Protein 4U10 (pdb70)

InterPro domains:
  IPR002509 NodB homology domain [PF01522] (86-251)
  IPR002509 N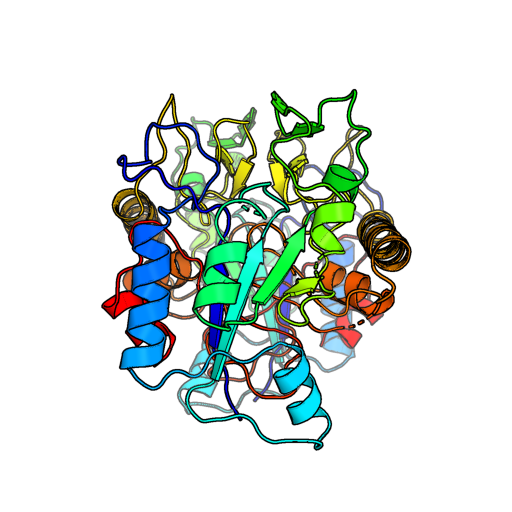odB homology domain [PS51677] (91-330)
  IPR011330 Glycoside hydrolase/deacetylase, beta/alpha-barrel [SSF88713] (48-334)
  IPR023854 Poly-beta-1,6-N-acetyl-D-glucosamine N-deacetylase PgaB [TIGR03938] (27-632)
  IPR032772 Poly-beta-1,6-N-acetyl-D-glucosamine N-deacetylase PgaB, C-terminal [PF14883] (301-611)

Nearest PDB structures (foldseek):
  4u10-assembly2_B  TM=9.901E-01  e=1.459E-47  Aggregatibacter actinomycetemcomitans
  4f9d-assembly1_A  TM=9.042E-01  e=6.310E-26  Escherichia coli K-12
  4f9j-assembly2_B  TM=9.079E-01  e=8.393E-26  Escherichia coli K-12
  3vus-assembly1_A  TM=9.044E-01  e=6.419E-24  Escherichia coli K-12
  6dq3-assembly2_B  TM=8.301E-01  e=9.302E-14  Streptococcus pyogenes

Sequence (517 aa):
DRYGVLAYHSVVDDTAAKEEKQYFPQTISANLLISHFNWLKDNGYNVVSWQQIIDAENGKSTLPEKAVVLSFDDGYATYNVIYPILKAYNYPAVFAPVSSWLDTPVNQLIPYANIKLPRNVFVTWDQVREEQSGLVEIASHTDNLHHGVRANPAGSQLPAVVAPEYKNNNRYESKKTEYKNNRLVQDFSRSSKSIQRQIGKKPRIVWPYGQFNDVAIDAAKQSGTHHFALGQKIINKIGDRYVGRLLIDTETGFSTIKNFLDDRYGVLAYHSVVDDTAAKEEKQYFPQTISANLLISHFNWLKDNGYNVVSWQQIIDAENGKSTLPEKAVVLSFDDGYATYNVIYPILKAYNYPAVFAPVSSWLDTPVNQLIPYANIKLPRNVFVTWDQVREEQSGLVEIASHTDNLHHGVRANPAGSQLPAVVAPEYKNNRYESKTEYKNRLVQDFSRSSKSIQRQIGKKPRIVWPYGQFNDVAIDAAKQSGTHHFALGQKIINKIGDRYVGRLLIDTETGFSTIKNFL

Radius of gyration: 23.35 Å; Cα contacts (8 Å, |Δi|>4): 1102; chains: 2; bounding box: 55×64×47 Å

Secondary structure (DSSP, 8-state):
-EEEEEEE--EES--S--TTS-PPTT-EEHHHHHHHHHHHHTTT-EE--HHHHHHHHTTSS---TTEEEEEEEE-B----SHHHHHHHHT--EEEEE-HHHHTS-TTS-EEETTEEE-GGGB--HHHHH--TTSSEEE----SS-SSEEE-STT--EEETTSS--EETTEEPPHHHHHHHHHHHHHHHHHHHHHHHSS------GGG---HHHHHHHHTT---EE--TT---EETT-SEE--EEP-TT--HHHHHHHH-/-EEEEEEE--EESS---TT---SSTT-EEHHHHHHHHHHHHHTT-EE--HHHHHHHHTTSS---SSEEEEEEEE-B----SHHHHHHHHT--EEEEE-HHHHTS-TTSEEEETTEEEEGGGB--HHHHH--TTSSEEE----SS--SEEE-STT--EEETTTS--EETTEEPPHHHHHHHHHHHHHHHHHHHHHHHSS------GGG---HHHHHHHHHT---EE-STT---EETT-SEE--EE--TT--HHHHHHH-

Foldseek 3Di:
DKEAEAEAEAEDQDPDDPPPVPDDPQYAYLVQVVQVLVLCVVPQAAADAVVQLVCCLVVNDHDDPNYYAYEYDAFFLSLVPVPVVCVVSVHAHEYEHQLLLQVDDQVAFPDAVPDTHHSNRGDHLVSVQVVVVVRYAYAYAWNPQLHWAQQDPVRDTDRLQAGFHQDPNDGDDPVRSLVVLLVRLLVRQVSCCVSHVDRHQEEYRVLDHDDSNQVSNVVNHFAYEGEAPDQMDDRPDRYHYHHYHHHPCDDVNVVVRSD/DKEAEAEAEAEDADALDAVDDDDDPQYGYLNQVVQVLVLCVVVDADQDAPVLLVCCLVVNDPHDPNYYAYEYDAFFQSLVPVVVVCVVSVHAHEYEHQLLLQVDDQVDWDDDVPDTHGSNRGHHLVSVQVVVVVRYDYAYAWNPQQHWAQADPVRDTDRLQAGFHCPDHRTDDPVRSLVVLLVGLLVRQVSNCVSHVDRHQEEYRVLDHDDSNQVSNVNSHFAYEGEPPDQMDDRPDSYHYHHRHHSPDDDVNVVVSD

Solvent-accessible surface area: 21170 Å² total

Organism: Aggregatibacter actinomycetemcomitans (NCBI:txid714)

B-factor: mean 23.65, std 9.58, range [6.17, 127.56]

CATH classification: 3.20.20.370

Structure (mmCIF, N/CA/C/O backbone):
data_4U10
#
_entry.id   4U10
#
_cell.length_a   65.240
_cell.length_b   67.100
_cell.length_c   101.010
_cell.angle_alpha   90.00
_cell.angle_beta   90.00
_cell.angle_gamma   90.00
#
_symmetry.space_group_name_H-M   'P 21 21 21'
#
loop_
_entity.id
_entity.type
_entity.pdbx_description
1 polymer 'Poly-beta-1,6-N-acetyl-D-glucosamine N-deacetylase'
2 non-polymer 'ZINC ION'
3 non-polymer 'CHLORIDE ION'
4 water water
#
loop_
_atom_site.group_PDB
_atom_site.id
_atom_site.type_symbol
_atom_site.label_atom_id
_atom_site.label_alt_id
_atom_site.label_comp_id
_atom_site.label_asym_id
_atom_site.label_entity_id
_atom_site.label_seq_id
_atom_site.pdbx_PDB_ins_code
_atom_site.Cartn_x
_atom_site.Cartn_y
_atom_site.Cartn_z
_atom_site.occupancy
_atom_site.B_iso_or_equiv
_atom_site.auth_seq_id
_atom_site.auth_comp_id
_atom_site.auth_asym_id
_atom_site.auth_atom_id
_atom_site.pdbx_PDB_model_num
ATOM 9 N N . ASP A 1 2 ? 41.690 56.180 -10.286 1.00 47.50 26 ASP A N 1
ATOM 10 C CA . ASP A 1 2 ? 42.938 56.163 -9.528 1.00 47.97 26 ASP A CA 1
ATOM 11 C C . ASP A 1 2 ? 42.794 56.789 -8.092 1.00 40.35 26 ASP A C 1
ATOM 12 O O . ASP A 1 2 ? 43.783 56.981 -7.397 1.00 38.69 26 ASP A O 1
ATOM 17 N N . ARG A 1 3 ? 41.581 57.103 -7.666 1.00 34.79 27 ARG A N 1
ATOM 18 C CA . ARG A 1 3 ? 41.362 57.848 -6.431 1.00 33.22 27 ARG A CA 1
ATOM 19 C C . ARG A 1 3 ? 40.650 56.922 -5.457 1.00 28.93 27 ARG A C 1
ATOM 20 O O . ARG A 1 3 ? 39.894 56.032 -5.873 1.00 24.23 27 ARG A O 1
ATOM 28 N N . TYR A 1 4 ? 40.839 57.176 -4.168 1.00 23.28 28 TYR A N 1
ATOM 29 C CA . TYR A 1 4 ? 40.027 56.555 -3.123 1.00 21.64 28 TYR A CA 1
ATOM 30 C C . TYR A 1 4 ? 39.913 57.481 -1.896 1.00 21.43 28 TYR A C 1
ATOM 31 O O . TYR A 1 4 ? 40.822 58.330 -1.642 1.00 20.41 28 TYR A O 1
ATOM 40 N N . GLY A 1 5 ? 38.786 57.321 -1.184 1.00 17.52 29 GLY A N 1
ATOM 41 C CA . GLY A 1 5 ? 38.526 58.007 0.056 1.00 18.00 29 GLY A CA 1
ATOM 42 C C . GLY A 1 5 ? 38.694 57.035 1.225 1.00 16.55 29 GLY A C 1
ATOM 43 O O . GLY A 1 5 ? 38.611 55.846 1.054 1.00 17.84 29 GLY A O 1
ATOM 44 N N . VAL A 1 6 ? 38.893 57.565 2.417 1.00 15.66 30 VAL A N 1
ATOM 45 C CA . VAL A 1 6 ? 39.075 56.753 3.601 1.00 14.87 30 VAL A CA 1
ATOM 46 C C . VAL A 1 6 ? 38.222 57.271 4.741 1.00 14.32 30 VAL A C 1
ATOM 47 O O . VAL A 1 6 ? 38.268 58.453 5.025 1.00 16.34 30 VAL A O 1
ATOM 51 N N . LEU A 1 7 ? 37.476 56.403 5.424 1.00 14.32 31 LEU A N 1
ATOM 52 C CA . LEU A 1 7 ? 36.746 56.821 6.620 1.00 14.36 31 LEU A CA 1
ATOM 53 C C . LEU A 1 7 ? 37.423 56.345 7.901 1.00 14.71 31 LEU A C 1
ATOM 54 O O . LEU A 1 7 ? 37.839 55.187 8.002 1.00 14.59 31 LEU A O 1
ATOM 59 N N . ALA A 1 8 ? 37.541 57.224 8.892 1.00 13.82 32 ALA A N 1
ATOM 60 C CA . ALA A 1 8 ? 38.197 56.838 10.170 1.00 13.02 32 ALA A CA 1
ATOM 61 C C . ALA A 1 8 ? 37.202 56.728 11.322 1.00 12.97 32 ALA A C 1
ATOM 62 O O . ALA A 1 8 ? 36.681 57.750 11.805 1.00 13.91 32 ALA A O 1
ATOM 64 N N . TYR A 1 9 ? 37.017 55.526 11.843 1.00 13.54 33 TYR A N 1
ATOM 65 C CA . TYR A 1 9 ? 36.112 55.235 12.930 1.00 14.09 33 TYR A CA 1
ATOM 66 C C . TYR A 1 9 ? 36.917 54.847 14.167 1.00 14.79 33 TYR A C 1
ATOM 67 O O . TYR A 1 9 ? 38.074 54.539 14.043 1.00 17.14 33 TYR A O 1
ATOM 76 N N . HIS A 1 10 ? 36.301 54.899 15.346 1.00 14.57 34 HIS A N 1
ATOM 77 C CA . HIS A 1 10 ? 36.930 54.425 16.588 1.00 15.61 34 HIS A CA 1
ATOM 78 C C . HIS A 1 10 ? 36.014 53.369 17.183 1.00 14.68 34 HIS A C 1
ATOM 79 O O . HIS A 1 10 ? 35.811 52.288 16.553 1.00 15.75 34 HIS A O 1
ATOM 86 N N . SER A 1 11 ? 35.442 53.635 18.343 1.00 13.98 35 SER A N 1
ATOM 87 C CA . SER A 1 11 ? 34.542 52.651 18.910 1.00 15.59 35 SER A CA 1
ATOM 88 C C . SER A 1 11 ? 33.136 52.808 18.346 1.00 15.61 35 SER A C 1
ATOM 89 O O . SER A 1 11 ? 32.704 53.932 17.991 1.00 16.54 35 SER A O 1
ATOM 92 N N . VAL A 1 12 ? 32.439 51.669 18.320 1.00 15.46 36 VAL A N 1
ATOM 93 C CA . VAL A 1 12 ? 31.058 51.501 17.845 1.00 15.71 36 VAL A CA 1
ATOM 94 C C . VAL A 1 12 ? 30.335 50.581 18.854 1.00 16.15 36 VAL A C 1
ATOM 95 O O . VAL A 1 12 ? 30.789 49.500 19.167 1.00 17.24 36 VAL A O 1
ATOM 99 N N . VAL A 1 13 ? 29.235 51.072 19.417 1.00 17.59 37 VAL A N 1
ATOM 100 C CA . VAL A 1 13 ? 28.521 50.393 20.469 1.00 17.94 37 VAL A CA 1
ATOM 101 C C . VAL A 1 13 ? 27.053 50.219 20.011 1.00 18.78 37 VAL A C 1
ATOM 102 O O . VAL A 1 13 ? 26.538 51.014 19.185 1.00 18.11 37 VAL A O 1
ATOM 106 N N . ASP A 1 14 ? 26.367 49.209 20.547 1.00 21.32 38 ASP A N 1
ATOM 107 C CA . ASP A 1 14 ? 24.951 49.018 20.249 1.00 24.50 38 ASP A CA 1
ATOM 108 C C . ASP A 1 14 ? 24.097 50.156 20.818 1.00 23.65 38 ASP A C 1
ATOM 109 O O . ASP A 1 14 ? 23.147 50.604 20.188 1.00 27.72 38 ASP A O 1
ATOM 114 N N . ASP A 1 15 ? 24.455 50.626 21.992 1.00 21.25 39 ASP A N 1
ATOM 115 C CA . ASP A 1 15 ? 23.810 51.829 22.639 1.00 19.36 39 ASP A CA 1
ATOM 116 C C . ASP A 1 15 ? 23.449 52.960 21.650 1.00 19.13 39 ASP A C 1
ATOM 117 O O . ASP A 1 15 ? 24.329 53.515 20.936 1.00 19.76 39 ASP A O 1
ATOM 122 N N . THR A 1 16 ? 22.167 53.293 21.574 1.00 17.84 40 THR A N 1
ATOM 123 C CA . THR A 1 16 ? 21.679 54.441 20.778 1.00 19.33 40 THR A CA 1
ATOM 124 C C . THR A 1 16 ? 21.554 55.735 21.598 1.00 19.17 40 THR A C 1
ATOM 125 O O . THR A 1 16 ? 21.157 56.788 21.106 1.00 19.47 40 THR A O 1
ATOM 129 N N . ALA A 1 17 ? 21.879 55.660 22.886 1.00 22.76 41 ALA A N 1
ATOM 130 C CA . ALA A 1 17 ? 21.875 56.861 23.772 1.00 20.56 41 ALA A CA 1
ATOM 131 C C . ALA A 1 17 ? 22.704 58.012 23.198 1.00 23.74 41 ALA A C 1
ATOM 132 O O . ALA A 1 17 ? 23.782 57.776 22.588 1.00 20.64 41 ALA A O 1
ATOM 134 N N . ALA A 1 18 ? 22.279 59.248 23.490 1.00 22.42 42 ALA A N 1
ATOM 135 C CA . ALA A 1 18 ? 23.055 60.437 23.144 1.00 24.82 42 ALA A CA 1
ATOM 136 C C . ALA A 1 18 ? 24.362 60.292 23.913 1.00 25.22 42 ALA A C 1
ATOM 137 O O . ALA A 1 18 ? 24.329 59.885 25.045 1.00 23.75 42 ALA A O 1
ATOM 139 N N . LYS A 1 19 ? 25.512 60.559 23.305 1.00 26.42 43 LYS A N 1
ATOM 140 C CA . LYS A 1 19 ? 26.813 60.111 23.950 1.00 29.79 43 LYS A CA 1
ATOM 141 C C . LYS A 1 19 ? 27.609 61.155 24.760 1.00 30.99 43 LYS A C 1
ATOM 142 O O . LYS A 1 19 ? 28.508 60.794 25.563 1.00 29.16 43 LYS A O 1
ATOM 148 N N . GLU A 1 20 ? 27.285 62.421 24.550 1.00 34.85 44 GLU A N 1
ATOM 149 C CA . GLU A 1 20 ? 28.066 63.553 25.110 1.00 38.29 44 GLU A CA 1
ATOM 150 C C . GLU A 1 20 ? 28.397 63.412 26.598 1.00 40.25 44 GLU A C 1
ATOM 151 O O . GLU A 1 20 ? 29.496 63.836 27.031 1.00 32.35 44 GLU A O 1
ATOM 157 N N . GLU A 1 21 ? 27.475 62.808 27.373 1.00 38.48 45 GLU A N 1
ATOM 158 C CA . GLU A 1 21 ? 27.667 62.610 28.833 1.00 40.13 45 GLU A CA 1
ATOM 159 C C . GLU A 1 21 ? 27.965 61.186 29.319 1.00 38.27 45 GLU A C 1
ATOM 160 O O . GLU A 1 21 ? 28.099 60.959 30.524 1.00 34.11 45 GLU A O 1
ATOM 166 N N . LYS A 1 22 ? 28.121 60.242 28.396 1.00 36.24 46 LYS A N 1
ATOM 167 C CA . LYS A 1 22 ? 28.196 58.809 28.757 1.00 36.24 46 LYS A CA 1
ATOM 168 C C . LYS A 1 22 ? 29.580 58.232 29.081 1.00 33.19 46 LYS A C 1
ATOM 169 O O . LYS A 1 22 ? 29.699 57.040 29.372 1.00 35.79 46 LYS A O 1
ATOM 175 N N . GLN A 1 23 ? 30.592 59.081 29.047 1.00 28.31 47 GLN A N 1
ATOM 176 C CA . GLN A 1 23 ? 31.995 58.734 29.317 1.00 28.12 47 GLN A CA 1
ATOM 177 C C . GLN A 1 23 ? 32.609 57.711 28.364 1.00 25.54 47 GLN A C 1
ATOM 178 O O . GLN A 1 23 ? 33.585 57.082 28.697 1.00 24.43 47 GLN A O 1
ATOM 184 N N . TYR A 1 24 ? 32.070 57.549 27.169 1.00 22.29 48 TYR A N 1
ATOM 185 C CA . TYR A 1 24 ? 32.827 56.746 26.227 1.00 26.30 48 TYR A CA 1
ATOM 186 C C . TYR A 1 24 ? 34.102 57.550 25.839 1.00 23.59 48 TYR A C 1
ATOM 187 O O . TYR A 1 24 ? 34.213 58.732 26.080 1.00 22.40 48 TYR A O 1
ATOM 196 N N . PHE A 1 25 ? 34.996 56.884 25.151 1.00 22.59 49 PHE A N 1
ATOM 197 C CA . PHE A 1 25 ? 36.100 57.526 24.513 1.00 22.16 49 PHE A CA 1
ATOM 198 C C . PHE A 1 25 ? 35.640 58.389 23.354 1.00 20.54 49 PHE A C 1
ATOM 199 O O . PHE A 1 25 ? 34.531 58.226 22.860 1.00 19.88 49 PHE A O 1
ATOM 207 N N . PRO A 1 26 ? 36.500 59.316 22.895 1.00 20.15 50 PRO A N 1
ATOM 208 C CA . PRO A 1 26 ? 36.098 60.193 21.836 1.00 21.10 50 PRO A CA 1
ATOM 209 C C . PRO A 1 26 ? 35.646 59.483 20.525 1.00 19.57 50 PRO A C 1
ATOM 210 O O . PRO A 1 26 ? 36.140 58.416 20.194 1.00 17.32 50 PRO A O 1
ATOM 214 N N . GLN A 1 27 ? 34.723 60.127 19.810 1.00 21.17 51 GLN A N 1
ATOM 215 C CA . GLN A 1 27 ? 34.191 59.647 18.517 1.00 21.46 51 GLN A CA 1
ATOM 216 C C . GLN A 1 27 ? 33.484 58.301 18.566 1.00 20.99 51 GLN A C 1
ATOM 217 O O . GLN A 1 27 ? 33.371 57.609 17.532 1.00 19.69 51 GLN A O 1
ATOM 223 N N . THR A 1 28 ? 33.036 57.878 19.751 1.00 18.77 52 THR A N 1
ATOM 224 C CA . THR A 1 28 ? 32.258 56.665 19.823 1.00 19.31 52 THR A CA 1
ATOM 225 C C . THR A 1 28 ? 30.886 56.905 19.162 1.00 19.89 52 THR A C 1
ATOM 226 O O . THR A 1 28 ? 30.234 57.904 19.431 1.00 21.62 52 THR A O 1
ATOM 230 N N . ILE A 1 29 ? 30.466 56.009 18.257 1.00 17.56 53 ILE A N 1
ATOM 231 C CA . ILE A 1 29 ? 29.156 56.129 17.609 1.00 16.00 53 ILE A CA 1
ATOM 232 C C . ILE A 1 29 ? 28.332 54.845 17.824 1.00 16.58 53 ILE A C 1
ATOM 233 O O . ILE A 1 29 ? 28.840 53.892 18.393 1.00 14.88 53 ILE A O 1
ATOM 238 N N . SER A 1 30 ? 27.064 54.867 17.390 1.00 17.49 54 SER A N 1
ATOM 239 C CA . SER A 1 30 ? 26.153 53.753 17.546 1.00 18.82 54 SER A CA 1
ATOM 240 C C . SER A 1 30 ? 26.312 52.873 16.332 1.00 17.46 54 SER A C 1
ATOM 241 O O . SER A 1 30 ? 26.697 53.325 15.237 1.00 18.33 54 SER A O 1
ATOM 244 N N . ALA A 1 31 ? 26.035 51.611 16.551 1.00 18.47 55 ALA A N 1
ATOM 245 C CA . ALA A 1 31 ? 26.030 50.635 15.493 1.00 18.86 55 ALA A CA 1
ATOM 246 C C . ALA A 1 31 ? 24.975 51.052 14.448 1.00 19.51 55 ALA A C 1
ATOM 247 O O . ALA A 1 31 ? 25.191 50.878 13.263 1.00 21.93 55 ALA A O 1
ATOM 249 N N . ASN A 1 32 ? 23.852 51.654 14.860 1.00 20.47 56 ASN A N 1
ATOM 250 C CA . ASN A 1 32 ? 22.861 52.101 13.856 1.00 22.06 56 ASN A CA 1
ATOM 251 C C . ASN A 1 32 ? 23.422 53.135 12.919 1.00 20.69 56 ASN A C 1
ATOM 252 O O . ASN A 1 32 ? 23.177 53.093 11.675 1.00 19.92 56 ASN A O 1
ATOM 257 N N . LEU A 1 33 ? 24.199 54.072 13.481 1.00 18.12 57 LEU A N 1
ATOM 258 C CA . LEU A 1 33 ? 24.808 55.089 12.645 1.00 20.58 57 LEU A CA 1
ATOM 259 C C . LEU A 1 33 ? 25.824 54.459 11.688 1.00 18.58 57 LEU A C 1
ATOM 260 O O . LEU A 1 33 ? 25.906 54.891 10.524 1.00 18.77 57 LEU A O 1
ATOM 265 N N . LEU A 1 34 ? 26.546 53.450 12.159 1.00 17.83 58 LEU A N 1
ATOM 266 C CA . LEU A 1 34 ? 27.559 52.757 11.353 1.00 17.86 58 LEU A CA 1
ATOM 267 C C . LEU A 1 34 ? 26.828 52.059 10.168 1.00 17.39 58 LEU A C 1
ATOM 268 O O . LEU A 1 34 ? 27.207 52.198 8.984 1.00 19.43 58 LEU A O 1
ATOM 273 N N . ILE A 1 35 ? 25.783 51.334 10.492 1.00 18.22 59 ILE A N 1
ATOM 274 C CA . ILE A 1 35 ? 24.935 50.620 9.432 1.00 18.66 59 ILE A CA 1
ATOM 275 C C . ILE A 1 35 ? 24.399 51.590 8.416 1.00 19.53 59 ILE A C 1
ATOM 276 O O . ILE A 1 35 ? 24.343 51.308 7.192 1.00 19.50 59 ILE A O 1
ATOM 281 N N . SER A 1 36 ? 24.084 52.805 8.894 1.00 19.05 60 SER A N 1
ATOM 282 C CA . SER A 1 36 ? 23.517 53.818 8.029 1.00 19.22 60 SER A CA 1
ATOM 283 C C . SER A 1 36 ? 24.543 54.307 7.039 1.00 21.42 60 SER A C 1
ATOM 284 O O . SER A 1 36 ? 24.238 54.556 5.834 1.00 20.69 60 SER A O 1
ATOM 287 N N . HIS A 1 37 ? 25.772 54.465 7.525 1.00 19.58 61 HIS A N 1
ATOM 288 C CA . HIS A 1 37 ? 26.849 54.782 6.655 1.00 20.92 61 HIS A CA 1
ATOM 289 C C . HIS A 1 37 ? 27.082 53.621 5.636 1.00 19.58 61 HIS A C 1
ATOM 290 O O . HIS A 1 37 ? 27.286 53.881 4.481 1.00 22.16 61 HIS A O 1
ATOM 297 N N . PHE A 1 38 ? 27.102 52.388 6.111 1.00 18.83 62 PHE A N 1
ATOM 298 C CA . PHE A 1 38 ? 27.385 51.188 5.262 1.00 19.14 62 PHE A CA 1
ATOM 299 C C . PHE A 1 38 ? 26.350 51.019 4.189 1.00 20.65 62 PHE A C 1
ATOM 300 O O . PHE A 1 38 ? 26.665 50.685 3.052 1.00 22.61 62 PHE A O 1
ATOM 308 N N . ASN A 1 39 ? 25.103 51.261 4.574 1.00 21.99 63 ASN A N 1
ATOM 309 C CA . ASN A 1 39 ? 23.994 51.387 3.599 1.00 23.28 63 ASN A CA 1
ATOM 310 C C . ASN A 1 39 ? 24.071 52.560 2.628 1.00 23.28 63 ASN A C 1
ATOM 311 O O . ASN A 1 39 ? 23.765 52.399 1.466 1.00 25.92 63 ASN A O 1
ATOM 316 N N . TRP A 1 40 ? 24.427 53.739 3.108 1.00 23.37 64 TRP A N 1
ATOM 317 C CA . TRP A 1 40 ? 24.487 54.910 2.291 1.00 25.49 64 TRP A CA 1
ATOM 318 C C . TRP A 1 40 ? 25.604 54.760 1.268 1.00 29.13 64 TRP A C 1
ATOM 319 O O . TRP A 1 40 ? 25.432 55.182 0.104 1.00 27.55 64 TRP A O 1
ATOM 330 N N . LEU A 1 41 ? 26.735 54.159 1.677 1.00 24.01 65 LEU A N 1
ATOM 331 C CA . LEU A 1 41 ? 27.831 53.978 0.742 1.00 26.28 65 LEU A CA 1
ATOM 332 C C . LEU A 1 41 ? 27.355 53.085 -0.411 1.00 25.55 65 LEU A C 1
ATOM 333 O O . LEU A 1 41 ? 27.542 53.440 -1.569 1.00 24.83 65 LEU A O 1
ATOM 338 N N . LYS A 1 42 ? 26.761 51.936 -0.093 1.00 26.63 66 LYS A N 1
ATOM 339 C CA . LYS A 1 42 ? 26.482 50.931 -1.157 1.00 29.32 66 LYS A CA 1
ATOM 340 C C . LYS A 1 42 ? 25.330 51.418 -2.053 1.00 31.54 66 LYS A C 1
ATOM 341 O O . LYS A 1 42 ? 25.306 51.087 -3.250 1.00 29.95 66 LYS A O 1
ATOM 347 N N . ASP A 1 43 ? 24.401 52.186 -1.450 1.00 31.08 67 ASP A N 1
ATOM 348 C CA . ASP A 1 43 ? 23.210 52.739 -2.136 1.00 36.05 67 ASP A CA 1
ATOM 349 C C . ASP A 1 43 ? 23.544 54.063 -2.834 1.00 37.43 67 ASP A C 1
ATOM 350 O O . ASP A 1 43 ? 22.638 54.771 -3.239 1.00 38.15 67 ASP A O 1
ATOM 355 N N . ASN A 1 44 ? 24.819 54.428 -2.907 1.00 32.65 68 ASN A N 1
ATOM 356 C CA . ASN A 1 44 ? 25.245 55.613 -3.659 1.00 30.31 68 ASN A CA 1
ATOM 357 C C . ASN A 1 44 ? 26.441 55.371 -4.570 1.00 27.59 68 ASN A C 1
ATOM 358 O O . ASN A 1 44 ? 27.043 56.317 -5.112 1.00 25.84 68 ASN A O 1
ATOM 363 N N . GLY A 1 45 ? 26.773 54.107 -4.776 1.00 29.50 69 GLY A N 1
ATOM 364 C CA . GLY A 1 45 ? 27.774 53.763 -5.805 1.00 30.49 69 GLY A CA 1
ATOM 365 C C . GLY A 1 45 ? 29.195 53.714 -5.308 1.00 32.18 69 GLY A C 1
ATOM 366 O O . GLY A 1 45 ? 30.142 53.592 -6.117 1.00 31.76 69 GLY A O 1
ATOM 367 N N . TYR A 1 46 ? 29.362 53.824 -3.983 1.00 28.74 70 TYR A N 1
ATOM 368 C CA . TYR A 1 46 ? 30.689 53.748 -3.385 1.00 27.19 70 TYR A CA 1
ATOM 369 C C . TYR A 1 46 ? 30.972 52.296 -3.144 1.00 24.91 70 TYR A C 1
ATOM 370 O O . TYR A 1 46 ? 30.124 51.563 -2.602 1.00 26.85 70 TYR A O 1
ATOM 379 N N . ASN A 1 47 ? 32.162 51.874 -3.577 1.00 21.77 71 ASN A N 1
ATOM 380 C CA . ASN A 1 47 ? 32.617 50.510 -3.479 1.00 19.13 71 ASN A CA 1
ATOM 381 C C . ASN A 1 47 ? 33.690 50.470 -2.395 1.00 18.83 71 ASN A C 1
ATOM 382 O O . ASN A 1 47 ? 34.761 51.035 -2.571 1.00 16.30 71 ASN A O 1
ATOM 387 N N . VAL A 1 48 ? 33.400 49.774 -1.311 1.00 18.11 72 VAL A N 1
ATOM 388 C CA . VAL A 1 48 ? 34.379 49.437 -0.258 1.00 17.36 72 VAL A CA 1
ATOM 389 C C . VAL A 1 48 ? 35.394 48.427 -0.724 1.00 17.45 72 VAL A C 1
ATOM 390 O O . VAL A 1 48 ? 35.086 47.291 -1.077 1.00 16.40 72 VAL A O 1
ATOM 394 N N . VAL A 1 49 ? 36.631 48.847 -0.728 1.00 15.72 73 VAL A N 1
ATOM 395 C CA . VAL A 1 49 ? 37.715 47.995 -1.164 1.00 17.35 73 VAL A CA 1
ATOM 396 C C . VAL A 1 49 ? 38.668 47.737 0.008 1.00 17.75 73 VAL A C 1
ATOM 397 O O . VAL A 1 49 ? 38.729 48.494 0.960 1.00 16.05 73 VAL A O 1
ATOM 401 N N . SER A 1 50 ? 39.413 46.652 -0.067 1.00 18.25 74 SER A N 1
ATOM 402 C CA . SER A 1 50 ? 40.374 46.318 0.964 1.00 18.80 74 SER A CA 1
ATOM 403 C C . SER A 1 50 ? 41.685 47.029 0.670 1.00 19.05 74 SER A C 1
ATOM 404 O O . SER A 1 50 ? 41.947 47.481 -0.470 1.00 17.38 74 SER A O 1
ATOM 407 N N . TRP A 1 51 ? 42.528 47.129 1.699 1.00 17.74 75 TRP A N 1
ATOM 408 C CA . TRP A 1 51 ? 43.825 47.685 1.519 1.00 17.02 75 TRP A CA 1
ATOM 409 C C . TRP A 1 51 ? 44.593 46.894 0.468 1.00 16.82 75 TRP A C 1
ATOM 410 O O . TRP A 1 51 ? 45.338 47.477 -0.334 1.00 17.08 75 TRP A O 1
ATOM 421 N N . GLN A 1 52 ? 44.451 45.588 0.489 1.00 16.94 76 GLN A N 1
ATOM 422 C CA . GLN A 1 52 ? 45.124 44.745 -0.526 1.00 18.37 76 GLN A CA 1
ATOM 423 C C . GLN A 1 52 ? 44.802 45.184 -1.990 1.00 20.39 76 GLN A C 1
ATOM 424 O O . GLN A 1 52 ? 45.704 45.200 -2.867 1.00 21.37 76 GLN A O 1
ATOM 430 N N . GLN A 1 53 ? 43.555 45.564 -2.256 1.00 18.53 77 GLN A N 1
ATOM 431 C CA . GLN A 1 53 ? 43.168 46.075 -3.580 1.00 20.42 77 GLN A CA 1
ATOM 432 C C . GLN A 1 53 ? 43.848 47.378 -3.908 1.00 21.74 77 GLN A C 1
ATOM 433 O O . GLN A 1 53 ? 44.219 47.623 -5.065 1.00 21.03 77 GLN A O 1
ATOM 439 N N . ILE A 1 54 ? 44.014 48.234 -2.889 1.00 20.49 78 ILE A N 1
ATOM 440 C CA . ILE A 1 54 ? 44.830 49.436 -3.039 1.00 21.41 78 ILE A CA 1
ATOM 441 C C . ILE A 1 54 ? 46.268 49.077 -3.442 1.00 22.13 78 ILE A C 1
ATOM 442 O O . ILE A 1 54 ? 46.837 49.662 -4.359 1.00 22.55 78 ILE A O 1
ATOM 447 N N . ILE A 1 55 ? 46.870 48.119 -2.740 1.00 20.00 79 ILE A N 1
ATOM 448 C CA . ILE A 1 55 ? 48.250 47.747 -3.013 1.00 21.40 79 ILE A CA 1
ATOM 449 C C . ILE A 1 55 ? 48.367 47.068 -4.372 1.00 21.55 79 ILE A C 1
ATOM 450 O O . ILE A 1 55 ? 49.280 47.342 -5.163 1.00 24.44 79 ILE A O 1
ATOM 455 N N . ASP A 1 56 ? 47.402 46.214 -4.668 1.00 21.54 80 ASP A N 1
ATOM 456 C CA . ASP A 1 56 ? 47.302 45.606 -5.983 1.00 22.64 80 ASP A CA 1
ATOM 457 C C . ASP A 1 56 ? 47.183 46.616 -7.095 1.00 24.35 80 ASP A C 1
ATOM 458 O O . ASP A 1 56 ? 47.791 46.413 -8.147 1.00 27.12 80 ASP A O 1
ATOM 463 N N . ALA A 1 57 ? 46.442 47.688 -6.875 1.00 23.52 81 ALA A N 1
ATOM 464 C CA . ALA A 1 57 ? 46.387 48.751 -7.842 1.00 24.21 81 ALA A CA 1
ATOM 465 C C . ALA A 1 57 ? 47.723 49.422 -8.052 1.00 25.59 81 ALA A C 1
ATOM 466 O O . ALA A 1 57 ? 48.094 49.662 -9.213 1.00 25.67 81 ALA A O 1
ATOM 468 N N . GLU A 1 58 ? 48.442 49.780 -6.970 1.00 24.17 82 GLU A N 1
ATOM 469 C CA . GLU A 1 58 ? 49.709 50.485 -7.126 1.00 23.30 82 GLU A CA 1
ATOM 470 C C . GLU A 1 58 ? 50.746 49.588 -7.757 1.00 21.41 82 GLU A C 1
ATOM 471 O O . GLU A 1 58 ? 51.667 50.062 -8.411 1.00 23.24 82 GLU A O 1
ATOM 477 N N . ASN A 1 59 ? 50.627 48.302 -7.543 1.00 22.75 83 ASN A N 1
ATOM 478 C CA . ASN A 1 59 ? 51.549 47.354 -8.156 1.00 23.34 83 ASN A CA 1
ATOM 479 C C . ASN A 1 59 ? 51.151 46.845 -9.542 1.00 25.89 83 ASN A C 1
ATOM 480 O O . ASN A 1 59 ? 51.779 45.906 -10.046 1.00 24.51 83 ASN A O 1
ATOM 485 N N . GLY A 1 60 ? 50.104 47.439 -10.122 1.00 26.49 84 GLY A N 1
ATOM 486 C CA . GLY A 1 60 ? 49.675 47.130 -11.497 1.00 27.22 84 GLY A CA 1
ATOM 487 C C . GLY A 1 60 ? 49.141 45.726 -11.676 1.00 28.79 84 GLY A C 1
ATOM 488 O O . GLY A 1 60 ? 49.256 45.170 -12.762 1.00 29.07 84 GLY A O 1
ATOM 489 N N . LYS A 1 61 ? 48.582 45.128 -10.620 1.00 30.14 85 LYS A N 1
ATOM 490 C CA . LYS A 1 61 ? 47.992 43.779 -10.710 1.00 31.17 85 LYS A CA 1
ATOM 491 C C . LYS A 1 61 ? 46.487 43.746 -10.976 1.00 32.37 85 LYS A C 1
ATOM 492 O O . LYS A 1 61 ? 46.024 42.805 -11.564 1.00 39.24 85 LYS A O 1
ATOM 498 N N . SER A 1 62 ? 45.748 44.768 -10.569 1.00 25.37 86 SER A N 1
ATOM 499 C CA . SER A 1 62 ? 44.314 44.834 -10.741 1.00 27.17 86 SER A CA 1
ATOM 500 C C . SER A 1 62 ? 43.896 46.286 -10.615 1.00 25.11 86 SER A C 1
ATOM 501 O O . SER A 1 62 ? 44.634 47.124 -10.106 1.00 26.98 86 SER A O 1
ATOM 504 N N . THR A 1 63 ? 42.760 46.661 -11.159 1.00 25.45 87 THR A N 1
ATOM 505 C CA . THR A 1 63 ? 42.350 48.057 -11.053 1.00 24.93 87 THR A CA 1
ATOM 506 C C . THR A 1 63 ? 41.267 48.160 -9.991 1.00 24.45 87 THR A C 1
ATOM 507 O O . THR A 1 63 ? 40.567 47.216 -9.747 1.00 27.20 87 THR A O 1
ATOM 511 N N . LEU A 1 64 ? 41.127 49.332 -9.394 1.00 27.25 88 LEU A N 1
ATOM 512 C CA . LEU A 1 64 ? 40.040 49.609 -8.466 1.00 30.47 88 LEU A CA 1
ATOM 513 C C . LEU A 1 64 ? 38.701 49.901 -9.143 1.00 33.15 88 LEU A C 1
ATOM 514 O O . LEU A 1 64 ? 38.663 50.448 -10.243 1.00 27.50 88 LEU A O 1
ATOM 519 N N . PRO A 1 65 ? 37.590 49.611 -8.435 1.00 30.60 89 PRO A N 1
ATOM 520 C CA . PRO A 1 65 ? 36.298 50.034 -8.972 1.00 30.42 89 PRO A CA 1
ATOM 521 C C . PRO A 1 65 ? 36.149 51.524 -8.835 1.00 31.42 89 PRO A C 1
ATOM 522 O O . PRO A 1 65 ? 37.031 52.193 -8.237 1.00 29.56 89 PRO A O 1
ATOM 526 N N . GLU A 1 66 ? 35.062 52.049 -9.399 1.00 33.17 90 GLU A N 1
ATOM 527 C CA . GLU A 1 66 ? 34.697 53.455 -9.222 1.00 35.15 90 GLU A CA 1
ATOM 528 C C . GLU A 1 66 ? 34.410 53.754 -7.752 1.00 26.23 90 GLU A C 1
ATOM 529 O O . GLU A 1 66 ? 34.028 52.863 -6.982 1.00 26.71 90 GLU A O 1
ATOM 535 N N . LYS A 1 67 ? 34.640 54.997 -7.387 1.00 23.06 91 LYS A N 1
ATOM 536 C CA . LYS A 1 67 ? 34.252 55.542 -6.098 1.00 25.95 91 LYS A CA 1
ATOM 537 C C . LYS A 1 67 ? 34.715 54.583 -4.964 1.00 24.11 91 LYS A C 1
ATOM 538 O O . LYS A 1 67 ? 33.935 54.208 -4.081 1.00 21.24 91 LYS A O 1
ATOM 544 N N . ALA A 1 68 ? 35.979 54.195 -5.043 1.00 21.24 92 ALA A N 1
ATOM 545 C CA . ALA A 1 68 ? 36.587 53.268 -4.064 1.00 22.51 92 ALA A CA 1
ATOM 546 C C . ALA A 1 68 ? 36.659 53.961 -2.705 1.00 20.53 92 ALA A C 1
ATOM 547 O O . ALA A 1 68 ? 36.904 55.159 -2.621 1.00 18.70 92 ALA A O 1
ATOM 549 N N . VAL A 1 69 ? 36.426 53.205 -1.637 1.00 20.48 93 VAL A N 1
ATOM 550 C CA . VAL A 1 69 ? 36.455 53.735 -0.297 1.00 20.21 93 VAL A CA 1
ATOM 551 C C . VAL A 1 69 ? 37.059 52.655 0.598 1.00 18.27 93 VAL A C 1
ATOM 552 O O . VAL A 1 69 ? 36.762 51.474 0.444 1.00 16.06 93 VAL A O 1
ATOM 556 N N . VAL A 1 70 ? 37.912 53.073 1.530 1.00 16.48 94 VAL A N 1
ATOM 557 C CA . VAL A 1 70 ? 38.513 52.195 2.530 1.00 15.04 94 VAL A CA 1
ATOM 558 C C . VAL A 1 70 ? 37.897 52.564 3.900 1.00 15.17 94 VAL A C 1
ATOM 559 O O . VAL A 1 70 ? 37.760 53.754 4.263 1.00 13.78 94 VAL A O 1
ATOM 563 N N . LEU A 1 71 ? 37.588 51.551 4.692 1.00 15.59 95 LEU A N 1
ATOM 564 C CA . LEU A 1 71 ? 37.064 51.755 6.045 1.00 14.85 95 LEU A CA 1
ATOM 565 C C . LEU A 1 71 ? 38.182 51.478 7.034 1.00 16.04 95 LEU A C 1
ATOM 566 O O . LEU A 1 71 ? 38.839 50.504 6.872 1.00 15.95 95 LEU A O 1
ATOM 571 N N . SER A 1 72 ? 38.338 52.302 8.091 1.00 15.20 96 SER A N 1
ATOM 572 C CA . SER A 1 72 ? 39.410 52.155 9.069 1.00 15.55 96 SER A CA 1
ATOM 573 C C . SER A 1 72 ? 38.919 52.356 10.516 1.00 16.52 96 SER A C 1
ATOM 574 O O . SER A 1 72 ? 38.049 53.209 10.756 1.00 15.84 96 SER A O 1
ATOM 577 N N . PHE A 1 73 ? 39.429 51.515 11.440 1.00 14.59 97 PHE A N 1
ATOM 578 C CA . PHE A 1 73 ? 38.978 51.522 12.816 1.00 14.82 97 PHE A CA 1
ATOM 579 C C . PHE A 1 73 ? 40.200 51.568 13.696 1.00 14.34 97 PHE A C 1
ATOM 580 O O . PHE A 1 73 ? 41.157 50.797 13.499 1.00 14.18 97 PHE A O 1
ATOM 588 N N . ASP A 1 74 ? 40.235 52.588 14.547 1.00 14.27 98 ASP A N 1
ATOM 589 C CA . ASP A 1 74 ? 41.400 52.860 15.398 1.00 15.51 98 ASP A CA 1
ATOM 590 C C . ASP A 1 74 ? 41.204 52.457 16.866 1.00 15.92 98 ASP A C 1
ATOM 591 O O . ASP A 1 74 ? 40.136 52.694 17.437 1.00 14.79 98 ASP A O 1
ATOM 596 N N . ASP A 1 75 ? 42.293 51.883 17.427 1.00 15.21 99 ASP A N 1
ATOM 597 C CA . ASP A 1 75 ? 42.704 51.876 18.830 1.00 16.46 99 ASP A CA 1
ATOM 598 C C . ASP A 1 75 ? 42.794 50.500 19.468 1.00 16.30 99 ASP A C 1
ATOM 599 O O . ASP A 1 75 ? 43.582 50.327 20.365 1.00 16.99 99 ASP A O 1
ATOM 604 N N . GLY A 1 76 ? 42.049 49.529 18.960 1.00 16.96 100 GLY A N 1
ATOM 605 C CA . GLY A 1 76 ? 42.017 48.194 19.566 1.00 17.52 100 GLY A CA 1
ATOM 606 C C . GLY A 1 76 ? 40.868 47.941 20.480 1.00 17.71 100 GLY A C 1
ATOM 607 O O . GLY A 1 76 ? 40.919 46.967 21.232 1.00 18.98 100 GLY A O 1
ATOM 608 N N . TYR A 1 77 ? 39.817 48.768 20.437 1.00 18.34 101 TYR A N 1
ATOM 609 C CA . TYR A 1 77 ? 38.625 48.484 21.338 1.00 18.69 101 TYR A CA 1
ATOM 610 C C . TYR A 1 77 ? 37.993 47.144 21.065 1.00 17.80 101 TYR A C 1
ATOM 611 O O . TYR A 1 77 ? 37.838 46.786 19.906 1.00 16.13 101 TYR A O 1
ATOM 620 N N . ALA A 1 78 ? 37.604 46.421 22.143 1.00 16.87 102 ALA A N 1
ATOM 621 C CA . ALA A 1 78 ? 36.913 45.160 22.053 1.00 16.46 102 ALA A CA 1
ATOM 622 C C . ALA A 1 78 ? 35.664 45.253 21.127 1.00 15.95 102 ALA A C 1
ATOM 623 O O . ALA A 1 78 ? 35.272 44.286 20.487 1.00 17.06 102 ALA A O 1
ATOM 625 N N . THR A 1 79 ? 35.114 46.426 20.969 1.00 17.43 103 THR A N 1
ATOM 626 C CA . THR A 1 79 ? 33.987 46.624 20.052 1.00 17.21 103 THR A CA 1
ATOM 627 C C . THR A 1 79 ? 34.287 46.277 18.615 1.00 16.09 103 THR A C 1
ATOM 628 O O . THR A 1 79 ? 33.364 46.020 17.874 1.00 16.88 103 THR A O 1
ATOM 640 N N . TYR A 1 81 ? 35.819 43.624 17.637 1.00 14.55 105 TYR A N 1
ATOM 641 C CA . TYR A 1 81 ? 35.424 42.241 17.478 1.00 15.04 105 TYR A CA 1
ATOM 642 C C . TYR A 1 81 ? 33.962 41.981 17.768 1.00 16.20 105 TYR A C 1
ATOM 643 O O . TYR A 1 81 ? 33.351 41.147 17.080 1.00 16.93 105 TYR A O 1
ATOM 652 N N . ASN A 1 82 ? 33.421 42.641 18.805 1.00 15.98 106 ASN A N 1
ATOM 653 C CA . ASN A 1 82 ? 32.079 42.365 19.327 1.00 17.38 106 ASN A CA 1
ATOM 654 C C . ASN A 1 82 ? 30.903 43.025 18.598 1.00 17.67 106 ASN A C 1
ATOM 655 O O . ASN A 1 82 ? 29.782 42.539 18.701 1.00 16.57 106 ASN A O 1
ATOM 660 N N . VAL A 1 83 ? 31.142 44.153 17.944 1.00 16.31 107 VAL A N 1
ATOM 661 C CA . VAL A 1 83 ? 30.090 44.943 17.382 1.00 16.25 107 VAL A CA 1
ATOM 662 C C . VAL A 1 83 ? 30.3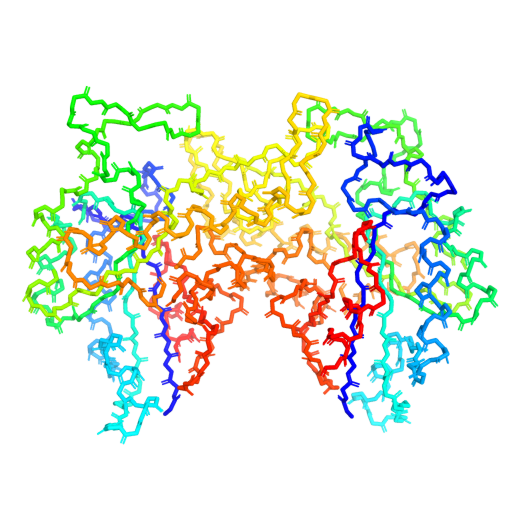95 45.131 15.911 1.00 17.18 107 VAL A C 1
ATOM 663 O O . VAL A 1 83 ? 29.586 44.768 15.082 1.00 20.33 107 VAL A O 1
ATOM 667 N N . ILE A 1 84 ? 31.594 45.576 15.578 1.00 15.94 108 ILE A N 1
ATOM 668 C CA . ILE A 1 84 ? 31.890 45.959 14.206 1.00 15.29 108 ILE A CA 1
ATOM 669 C C . ILE A 1 84 ? 32.030 44.752 13.279 1.00 15.24 108 ILE A C 1
ATOM 670 O O . ILE A 1 84 ? 31.461 44.718 12.193 1.00 15.90 108 ILE A O 1
ATOM 675 N N . TYR A 1 85 ? 32.809 43.775 13.693 1.00 15.94 109 TYR A N 1
ATOM 676 C CA . TYR A 1 85 ? 33.233 42.703 12.829 1.00 16.28 109 TYR A CA 1
ATOM 677 C C . TYR A 1 85 ? 32.052 41.908 12.281 1.00 18.50 109 TYR A C 1
ATOM 678 O O . TYR A 1 85 ? 31.963 41.723 11.082 1.00 21.10 109 TYR A O 1
ATOM 687 N N . PRO A 1 86 ? 31.077 41.533 13.129 1.00 17.75 110 PRO A N 1
ATOM 688 C CA . PRO A 1 86 ? 29.898 40.846 12.598 1.00 19.43 110 PRO A CA 1
ATOM 689 C C . PRO A 1 86 ? 29.194 41.643 11.451 1.00 18.85 110 PRO A C 1
ATOM 690 O O . PRO A 1 86 ? 28.756 41.041 10.470 1.00 18.02 110 PRO A O 1
ATOM 694 N N . ILE A 1 87 ? 29.156 42.966 11.588 1.00 16.19 111 ILE A N 1
ATOM 695 C CA . ILE A 1 87 ? 28.589 43.858 10.608 1.00 17.49 111 ILE A CA 1
ATOM 696 C C . ILE A 1 87 ? 29.432 43.858 9.353 1.00 17.32 111 ILE A C 1
ATOM 697 O O . ILE A 1 87 ? 28.890 43.761 8.262 1.00 17.00 111 ILE A O 1
ATOM 702 N N . LEU A 1 88 ? 30.760 43.883 9.492 1.00 17.69 112 LEU A N 1
ATOM 703 C CA . LEU A 1 88 ? 31.619 43.847 8.275 1.00 16.94 112 LEU A CA 1
ATOM 704 C C . LEU A 1 88 ? 31.367 42.577 7.491 1.00 16.68 112 LEU A C 1
ATOM 705 O O . LEU A 1 88 ? 31.279 42.623 6.244 1.00 15.73 112 LEU A O 1
ATOM 710 N N . LYS A 1 89 ? 31.266 41.460 8.208 1.00 17.19 113 LYS A N 1
ATOM 711 C CA . LYS A 1 89 ? 30.991 40.167 7.627 1.00 19.99 113 LYS A CA 1
ATOM 712 C C . LYS A 1 89 ? 29.626 40.129 6.909 1.00 19.76 113 LYS A C 1
ATOM 713 O O . LYS A 1 89 ? 29.559 39.642 5.814 1.00 19.42 113 LYS A O 1
ATOM 719 N N . ALA A 1 90 ? 28.575 40.624 7.547 1.00 17.40 114 ALA A N 1
ATOM 720 C CA . ALA A 1 90 ? 27.241 40.774 6.938 1.00 18.38 114 ALA A CA 1
ATOM 721 C C . ALA A 1 90 ? 27.219 41.612 5.644 1.00 19.64 114 ALA A C 1
ATOM 722 O O . ALA A 1 90 ? 26.539 41.273 4.684 1.00 20.76 114 ALA A O 1
ATOM 724 N N . TYR A 1 91 ? 27.958 42.704 5.621 1.00 17.93 115 TYR A N 1
ATOM 725 C CA . TYR A 1 91 ? 28.065 43.515 4.421 1.00 18.90 115 TYR A CA 1
ATOM 726 C C . TYR A 1 91 ? 29.125 43.061 3.424 1.00 19.61 115 TYR A C 1
ATOM 727 O O . TYR A 1 91 ? 29.243 43.637 2.347 1.00 19.56 115 TYR A O 1
ATOM 736 N N . ASN A 1 92 ? 29.899 42.068 3.808 1.00 20.97 116 ASN A N 1
ATOM 737 C CA . ASN A 1 92 ? 31.153 41.740 3.149 1.00 24.89 116 ASN A CA 1
ATOM 738 C C . ASN A 1 92 ? 32.049 42.983 2.812 1.00 23.14 116 ASN A C 1
ATOM 739 O O . ASN A 1 92 ? 32.569 43.173 1.702 1.00 20.88 116 ASN A O 1
ATOM 744 N N . TYR A 1 93 ? 32.215 43.809 3.841 1.00 19.18 117 TYR A N 1
ATOM 745 C CA . TYR A 1 93 ? 33.096 44.976 3.826 1.00 18.45 117 TYR A CA 1
ATOM 746 C C . TYR A 1 93 ? 34.406 44.718 4.494 1.00 16.48 117 TYR A C 1
ATOM 747 O O . TYR A 1 93 ? 34.460 44.358 5.675 1.00 14.89 117 TYR A O 1
ATOM 756 N N . PRO A 1 94 ? 35.499 44.853 3.740 1.00 17.85 118 PRO A N 1
ATOM 757 C CA . PRO A 1 94 ? 36.785 44.805 4.408 1.00 16.70 118 PRO A CA 1
ATOM 758 C C . PRO A 1 94 ? 37.099 46.142 5.091 1.00 15.08 118 PRO A C 1
ATOM 759 O O . PRO A 1 94 ? 36.446 47.188 4.819 1.00 13.83 118 PRO A O 1
ATOM 763 N N . ALA A 1 95 ? 38.134 46.113 5.901 1.00 14.25 119 ALA A N 1
ATOM 764 C CA . ALA A 1 95 ? 38.535 47.263 6.706 1.00 13.34 119 ALA A CA 1
ATOM 765 C C . ALA A 1 95 ? 40.001 47.097 7.172 1.00 13.96 119 ALA A C 1
ATOM 766 O O . ALA A 1 95 ? 40.557 46.016 7.126 1.00 13.58 119 ALA A O 1
ATOM 768 N N . VAL A 1 96 ? 40.573 48.217 7.596 1.00 13.68 120 VAL A N 1
ATOM 769 C CA . VAL A 1 96 ? 41.831 48.332 8.259 1.00 14.02 120 VAL A CA 1
ATOM 770 C C . VAL A 1 96 ? 41.558 48.553 9.753 1.00 14.90 120 VAL A C 1
ATOM 771 O O . VAL A 1 96 ? 40.718 49.367 10.110 1.00 16.63 120 VAL A O 1
ATOM 775 N N . PHE A 1 97 ? 42.252 47.823 10.603 1.00 13.95 121 PHE A N 1
ATOM 776 C CA . PHE A 1 97 ? 42.099 47.935 12.060 1.00 14.71 121 PHE A CA 1
ATOM 777 C C . PHE A 1 97 ? 43.502 48.278 12.611 1.00 14.69 121 PHE A C 1
ATOM 778 O O . PHE A 1 97 ? 44.485 47.601 12.261 1.00 15.55 121 PHE A O 1
ATOM 786 N N . ALA A 1 98 ? 43.583 49.299 13.475 1.00 13.44 122 ALA A N 1
ATOM 787 C CA . ALA A 1 98 ? 44.827 49.756 14.040 1.00 12.60 122 ALA A CA 1
ATOM 788 C C . ALA A 1 98 ? 44.850 49.751 15.583 1.00 13.12 122 ALA A C 1
ATOM 789 O O . ALA A 1 98 ? 44.651 50.780 16.280 1.00 11.60 122 ALA A O 1
ATOM 791 N N . PRO A 1 99 ? 45.108 48.550 16.133 1.00 13.23 123 PRO A N 1
ATOM 792 C CA . PRO A 1 99 ? 45.207 48.480 17.580 1.00 13.40 123 PRO A CA 1
ATOM 793 C C . PRO A 1 99 ? 46.553 48.989 18.139 1.00 14.05 123 PRO A C 1
ATOM 794 O O . PRO A 1 99 ? 47.610 48.782 17.556 1.00 14.08 123 PRO A O 1
ATOM 798 N N . VAL A 1 100 ? 46.527 49.668 19.289 1.00 13.08 124 VAL A N 1
ATOM 799 C CA . VAL A 1 100 ? 47.736 49.982 19.946 1.00 11.92 124 VAL A CA 1
ATOM 800 C C . VAL A 1 100 ? 48.359 48.694 20.478 1.00 12.87 124 VAL A C 1
ATOM 801 O O . VAL A 1 100 ? 47.778 48.032 21.315 1.00 13.35 124 VAL A O 1
ATOM 805 N N . SER A 1 101 ? 49.520 48.286 19.976 1.00 13.61 125 SER A N 1
ATOM 806 C CA . SER A 1 101 ? 50.066 46.966 20.336 1.00 13.74 125 SER A CA 1
ATOM 807 C C . SER A 1 101 ? 50.481 46.726 21.789 1.00 13.45 125 SER A C 1
ATOM 808 O O . SER A 1 101 ? 50.366 45.596 22.273 1.00 13.94 125 SER A O 1
ATOM 811 N N . SER A 1 102 ? 50.971 47.744 22.532 1.00 15.80 126 SER A N 1
ATOM 812 C CA . SER A 1 102 ? 51.283 47.494 23.977 1.00 15.52 126 SER A CA 1
ATOM 813 C C . SER A 1 102 ? 49.983 47.264 24.818 1.00 16.37 126 SER A C 1
ATOM 814 O O . SER A 1 102 ? 49.999 46.645 25.906 1.00 17.97 126 SER A O 1
ATOM 817 N N . TRP A 1 103 ? 48.859 47.820 24.364 1.00 17.38 127 TRP A N 1
ATOM 818 C CA . TRP A 1 103 ? 47.576 47.583 25.021 1.00 17.77 127 TRP A CA 1
ATOM 819 C C . TRP A 1 103 ? 47.219 46.093 24.844 1.00 18.14 127 TRP A C 1
ATOM 820 O O . TRP A 1 103 ? 46.974 45.377 25.818 1.00 19.58 127 TRP A O 1
ATOM 831 N N . LEU A 1 104 ? 47.292 45.598 23.622 1.00 16.70 128 LEU A N 1
ATOM 832 C CA . LEU A 1 104 ? 47.032 44.191 23.365 1.00 17.16 128 LEU A CA 1
ATOM 833 C C . LEU A 1 104 ? 48.020 43.266 24.084 1.00 17.82 128 LEU A C 1
ATOM 834 O O . LEU A 1 104 ? 47.671 42.169 24.494 1.00 15.32 128 LEU A O 1
ATOM 839 N N . ASP A 1 105 ? 49.271 43.709 24.192 1.00 17.16 129 ASP A N 1
ATOM 840 C CA . ASP A 1 105 ? 50.328 42.931 24.847 1.00 18.43 129 ASP A CA 1
ATOM 841 C C . ASP A 1 105 ? 50.275 42.925 26.383 1.00 18.20 129 ASP A C 1
ATOM 842 O O . ASP A 1 105 ? 51.050 42.233 27.024 1.00 17.73 129 ASP A O 1
ATOM 847 N N . THR A 1 106 ? 49.406 43.735 26.967 1.00 18.75 130 THR A N 1
ATOM 848 C CA . THR A 1 106 ? 49.189 43.752 28.388 1.00 19.48 130 THR A CA 1
ATOM 849 C C . THR A 1 106 ? 48.562 42.401 28.800 1.00 21.01 130 THR A C 1
ATOM 850 O O . THR A 1 106 ? 47.589 41.962 28.230 1.00 20.92 130 THR A O 1
ATOM 854 N N . PRO A 1 107 ? 49.178 41.707 29.742 1.00 23.18 131 PRO A N 1
ATOM 855 C CA . PRO A 1 107 ? 48.624 40.468 30.246 1.00 25.44 131 PRO A CA 1
ATOM 856 C C . PRO A 1 107 ? 47.200 40.641 30.781 1.00 26.40 131 PRO A C 1
ATOM 857 O O . PRO A 1 107 ? 46.870 41.693 31.296 1.00 24.64 131 PRO A O 1
ATOM 861 N N . VAL A 1 108 ? 46.368 39.608 30.698 1.00 31.17 132 VAL A N 1
ATOM 862 C CA . VAL A 1 108 ? 44.941 39.744 31.111 1.00 38.21 132 VAL A CA 1
ATOM 863 C C . VAL A 1 108 ? 44.724 40.148 32.585 1.00 38.64 132 VAL A C 1
ATOM 864 O O . VAL A 1 108 ? 43.667 40.638 32.931 1.00 41.80 132 VAL A O 1
ATOM 868 N N . ASN A 1 109 ? 45.734 39.974 33.423 1.00 37.48 133 ASN A N 1
ATOM 869 C CA . ASN A 1 109 ? 45.614 40.192 34.869 1.00 45.34 133 ASN A CA 1
ATOM 870 C C . ASN A 1 109 ? 45.945 41.615 35.313 1.00 44.21 133 ASN A C 1
ATOM 871 O O . ASN A 1 109 ? 46.114 41.869 36.521 1.00 42.43 133 ASN A O 1
ATOM 876 N N . GLN A 1 110 ? 46.100 42.521 34.334 1.00 39.23 134 GLN A N 1
ATOM 877 C CA . GLN A 1 110 ? 46.614 43.868 34.560 1.00 37.43 134 GLN A CA 1
ATOM 878 C C . GLN A 1 110 ? 45.769 44.931 33.869 1.00 30.08 134 GLN A C 1
ATOM 879 O O . GLN A 1 110 ? 45.163 44.683 32.840 1.00 24.96 134 GLN A O 1
ATOM 885 N N . LEU A 1 111 ? 45.783 46.125 34.443 1.00 27.73 135 LEU A N 1
ATOM 886 C CA . LEU A 1 111 ? 45.087 47.267 33.871 1.00 25.93 135 LEU A CA 1
ATOM 887 C C . LEU A 1 111 ? 46.067 48.011 33.018 1.00 24.24 135 LEU A C 1
ATOM 888 O O . LEU A 1 111 ? 47.264 47.834 33.129 1.00 20.01 135 LEU A O 1
ATOM 893 N N . ILE A 1 112 ? 45.537 48.865 32.165 1.00 24.97 136 ILE A N 1
ATOM 894 C CA . ILE A 1 112 ? 46.342 49.599 31.212 1.00 23.84 136 ILE A CA 1
ATOM 895 C C . ILE A 1 112 ? 46.372 51.016 31.670 1.00 23.67 136 ILE A C 1
ATOM 896 O O . ILE A 1 112 ? 45.328 51.669 31.662 1.00 21.67 136 ILE A O 1
ATOM 901 N N . PRO A 1 113 ? 47.577 51.519 31.993 1.00 29.92 137 PRO A N 1
ATOM 902 C CA . PRO A 1 113 ? 47.729 52.928 32.392 1.00 31.32 137 PRO A CA 1
ATOM 903 C C . PRO A 1 113 ? 47.337 53.813 31.220 1.00 30.10 137 PRO A C 1
ATOM 904 O O . PRO A 1 113 ? 47.841 53.609 30.141 1.00 28.07 137 PRO A O 1
ATOM 908 N N . TYR A 1 114 ? 46.454 54.784 31.451 1.00 29.32 138 TYR A N 1
ATOM 909 C CA . TYR A 1 114 ? 45.897 55.604 30.376 1.00 31.75 138 TYR A CA 1
ATOM 910 C C . TYR A 1 114 ? 45.591 57.005 30.931 1.00 27.00 138 TYR A C 1
ATOM 911 O O . TYR A 1 114 ? 44.571 57.193 31.597 1.00 25.19 138 TYR A O 1
ATOM 920 N N . ALA A 1 115 ? 46.476 57.949 30.618 1.00 26.86 139 ALA A N 1
ATOM 921 C CA . ALA A 1 115 ? 46.508 59.296 31.216 1.00 27.18 139 ALA A CA 1
ATOM 922 C C . ALA A 1 115 ? 46.395 59.189 32.748 1.00 26.36 139 ALA A C 1
ATOM 923 O O . ALA A 1 115 ? 47.256 58.568 33.373 1.00 23.33 139 ALA A O 1
ATOM 925 N N . ASN A 1 116 ? 45.356 59.749 33.350 1.00 27.19 140 ASN A N 1
ATOM 926 C CA . ASN A 1 116 ? 45.267 59.751 34.812 1.00 31.25 140 ASN A CA 1
ATOM 927 C C . ASN A 1 116 ? 44.689 58.455 35.407 1.00 34.30 140 ASN A C 1
ATOM 928 O O . ASN A 1 116 ? 44.594 58.351 36.626 1.00 34.51 140 ASN A O 1
ATOM 933 N N . ILE A 1 117 ? 44.243 57.518 34.563 1.00 31.27 141 ILE A N 1
ATOM 934 C CA . ILE A 1 117 ? 43.507 56.364 35.024 1.00 28.87 141 ILE A CA 1
ATOM 935 C C . ILE A 1 117 ? 44.115 55.044 34.515 1.00 26.41 141 ILE A C 1
ATOM 936 O O . ILE A 1 117 ? 45.086 55.036 33.767 1.00 29.09 141 ILE A O 1
ATOM 941 N N . LYS A 1 118 ? 43.563 53.929 34.989 1.00 24.99 142 LYS A N 1
ATOM 942 C CA . LYS A 1 118 ? 43.973 52.608 34.575 1.00 23.71 142 LYS A CA 1
ATOM 943 C C . LYS A 1 118 ? 42.730 51.881 34.048 1.00 25.46 142 LYS A C 1
ATOM 944 O O . LYS A 1 118 ? 41.691 51.855 34.705 1.00 24.94 142 LYS A O 1
ATOM 950 N N . LEU A 1 119 ? 42.829 51.301 32.853 1.00 20.76 143 LEU A N 1
ATOM 951 C CA . LEU A 1 119 ? 41.691 50.700 32.192 1.00 21.75 143 LEU A CA 1
ATOM 952 C C . LEU A 1 119 ? 41.692 49.145 32.288 1.00 23.11 143 LEU A C 1
ATOM 953 O O . LEU A 1 119 ? 42.762 48.523 32.094 1.00 22.30 143 LEU A O 1
ATOM 958 N N . PRO A 1 120 ? 40.512 48.528 32.506 1.00 25.18 144 PRO A N 1
ATOM 959 C CA . PRO A 1 120 ? 40.391 47.088 32.435 1.00 27.46 144 PRO A CA 1
ATOM 960 C C . PRO A 1 120 ? 40.987 46.611 31.127 1.00 28.71 144 PRO A C 1
ATOM 961 O O . PRO A 1 120 ? 40.923 47.332 30.124 1.00 26.25 144 PRO A O 1
ATOM 965 N N . ARG A 1 121 ? 41.665 45.471 31.155 1.00 28.37 145 ARG A N 1
ATOM 966 C CA . ARG A 1 121 ? 42.261 44.930 29.941 1.00 28.60 145 ARG A CA 1
ATOM 967 C C . ARG A 1 121 ? 41.177 44.672 28.830 1.00 29.17 145 ARG A C 1
ATOM 968 O O . ARG A 1 121 ? 41.485 44.771 27.644 1.00 28.13 145 ARG A O 1
ATOM 976 N N . ASN A 1 122 ? 39.924 44.388 29.199 1.00 29.41 146 ASN A N 1
ATOM 977 C CA . ASN A 1 122 ? 38.901 44.061 28.167 1.00 28.59 146 ASN A CA 1
ATOM 978 C C . ASN A 1 122 ? 38.157 45.178 27.615 1.00 28.37 146 ASN A C 1
ATOM 979 O O . ASN A 1 122 ? 37.231 44.996 26.839 1.00 33.20 146 ASN A O 1
ATOM 984 N N . VAL A 1 123 ? 38.626 46.367 27.891 1.00 26.09 147 VAL A N 1
ATOM 985 C CA . VAL A 1 123 ? 38.313 47.417 26.986 1.00 23.77 147 VAL A CA 1
ATOM 986 C C . VAL A 1 123 ? 38.849 47.073 25.580 1.00 23.69 147 VAL A C 1
ATOM 987 O O . VAL A 1 123 ? 38.238 47.522 24.592 1.00 23.62 147 VAL A O 1
ATOM 991 N N . PHE A 1 124 ? 39.917 46.268 25.496 1.00 19.91 148 PHE A N 1
ATOM 992 C CA . PHE A 1 124 ? 40.573 45.988 24.216 1.00 20.34 148 PHE A CA 1
ATOM 993 C C . PHE A 1 124 ? 40.525 44.564 23.776 1.00 19.93 148 PHE A C 1
ATOM 994 O O . PHE A 1 124 ? 40.406 43.644 24.598 1.00 19.52 148 PHE A O 1
ATOM 1002 N N . VAL A 1 125 ? 40.674 44.363 22.481 1.00 18.26 149 VAL A N 1
ATOM 1003 C CA . VAL A 1 125 ? 40.730 43.016 21.906 1.00 19.12 149 VAL A CA 1
ATOM 1004 C C . VAL A 1 125 ? 41.885 42.159 22.478 1.00 19.72 149 VAL A C 1
ATOM 1005 O O . VAL A 1 125 ? 42.834 42.692 23.004 1.00 19.75 149 VAL A O 1
ATOM 1009 N N . THR A 1 126 ? 41.770 40.849 22.334 1.00 18.30 150 THR A N 1
ATOM 1010 C CA . THR A 1 126 ? 42.879 39.896 22.527 1.00 20.64 150 THR A CA 1
ATOM 1011 C C . THR A 1 126 ? 43.479 39.574 21.149 1.00 19.80 150 THR A C 1
ATOM 1012 O O . THR A 1 126 ? 42.835 39.734 20.139 1.00 18.47 150 THR A O 1
ATOM 1016 N N . TRP A 1 127 ? 44.691 39.084 21.112 1.00 19.26 151 TRP A N 1
ATOM 1017 C CA . TRP A 1 127 ? 45.315 38.707 19.852 1.00 19.47 151 TRP A CA 1
ATOM 1018 C C . TRP A 1 127 ? 44.640 37.563 19.079 1.00 20.50 151 TRP A C 1
ATOM 1019 O O . TRP A 1 127 ? 44.725 37.529 17.845 1.00 20.00 151 TRP A O 1
ATOM 1030 N N . ASP A 1 128 ? 44.008 36.626 19.816 1.00 20.00 152 ASP A N 1
ATOM 1031 C CA . ASP A 1 128 ? 43.190 35.556 19.232 1.00 20.23 152 ASP A CA 1
ATOM 1032 C C . ASP A 1 128 ? 42.113 36.199 18.392 1.00 17.76 152 ASP A C 1
ATOM 1033 O O . ASP A 1 128 ? 41.930 35.837 17.272 1.00 16.44 152 ASP A O 1
ATOM 1038 N N . GLN A 1 129 ? 41.429 37.187 18.943 1.00 19.50 153 GLN A N 1
ATOM 1039 C CA . GLN A 1 129 ? 40.399 37.912 18.183 1.00 18.25 153 GLN A CA 1
ATOM 1040 C C . GLN A 1 129 ? 40.916 38.594 16.940 1.00 18.08 153 GLN A C 1
ATOM 1041 O O . GLN A 1 129 ? 40.247 38.622 15.906 1.00 19.78 153 GLN A O 1
ATOM 1047 N N . VAL A 1 130 ? 42.137 39.131 17.009 1.00 18.15 154 VAL A N 1
ATOM 1048 C CA . VAL A 1 130 ? 42.753 39.807 15.881 1.00 16.49 154 VAL A CA 1
ATOM 1049 C C . VAL A 1 130 ? 43.113 38.813 14.789 1.00 16.71 154 VAL A C 1
ATOM 1050 O O . VAL A 1 130 ? 42.885 39.110 13.565 1.00 14.96 154 VAL A O 1
ATOM 1054 N N . ARG A 1 131 ? 43.714 37.672 15.202 1.00 15.19 155 ARG A N 1
ATOM 1055 C CA . ARG A 1 131 ? 43.979 36.562 14.241 1.00 16.63 155 ARG A CA 1
ATOM 1056 C C . ARG A 1 131 ? 42.736 36.081 13.483 1.00 16.70 155 ARG A C 1
ATOM 1057 O O . ARG A 1 131 ? 42.789 35.930 12.278 1.00 17.68 155 ARG A O 1
ATOM 1065 N N . GLU A 1 132 ? 41.634 35.860 14.180 1.00 17.48 156 GLU A N 1
ATOM 1066 C CA . GLU A 1 132 ? 40.381 35.457 13.530 1.00 18.35 156 GLU A CA 1
ATOM 1067 C C . GLU A 1 132 ? 39.911 36.489 12.478 1.00 17.86 156 GLU A C 1
ATOM 1068 O O . GLU A 1 132 ? 39.513 36.137 11.349 1.00 17.04 156 GLU A O 1
ATOM 1082 N N . GLU A 1 134 ? 41.725 38.798 10.916 1.00 18.92 158 GLU A N 1
ATOM 1083 C CA . GLU A 1 134 ? 42.686 38.865 9.781 1.00 19.06 158 GLU A CA 1
ATOM 1084 C C . GLU A 1 134 ? 42.536 37.657 8.854 1.00 18.79 158 GLU A C 1
ATOM 1085 O O . GLU A 1 134 ? 42.551 37.812 7.642 1.00 17.41 158 GLU A O 1
ATOM 1091 N N . GLN A 1 135 ? 42.302 36.477 9.439 1.00 18.05 159 GLN A N 1
ATOM 1092 C CA . GLN A 1 135 ? 42.157 35.239 8.695 1.00 19.81 159 GLN A CA 1
ATOM 1093 C C . GLN A 1 135 ? 40.900 35.259 7.830 1.00 21.86 159 GLN A C 1
ATOM 1094 O O . GLN A 1 135 ? 40.895 34.646 6.766 1.00 20.80 159 GLN A O 1
ATOM 1100 N N . SER A 1 136 ? 39.865 36.014 8.241 1.00 19.61 160 SER A N 1
ATOM 1101 C CA . SER A 1 136 ? 38.641 36.165 7.427 1.00 20.11 160 SER A CA 1
ATOM 1102 C C . SER A 1 136 ? 38.970 36.762 6.091 1.00 20.02 160 SER A C 1
ATOM 1103 O O . SER A 1 136 ? 38.173 36.741 5.154 1.00 21.13 160 SER A O 1
ATOM 1106 N N . GLY A 1 137 ? 40.152 37.331 5.972 1.00 19.29 161 GLY A N 1
ATOM 1107 C CA . GLY A 1 137 ? 40.471 38.136 4.831 1.00 19.11 161 GLY A CA 1
ATOM 1108 C C . GLY A 1 137 ? 39.784 39.498 4.762 1.00 19.49 161 GLY A C 1
ATOM 1109 O O . GLY A 1 137 ? 40.041 40.228 3.860 1.00 21.67 161 GLY A O 1
ATOM 1110 N N . LEU A 1 138 ? 38.970 39.871 5.730 1.00 18.58 162 LEU A N 1
ATOM 1111 C CA . LEU A 1 138 ? 38.309 41.181 5.711 1.00 19.04 162 LEU A CA 1
ATOM 1112 C C . LEU A 1 138 ? 39.088 42.325 6.388 1.00 17.09 162 LEU A C 1
ATOM 1113 O O . LEU A 1 138 ? 38.908 43.497 6.073 1.00 19.24 162 LEU A O 1
ATOM 1118 N N . VAL A 1 139 ? 39.946 41.999 7.306 1.00 17.03 163 VAL A N 1
ATOM 1119 C CA . VAL A 1 139 ? 40.560 42.994 8.168 1.00 15.94 163 VAL A CA 1
ATOM 1120 C C . VAL A 1 139 ? 42.087 42.956 8.034 1.00 15.99 163 VAL A C 1
ATOM 1121 O O . VAL A 1 139 ? 42.728 41.937 8.331 1.00 18.77 163 VAL A O 1
ATOM 1125 N N . GLU A 1 140 ? 42.646 44.078 7.598 1.00 15.54 164 GLU A N 1
ATOM 1126 C CA . GLU A 1 140 ? 44.070 44.329 7.528 1.00 16.19 164 GLU A CA 1
ATOM 1127 C C . GLU A 1 140 ? 44.508 44.937 8.886 1.00 15.66 164 GLU A C 1
ATOM 1128 O O . GLU A 1 140 ? 43.862 45.887 9.368 1.00 13.73 164 GLU A O 1
ATOM 1134 N N . ILE A 1 141 ? 45.537 44.348 9.510 1.00 14.82 165 ILE A N 1
ATOM 1135 C CA . ILE A 1 141 ? 46.149 44.896 10.746 1.00 15.09 165 ILE A CA 1
ATOM 1136 C C . ILE A 1 141 ? 47.238 45.957 10.505 1.00 14.09 165 ILE A C 1
ATOM 1137 O O . ILE A 1 141 ? 48.262 45.690 9.954 1.00 13.30 165 ILE A O 1
ATOM 1142 N N . ALA A 1 142 ? 46.958 47.187 10.909 1.00 14.10 166 ALA A N 1
ATOM 1143 C CA . ALA A 1 142 ? 47.922 48.265 10.860 1.00 13.41 166 ALA A CA 1
ATOM 1144 C C . ALA A 1 142 ? 48.436 48.588 12.235 1.00 13.81 166 ALA A C 1
ATOM 1145 O O . ALA A 1 142 ? 47.812 48.271 13.246 1.00 13.16 166 ALA A O 1
ATOM 1147 N N . SER A 1 143 ? 49.551 49.291 12.280 1.00 13.43 167 SER A N 1
ATOM 1148 C CA . SER A 1 143 ? 50.049 49.811 13.545 1.00 12.50 167 SER A CA 1
ATOM 1149 C C . SER A 1 143 ? 49.372 51.102 13.908 1.00 13.86 167 SER A C 1
ATOM 1150 O O . SER A 1 143 ? 48.975 51.911 13.011 1.00 13.09 167 SER A O 1
ATOM 1153 N N . HIS A 1 144 ? 49.340 51.355 15.236 1.00 14.25 168 HIS A N 1
ATOM 1154 C CA . HIS A 1 144 ? 48.884 52.610 15.828 1.00 12.38 168 HIS A CA 1
ATOM 1155 C C . HIS A 1 144 ? 49.833 52.919 16.992 1.00 12.02 168 HIS A C 1
ATOM 1156 O O . HIS A 1 144 ? 49.433 53.526 17.997 1.00 11.90 168 HIS A O 1
ATOM 1163 N N . THR A 1 145 ? 51.115 52.624 16.760 1.00 12.01 169 THR A N 1
ATOM 1164 C CA . THR A 1 145 ? 52.266 52.726 17.677 1.00 12.74 169 THR A CA 1
ATOM 1165 C C . THR A 1 145 ? 52.192 51.598 18.675 1.00 13.47 169 THR A C 1
ATOM 1166 O O . THR A 1 145 ? 51.202 50.919 18.718 1.00 14.85 169 THR A O 1
ATOM 1170 N N . ASP A 1 146 ? 53.332 51.314 19.331 1.00 13.46 170 ASP A N 1
ATOM 1171 C CA . ASP A 1 146 ? 53.368 50.380 20.400 1.00 13.41 170 ASP A CA 1
ATOM 1172 C C . ASP A 1 146 ? 52.802 51.010 21.693 1.00 13.10 170 ASP A C 1
ATOM 1173 O O . ASP A 1 146 ? 51.813 50.561 22.262 1.00 13.69 170 ASP A O 1
ATOM 1178 N N . ASN A 1 147 ? 53.460 52.031 22.150 1.00 13.17 171 ASN A N 1
ATOM 1179 C CA . ASN A 1 147 ? 53.069 52.743 23.359 1.00 13.58 171 ASN A CA 1
ATOM 1180 C C . ASN A 1 147 ? 53.261 54.275 23.236 1.00 13.92 171 ASN A C 1
ATOM 1181 O O . ASN A 1 147 ? 53.773 54.928 24.130 1.00 14.90 171 ASN A O 1
ATOM 1186 N N . LEU A 1 148 ? 52.839 54.848 22.102 1.00 13.63 172 LEU A N 1
ATOM 1187 C CA . LEU A 1 148 ? 52.864 56.305 21.889 1.00 12.22 172 LEU A CA 1
ATOM 1188 C C . LEU A 1 148 ? 51.471 56.913 21.599 1.00 13.25 172 LEU A C 1
ATOM 1189 O O . LEU A 1 148 ? 51.335 57.975 20.937 1.00 11.78 172 LEU A O 1
ATOM 1194 N N . HIS A 1 149 ? 50.439 56.277 22.163 1.00 12.32 173 HIS A N 1
ATOM 1195 C CA . HIS A 1 149 ? 49.084 56.756 22.049 1.00 13.08 173 HIS A CA 1
ATOM 1196 C C . HIS A 1 149 ? 48.761 57.430 23.358 1.00 14.02 173 HIS A C 1
ATOM 1197 O O . HIS A 1 149 ? 47.825 57.030 24.060 1.00 14.84 173 HIS A O 1
ATOM 1204 N N . HIS A 1 150 ? 49.633 58.353 23.750 1.00 16.29 174 HIS A N 1
ATOM 1205 C CA . HIS A 1 150 ? 49.498 59.113 25.033 1.00 16.38 174 HIS A CA 1
ATOM 1206 C C . HIS A 1 150 ? 50.209 60.439 24.838 1.00 15.06 174 HIS A C 1
ATOM 1207 O O . HIS A 1 150 ? 50.868 60.641 23.800 1.00 16.71 174 HIS A O 1
ATOM 1214 N N . GLY A 1 151 ? 50.053 61.353 25.791 1.00 14.59 175 GLY A N 1
ATOM 1215 C CA . GLY A 1 151 ? 50.851 62.558 25.849 1.00 14.41 175 GLY A CA 1
ATOM 1216 C C . GLY A 1 151 ? 52.201 62.443 26.531 1.00 15.69 175 GLY A C 1
ATOM 1217 O O . GLY A 1 151 ? 52.462 61.524 27.316 1.00 14.10 175 GLY A O 1
ATOM 1218 N N . VAL A 1 152 ? 53.067 63.388 26.197 1.00 15.59 176 VAL A N 1
ATOM 1219 C CA . VAL A 1 152 ? 54.277 63.677 26.975 1.00 16.52 176 VAL A CA 1
ATOM 1220 C C . VAL A 1 152 ? 54.265 65.144 27.395 1.00 19.01 176 VAL A C 1
ATOM 1221 O O . VAL A 1 152 ? 53.715 66.033 26.694 1.00 19.70 176 VAL A O 1
ATOM 1225 N N . ARG A 1 153 ? 54.895 65.432 28.525 1.00 19.58 177 ARG A N 1
ATOM 1226 C CA . ARG A 1 153 ? 55.089 66.840 28.898 1.00 20.58 177 ARG A CA 1
ATOM 1227 C C . ARG A 1 153 ? 55.975 67.464 27.840 1.00 19.46 177 ARG A C 1
ATOM 1228 O O . ARG A 1 153 ? 57.038 66.947 27.501 1.00 17.57 177 ARG A O 1
ATOM 1236 N N . ALA A 1 154 ? 55.526 68.553 27.254 1.00 21.02 178 ALA A N 1
ATOM 1237 C CA . ALA A 1 154 ? 56.241 69.139 26.106 1.00 21.02 178 ALA A CA 1
ATOM 1238 C C . ALA A 1 154 ? 56.967 70.477 26.417 1.00 21.16 178 ALA A C 1
ATOM 1239 O O . ALA A 1 154 ? 57.587 71.085 25.518 1.00 18.87 178 ALA A O 1
ATOM 1241 N N . ASN A 1 155 ? 56.791 70.970 27.647 1.00 20.99 179 ASN A N 1
ATOM 1242 C CA . ASN A 1 155 ? 57.481 72.161 28.111 1.00 21.55 179 ASN A CA 1
ATOM 1243 C C . ASN A 1 155 ? 57.605 72.306 29.652 1.00 22.04 179 ASN A C 1
ATOM 1244 O O . ASN A 1 155 ? 57.019 71.536 30.425 1.00 21.80 179 ASN A O 1
ATOM 1249 N N . PRO A 1 156 ? 58.412 73.287 30.117 1.00 25.85 180 PRO A N 1
ATOM 1250 C CA . PRO A 1 156 ? 58.514 73.394 31.599 1.00 26.55 180 PRO A CA 1
ATOM 1251 C C . PRO A 1 156 ? 57.233 73.826 32.326 1.00 28.17 180 PRO A C 1
ATOM 1252 O O . PRO A 1 156 ? 57.092 73.546 33.522 1.00 27.52 180 PRO A O 1
ATOM 1256 N N . ALA A 1 157 ? 56.309 74.500 31.646 1.00 27.31 181 ALA A N 1
ATOM 1257 C CA . ALA A 1 157 ? 55.076 74.962 32.276 1.00 27.40 181 ALA A CA 1
ATOM 1258 C C . ALA A 1 157 ? 54.021 73.877 32.452 1.00 29.01 181 ALA A C 1
ATOM 1259 O O . ALA A 1 157 ? 52.959 74.112 33.053 1.00 27.07 181 ALA A O 1
ATOM 1261 N N . GLY A 1 158 ? 54.292 72.707 31.874 1.00 29.82 182 GLY A N 1
ATOM 1262 C CA . GLY A 1 158 ? 53.425 71.537 31.981 1.00 32.08 182 GLY A CA 1
ATOM 1263 C C . GLY A 1 158 ? 52.440 71.335 30.823 1.00 32.61 182 GLY A C 1
ATOM 1264 O O . GLY A 1 158 ? 51.410 70.735 31.015 1.00 34.77 182 GLY A O 1
ATOM 1265 N N . SER A 1 159 ? 52.755 71.839 29.637 1.00 33.18 183 SER A N 1
ATOM 1266 C CA . SER A 1 159 ? 51.935 71.610 28.443 1.00 36.08 183 SER A CA 1
ATOM 1267 C C . SER A 1 159 ? 52.128 70.131 28.066 1.00 33.88 183 SER A C 1
ATOM 1268 O O . SER A 1 159 ? 53.207 69.611 28.244 1.00 30.01 183 SER A O 1
ATOM 1271 N N . GLN A 1 160 ? 51.057 69.446 27.640 1.00 33.29 184 GLN A N 1
ATOM 1272 C CA . GLN A 1 160 ? 51.163 68.059 27.178 1.00 34.23 184 GLN A CA 1
ATOM 1273 C C . GLN A 1 160 ? 50.751 67.921 25.718 1.00 31.48 184 GLN A C 1
ATOM 1274 O O . GLN A 1 160 ? 49.708 68.433 25.355 1.00 34.14 184 GLN A O 1
ATOM 1280 N N . LEU A 1 161 ? 51.596 67.272 24.903 1.00 28.54 185 LEU A N 1
ATOM 1281 C CA . LEU A 1 161 ? 51.364 67.082 23.443 1.00 24.73 185 LEU A CA 1
ATOM 1282 C C . LEU A 1 161 ? 51.473 65.579 23.111 1.00 23.74 185 LEU A C 1
ATOM 1283 O O . LEU A 1 161 ? 52.130 64.859 23.831 1.00 20.21 185 LEU A O 1
ATOM 1288 N N . PRO A 1 162 ? 50.822 65.096 22.010 1.00 23.60 186 PRO A N 1
ATOM 1289 C CA . PRO A 1 162 ? 50.929 63.685 21.634 1.00 19.83 186 PRO A CA 1
ATOM 1290 C C . PRO A 1 162 ? 52.358 63.303 21.516 1.00 17.47 186 PRO A C 1
ATOM 1291 O O . PRO A 1 162 ? 53.104 63.971 20.843 1.00 17.07 186 PRO A O 1
ATOM 1295 N N . ALA A 1 163 ? 52.733 62.210 22.157 1.00 16.20 187 ALA A N 1
ATOM 1296 C CA . ALA A 1 163 ? 54.082 61.735 22.210 1.00 15.83 187 ALA A CA 1
ATOM 1297 C C . ALA A 1 163 ? 54.789 61.579 20.865 1.00 15.88 187 ALA A C 1
ATOM 1298 O O . ALA A 1 163 ? 55.999 61.705 20.793 1.00 15.85 187 ALA A O 1
ATOM 1300 N N . VAL A 1 164 ? 54.056 61.254 19.812 1.00 16.30 188 VAL A N 1
ATOM 1301 C CA . VAL A 1 164 ? 54.639 61.080 18.511 1.00 15.27 188 VAL A CA 1
ATOM 1302 C C . VAL A 1 164 ? 55.257 62.391 18.000 1.00 15.86 188 VAL A C 1
ATOM 1303 O O . VAL A 1 164 ? 56.280 62.342 17.335 1.00 14.61 188 VAL A O 1
ATOM 1307 N N . VAL A 1 165 ? 54.672 63.539 18.345 1.00 17.12 189 VAL A N 1
ATOM 1308 C CA . VAL A 1 165 ? 54.973 64.768 17.600 1.00 19.36 189 VAL A CA 1
ATOM 1309 C C . VAL A 1 165 ? 55.721 65.832 18.383 1.00 23.65 189 VAL A C 1
ATOM 1310 O O . VAL A 1 165 ? 55.883 66.945 17.852 1.00 24.53 189 VAL A O 1
ATOM 1314 N N . ALA A 1 166 ? 56.207 65.498 19.588 1.00 21.99 190 ALA A N 1
ATOM 1315 C CA . ALA A 1 166 ? 56.848 66.479 20.484 1.00 22.57 190 ALA A CA 1
ATOM 1316 C C . ALA A 1 166 ? 58.009 65.851 21.234 1.00 21.87 190 ALA A C 1
ATOM 1317 O O . ALA A 1 166 ? 57.789 64.834 21.869 1.00 20.17 190 ALA A O 1
ATOM 1319 N N . PRO A 1 167 ? 59.248 66.429 21.141 1.00 21.25 191 PRO A N 1
ATOM 1320 C CA . PRO A 1 167 ? 60.240 66.038 22.099 1.00 19.28 191 PRO A CA 1
ATOM 1321 C C . PRO A 1 167 ? 59.710 66.265 23.522 1.00 17.09 191 PRO A C 1
ATOM 1322 O O . PRO A 1 167 ? 59.072 67.268 23.805 1.00 15.43 191 PRO A O 1
ATOM 1326 N N . GLU A 1 168 ? 59.963 65.292 24.373 1.00 15.75 192 GLU A N 1
ATOM 1327 C CA . GLU A 1 168 ? 59.640 65.300 25.743 1.00 17.20 192 GLU A CA 1
ATOM 1328 C C . GLU A 1 168 ? 60.549 66.188 26.609 1.00 18.45 192 GLU A C 1
ATOM 1329 O O . GLU A 1 168 ? 61.749 66.226 26.436 1.00 19.52 192 GLU A O 1
ATOM 1335 N N . TYR A 1 169 ? 59.906 66.850 27.550 1.00 19.74 193 TYR A N 1
ATOM 1336 C CA . TYR A 1 169 ? 60.534 67.611 28.570 1.00 20.49 193 TYR A CA 1
ATOM 1337 C C . TYR A 1 169 ? 60.382 66.838 29.871 1.00 18.87 193 TYR A C 1
ATOM 1338 O O . TYR A 1 169 ? 59.292 66.693 30.358 1.00 19.83 193 TYR A O 1
ATOM 1347 N N . LYS A 1 170 ? 61.475 66.293 30.357 1.00 21.52 194 LYS A N 1
ATOM 1348 C CA . LYS A 1 170 ? 61.537 65.540 31.627 1.00 22.39 194 LYS A CA 1
ATOM 1349 C C . LYS A 1 170 ? 62.947 65.720 32.160 1.00 21.61 194 LYS A C 1
ATOM 1350 O O . LYS A 1 170 ? 63.893 66.044 31.399 1.00 20.00 194 LYS A O 1
ATOM 1356 N N . ASN A 1 171 ? 63.090 65.506 33.461 1.00 21.65 195 ASN A N 1
ATOM 1357 C CA . ASN A 1 171 ? 64.355 65.744 34.162 1.00 21.79 195 ASN A CA 1
ATOM 1358 C C . ASN A 1 171 ? 64.841 67.168 33.911 1.00 22.20 195 ASN A C 1
ATOM 1359 O O . ASN A 1 171 ? 66.014 67.399 33.724 1.00 20.31 195 ASN A O 1
ATOM 1364 N N . ASN A 1 172 ? 63.906 68.105 33.834 1.00 23.40 196 ASN A N 1
ATOM 1365 C CA A ASN A 1 172 ? 64.180 69.515 33.608 0.50 24.57 196 ASN A CA 1
ATOM 1366 C CA B ASN A 1 172 ? 64.217 69.517 33.615 0.50 24.23 196 ASN A CA 1
ATOM 1367 C C . ASN A 1 172 ? 64.935 69.806 32.296 1.00 26.52 196 ASN A C 1
ATOM 1368 O O . ASN A 1 172 ? 65.739 70.720 32.214 1.00 24.74 196 ASN A O 1
ATOM 1377 N N . ARG A 1 173 ? 64.655 69.022 31.251 1.00 24.68 197 ARG A N 1
ATOM 1378 C CA . ARG A 1 173 ? 65.234 69.314 29.949 1.00 28.08 197 ARG A CA 1
ATOM 1379 C C . ARG A 1 173 ? 64.457 68.721 28.823 1.00 26.15 197 ARG A C 1
ATOM 1380 O O . ARG A 1 173 ? 63.675 67.766 29.045 1.00 22.07 197 ARG A O 1
ATOM 1388 N N . TYR A 1 174 ? 64.731 69.266 27.626 1.00 22.41 198 TYR A N 1
ATOM 1389 C CA . TYR A 1 174 ? 64.180 68.713 26.377 1.00 21.12 198 TYR A CA 1
ATOM 1390 C C . TYR A 1 174 ? 65.043 67.577 25.841 1.00 18.75 198 TYR A C 1
ATOM 1391 O O . TYR A 1 174 ? 66.276 67.591 25.867 1.00 19.73 198 TYR A O 1
ATOM 1400 N N . GLU A 1 175 ? 64.366 66.540 25.371 1.00 21.05 199 GLU A N 1
ATOM 1401 C CA . GLU A 1 175 ? 65.015 65.524 24.553 1.00 19.07 199 GLU A CA 1
ATOM 1402 C C . GLU A 1 175 ? 65.861 66.099 23.469 1.00 18.82 199 GLU A C 1
ATOM 1403 O O . GLU A 1 175 ? 65.451 66.999 22.807 1.00 19.61 199 GLU A O 1
ATOM 1409 N N . SER A 1 176 ? 66.970 65.480 23.165 1.00 21.02 200 SER A N 1
ATOM 1410 C CA . SER A 1 176 ? 67.695 65.889 21.985 1.00 23.52 200 SER A CA 1
ATOM 1411 C C . SER A 1 176 ? 66.960 65.369 20.752 1.00 23.59 200 SER A C 1
ATOM 1412 O O . SER A 1 176 ? 66.062 64.551 20.866 1.00 21.54 200 SER A O 1
ATOM 1415 N N . LYS A 1 177 ? 67.274 65.940 19.598 1.00 25.82 201 LYS A N 1
ATOM 1416 C CA A LYS A 1 177 ? 66.577 65.518 18.384 0.50 24.54 201 LYS A CA 1
ATOM 1417 C CA B LYS A 1 177 ? 66.793 65.544 18.257 0.50 26.34 201 LYS A CA 1
ATOM 1418 C C . LYS A 1 177 ? 66.893 64.040 18.168 1.00 25.06 201 LYS A C 1
ATOM 1419 O O . LYS A 1 177 ? 66.015 63.293 17.742 1.00 24.07 201 LYS A O 1
ATOM 1430 N N . THR A 1 178 ? 68.081 63.624 18.535 1.00 21.80 202 THR A N 1
ATOM 1431 C CA . THR A 1 178 ? 68.487 62.277 18.455 1.00 23.82 202 THR A CA 1
ATOM 1432 C C . THR A 1 178 ? 67.781 61.375 19.421 1.00 21.31 202 THR A C 1
ATOM 1433 O O . THR A 1 178 ? 67.439 60.278 19.052 1.00 22.17 202 THR A O 1
ATOM 1437 N N . GLU A 1 179 ? 67.541 61.839 20.643 1.00 23.37 203 GLU A N 1
ATOM 1438 C CA . GLU A 1 179 ? 66.784 61.064 21.634 1.00 21.47 203 GLU A CA 1
ATOM 1439 C C . GLU A 1 179 ? 65.301 60.918 21.143 1.00 19.76 203 GLU A C 1
ATOM 1440 O O . GLU A 1 179 ? 64.713 59.864 21.196 1.00 19.86 203 GLU A O 1
ATOM 1446 N N . TYR A 1 180 ? 64.730 61.994 20.639 1.00 17.95 204 TYR A N 1
ATOM 1447 C CA . TYR A 1 180 ? 63.360 62.015 20.192 1.00 19.10 204 TYR A CA 1
ATOM 1448 C C . TYR A 1 180 ? 63.180 61.063 18.996 1.00 18.07 204 TYR A C 1
ATOM 1449 O O . TYR A 1 180 ? 62.262 60.214 18.958 1.00 16.62 204 TYR A O 1
ATOM 1458 N N . LYS A 1 181 ? 64.084 61.142 18.037 1.00 18.91 205 LYS A N 1
ATOM 1459 C CA . LYS A 1 181 ? 63.975 60.256 16.900 1.00 19.23 205 LYS A CA 1
ATOM 1460 C C . LYS A 1 181 ? 64.090 58.797 17.286 1.00 18.47 205 LYS A C 1
ATOM 1461 O O . LYS A 1 181 ? 63.381 57.929 16.727 1.00 17.32 205 LYS A O 1
ATOM 1467 N N . ASN A 1 182 ? 65.039 58.482 18.162 1.00 16.85 206 ASN A N 1
ATOM 1468 C CA A ASN A 1 182 ? 65.253 57.157 18.717 0.50 18.34 206 ASN A CA 1
ATOM 1469 C CA B ASN A 1 182 ? 65.192 57.096 18.549 0.50 18.51 206 ASN A CA 1
ATOM 1470 C C . ASN A 1 182 ? 63.980 56.595 19.375 1.00 17.32 206 ASN A C 1
ATOM 1471 O O . ASN A 1 182 ? 63.679 55.442 19.287 1.00 17.06 206 ASN A O 1
ATOM 1480 N N . ARG A 1 183 ? 63.319 57.458 20.150 1.00 15.46 207 ARG A N 1
ATOM 1481 C CA . ARG A 1 183 ? 62.095 57.101 20.858 1.00 15.70 207 ARG A CA 1
ATOM 1482 C C . ARG A 1 183 ? 61.027 56.649 19.847 1.00 14.70 207 ARG A C 1
ATOM 1483 O O . ARG A 1 183 ? 60.436 55.625 20.053 1.00 15.07 207 ARG A O 1
ATOM 1491 N N . LEU A 1 184 ? 60.852 57.374 18.735 1.00 14.68 208 LEU A N 1
ATOM 1492 C CA . LEU A 1 184 ? 59.926 56.941 17.694 1.00 14.50 208 LEU A CA 1
ATOM 1493 C C . LEU A 1 184 ? 60.362 55.690 16.917 1.00 15.03 208 LEU A C 1
ATOM 1494 O O . LEU A 1 184 ? 59.570 54.735 16.693 1.00 15.05 208 LEU A O 1
ATOM 1499 N N . VAL A 1 185 ? 61.627 55.647 16.484 1.00 14.97 209 VAL A N 1
ATOM 1500 C CA . VAL A 1 185 ? 62.107 54.507 15.758 1.00 15.14 209 VAL A CA 1
ATOM 1501 C C . VAL A 1 185 ? 61.918 53.229 16.580 1.00 14.85 209 VAL A C 1
ATOM 1502 O O . VAL A 1 185 ? 61.441 52.239 16.073 1.00 14.93 209 VAL A O 1
ATOM 1506 N N . GLN A 1 186 ? 62.280 53.224 17.846 1.00 15.65 210 GLN A N 1
ATOM 1507 C CA . GLN A 1 186 ? 62.215 51.948 18.595 1.00 16.95 210 GLN A CA 1
ATOM 1508 C C . GLN A 1 186 ? 60.791 51.554 18.921 1.00 15.67 210 GLN A C 1
ATOM 1509 O O . GLN A 1 186 ? 60.482 50.364 18.904 1.00 14.25 210 GLN A O 1
ATOM 1515 N N . ASP A 1 187 ? 59.946 52.551 19.249 1.00 14.31 211 ASP A N 1
ATOM 1516 C CA . ASP A 1 187 ? 58.540 52.242 19.537 1.00 14.26 211 ASP A CA 1
ATOM 1517 C C . ASP A 1 187 ? 57.874 51.636 18.298 1.00 14.15 211 ASP A C 1
ATOM 1518 O O . ASP A 1 187 ? 57.231 50.616 18.409 1.00 12.76 211 ASP A O 1
ATOM 1523 N N . PHE A 1 188 ? 58.027 52.279 17.141 1.00 13.37 212 PHE A N 1
ATOM 1524 C CA . PHE A 1 188 ? 57.479 51.755 15.901 1.00 12.57 212 PHE A CA 1
ATOM 1525 C C . PHE A 1 188 ? 57.992 50.400 15.521 1.00 14.02 212 PHE A C 1
ATOM 1526 O O . PHE A 1 188 ? 57.248 49.559 15.038 1.00 14.75 212 PHE A O 1
ATOM 1534 N N . SER A 1 189 ? 59.283 50.190 15.667 1.00 15.74 213 SER A N 1
ATOM 1535 C CA . SER A 1 189 ? 59.878 48.913 15.412 1.00 16.35 213 SER A CA 1
ATOM 1536 C C . SER A 1 189 ? 59.375 47.805 16.383 1.00 16.74 213 SER A C 1
ATOM 1537 O O . SER A 1 189 ? 59.077 46.706 15.947 1.00 13.95 213 SER A O 1
ATOM 1540 N N . ARG A 1 190 ? 59.204 48.096 17.671 1.00 15.75 214 ARG A N 1
ATOM 1541 C CA . ARG A 1 190 ? 58.552 47.116 18.560 1.00 15.04 214 ARG A CA 1
ATOM 1542 C C . ARG A 1 190 ? 57.097 46.803 18.182 1.00 14.02 214 ARG A C 1
ATOM 1543 O O . ARG A 1 190 ? 56.632 45.693 18.352 1.00 13.95 214 ARG A O 1
ATOM 1551 N N . SER A 1 191 ? 56.346 47.805 17.751 1.00 12.95 215 SER A N 1
ATOM 1552 C CA . SER A 1 191 ? 54.999 47.608 17.283 1.00 13.85 215 SER A CA 1
ATOM 1553 C C . SER A 1 191 ? 54.927 46.648 16.078 1.00 13.30 215 SER A C 1
ATOM 1554 O O . SER A 1 191 ? 54.088 45.721 16.053 1.00 14.01 215 SER A O 1
ATOM 1557 N N . SER A 1 192 ? 55.747 46.906 15.077 1.00 13.32 216 SER A N 1
ATOM 1558 C CA . SER A 1 192 ? 55.864 46.009 13.905 1.00 14.90 216 SER A CA 1
ATOM 1559 C C . SER A 1 192 ? 56.137 44.565 14.352 1.00 15.66 216 SER A C 1
ATOM 1560 O O . SER A 1 192 ? 55.506 43.651 13.893 1.00 16.85 216 SER A O 1
ATOM 1563 N N . LYS A 1 193 ? 57.130 44.363 15.214 1.00 15.84 217 LYS A N 1
ATOM 1564 C CA . LYS A 1 193 ? 57.448 43.006 15.696 1.00 18.16 217 LYS A CA 1
ATOM 1565 C C . LYS A 1 193 ? 56.340 42.425 16.542 1.00 17.28 217 LYS A C 1
ATOM 1566 O O . LYS A 1 193 ? 56.020 41.272 16.377 1.00 15.34 217 LYS A O 1
ATOM 1572 N N . SER A 1 194 ? 55.781 43.207 17.470 1.00 15.89 218 SER A N 1
ATOM 1573 C CA . SER A 1 194 ? 54.594 42.745 18.262 1.00 15.79 218 SER A CA 1
ATOM 1574 C C . SER A 1 194 ? 53.414 42.250 17.420 1.00 15.96 218 SER A C 1
ATOM 1575 O O . SER A 1 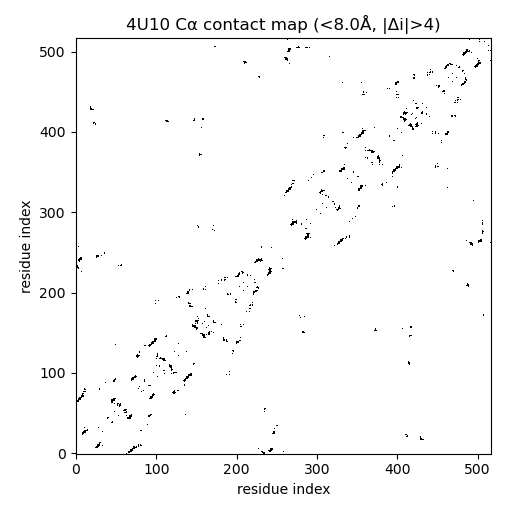194 ? 52.839 41.213 17.705 1.00 17.20 218 SER A O 1
ATOM 1578 N N . ILE A 1 195 ? 53.028 43.012 16.409 1.00 14.26 219 ILE A N 1
ATOM 1579 C CA . ILE A 1 195 ? 51.999 42.577 15.494 1.00 14.56 219 ILE A CA 1
ATOM 1580 C C . ILE A 1 195 ? 52.445 41.367 14.643 1.00 16.17 219 ILE A C 1
ATOM 1581 O O . ILE A 1 195 ? 51.674 40.402 14.468 1.00 16.95 219 ILE A O 1
ATOM 1586 N N . GLN A 1 196 ? 53.624 41.456 14.026 1.00 16.08 220 GLN A N 1
ATOM 1587 C CA . GLN A 1 196 ? 54.107 40.361 13.119 1.00 18.50 220 GLN A CA 1
ATOM 1588 C C . GLN A 1 196 ? 54.080 38.979 13.770 1.00 19.44 220 GLN A C 1
ATOM 1589 O O . GLN A 1 196 ? 53.700 38.000 13.163 1.00 19.60 220 GLN A O 1
ATOM 1595 N N . ARG A 1 197 ? 54.544 38.890 15.003 1.00 19.74 221 ARG A N 1
ATOM 1596 C CA . ARG A 1 197 ? 54.603 37.634 15.637 1.00 19.93 221 ARG A CA 1
ATOM 1597 C C . ARG A 1 197 ? 53.236 37.064 15.962 1.00 21.42 221 ARG A C 1
ATOM 1598 O O . ARG A 1 197 ? 53.143 35.837 16.024 1.00 21.72 221 ARG A O 1
ATOM 1606 N N . GLN A 1 198 ? 52.201 37.891 16.205 1.00 17.20 222 GLN A N 1
ATOM 1607 C CA . GLN A 1 198 ? 50.872 37.342 16.493 1.00 16.50 222 GLN A CA 1
ATOM 1608 C C . GLN A 1 198 ? 50.143 37.007 15.211 1.00 18.08 222 GLN A C 1
ATOM 1609 O O . GLN A 1 198 ? 49.355 36.120 15.199 1.00 20.50 222 GLN A O 1
ATOM 1615 N N . ILE A 1 199 ? 50.413 37.734 14.131 1.00 19.45 223 ILE A N 1
ATOM 1616 C CA . ILE A 1 199 ? 49.534 37.848 12.967 1.00 22.62 223 ILE A CA 1
ATOM 1617 C C . ILE A 1 199 ? 50.154 37.172 11.735 1.00 23.15 223 ILE A C 1
ATOM 1618 O O . ILE A 1 199 ? 49.402 36.695 10.872 1.00 22.45 223 ILE A O 1
ATOM 1623 N N . GLY A 1 200 ? 51.481 37.177 11.642 1.00 25.28 224 GLY A N 1
ATOM 1624 C CA . GLY A 1 200 ? 52.212 36.573 10.524 1.00 26.01 224 GLY A CA 1
ATOM 1625 C C . GLY A 1 200 ? 52.533 37.532 9.372 1.00 34.08 224 GLY A C 1
ATOM 1626 O O . GLY A 1 200 ? 53.141 37.134 8.374 1.00 34.05 224 GLY A O 1
ATOM 1627 N N . LYS A 1 201 ? 52.066 38.770 9.485 1.00 31.95 225 LYS A N 1
ATOM 1628 C CA . LYS A 1 201 ? 52.238 39.831 8.482 1.00 31.76 225 LYS A CA 1
ATOM 1629 C C . LYS A 1 201 ? 52.769 41.078 9.243 1.00 31.08 225 LYS A C 1
ATOM 1630 O O . LYS A 1 201 ? 52.130 41.493 10.221 1.00 27.80 225 LYS A O 1
ATOM 1636 N N . LYS A 1 202 ? 53.927 41.615 8.862 1.00 28.81 226 LYS A N 1
ATOM 1637 C CA . LYS A 1 202 ? 54.374 42.950 9.366 1.00 30.37 226 LYS A CA 1
ATOM 1638 C C . LYS A 1 202 ? 53.354 43.974 8.948 1.00 24.84 226 LYS A C 1
ATOM 1639 O O . LYS A 1 202 ? 52.923 43.980 7.785 1.00 24.40 226 LYS A O 1
ATOM 1645 N N . PRO A 1 203 ? 52.939 44.868 9.868 1.00 20.28 227 PRO A N 1
ATOM 1646 C CA . PRO A 1 203 ? 52.055 45.867 9.349 1.00 17.78 227 PRO A CA 1
ATOM 1647 C C . PRO A 1 203 ? 52.700 46.719 8.247 1.00 17.13 227 PRO A C 1
ATOM 1648 O O . PRO A 1 203 ? 53.896 47.013 8.306 1.00 14.59 227 PRO A O 1
ATOM 1652 N N . ARG A 1 204 ? 51.895 47.240 7.326 1.00 15.93 228 ARG A N 1
ATOM 1653 C CA . ARG A 1 204 ? 52.426 48.078 6.265 1.00 16.16 228 ARG A CA 1
ATOM 1654 C C . ARG A 1 204 ? 51.725 49.433 6.195 1.00 15.61 228 ARG A C 1
ATOM 1655 O O . ARG A 1 204 ? 51.849 50.192 5.224 1.00 18.89 228 ARG A O 1
ATOM 1663 N N . ILE A 1 205 ? 51.044 49.780 7.270 1.00 15.14 229 ILE A N 1
ATOM 1664 C CA . ILE A 1 205 ? 50.432 51.067 7.429 1.00 14.66 229 ILE A CA 1
ATOM 1665 C C . ILE A 1 205 ? 50.725 51.497 8.860 1.00 13.45 229 ILE A C 1
ATOM 1666 O O . ILE A 1 205 ? 50.591 50.726 9.766 1.00 11.79 229 ILE A O 1
ATOM 1679 N N . VAL A 1 207 ? 49.019 54.143 11.414 1.00 12.08 231 VAL A N 1
ATOM 1680 C CA . VAL A 1 207 ? 47.965 55.090 11.640 1.00 12.34 231 VAL A CA 1
ATOM 1681 C C . VAL A 1 207 ? 48.304 55.983 12.804 1.00 12.79 231 VAL A C 1
ATOM 1682 O O . VAL A 1 207 ? 48.518 55.505 13.929 1.00 12.91 231 VAL A O 1
ATOM 1686 N N . TRP A 1 208 ? 48.258 57.301 12.592 1.00 12.82 232 TRP A N 1
ATOM 1687 C CA . TRP A 1 208 ? 48.781 58.228 13.626 1.00 12.27 232 TRP A CA 1
ATOM 1688 C C . TRP A 1 208 ? 47.738 58.406 14.691 1.00 12.37 232 TRP A C 1
ATOM 1689 O O . TRP A 1 208 ? 46.553 58.671 14.354 1.00 11.83 232 TRP A O 1
ATOM 1700 N N . PRO A 1 209 ? 48.124 58.264 15.982 1.00 12.52 233 PRO A N 1
ATOM 1701 C CA . PRO A 1 209 ? 47.220 58.682 17.061 1.00 13.41 233 PRO A CA 1
ATOM 1702 C C . PRO A 1 209 ? 46.764 60.114 16.875 1.00 14.40 233 PRO A C 1
ATOM 1703 O O . PRO A 1 209 ? 47.599 61.008 16.639 1.00 15.80 233 PRO A O 1
ATOM 1707 N N . TYR A 1 210 ? 45.451 60.330 16.993 1.00 16.68 234 TYR A N 1
ATOM 1708 C CA . TYR A 1 210 ? 44.828 61.653 16.945 1.00 16.44 234 TYR A CA 1
ATOM 1709 C C . TYR A 1 210 ? 45.068 62.319 15.609 1.00 17.12 234 TYR A C 1
ATOM 1710 O O . TYR A 1 210 ? 44.912 63.508 15.493 1.00 16.61 234 TYR A O 1
ATOM 1719 N N . GLY A 1 211 ? 45.501 61.601 14.576 1.00 16.28 235 GLY A N 1
ATOM 1720 C CA . GLY A 1 211 ? 45.699 62.270 13.284 1.00 16.11 235 GLY A CA 1
ATOM 1721 C C . GLY A 1 211 ? 47.030 63.033 13.180 1.00 17.38 235 GLY A C 1
ATOM 1722 O O . GLY A 1 211 ? 47.296 63.625 12.159 1.00 16.05 235 GLY A O 1
ATOM 1723 N N . GLN A 1 212 ? 47.865 63.046 14.242 1.00 16.02 236 GLN A N 1
ATOM 1724 C CA . GLN A 1 212 ? 48.978 63.949 14.274 1.00 15.82 236 GLN A CA 1
ATOM 1725 C C . GLN A 1 212 ? 50.311 63.242 13.993 1.00 15.80 236 GLN A C 1
ATOM 1726 O O . GLN A 1 212 ? 50.653 62.240 14.616 1.00 13.47 236 GLN A O 1
ATOM 1732 N N . PHE A 1 213 ? 51.106 63.900 13.168 1.00 14.86 237 PHE A N 1
ATOM 1733 C CA . PHE A 1 213 ? 52.385 63.359 12.704 1.00 16.17 237 PHE A CA 1
ATOM 1734 C C . PHE A 1 213 ? 53.319 64.473 12.277 1.00 15.12 237 PHE A C 1
ATOM 1735 O O . PHE A 1 213 ? 52.951 65.632 12.283 1.00 14.47 237 PHE A O 1
ATOM 1743 N N . ASN A 1 214 ? 54.523 64.097 11.891 1.00 18.20 238 ASN A N 1
ATOM 1744 C CA . ASN A 1 214 ? 55.479 65.008 11.348 1.00 18.58 238 ASN A CA 1
ATOM 1745 C C . ASN A 1 214 ? 56.514 64.240 10.557 1.00 18.67 238 ASN A C 1
ATOM 1746 O O . ASN A 1 214 ? 56.401 63.025 10.361 1.00 20.12 238 ASN A O 1
ATOM 1751 N N . ASP A 1 215 ? 57.515 64.946 10.054 1.00 20.45 239 ASP A N 1
ATOM 1752 C CA . ASP A 1 215 ? 58.579 64.340 9.265 1.00 19.93 239 ASP A CA 1
ATOM 1753 C C . ASP A 1 215 ? 59.424 63.339 10.019 1.00 18.67 239 ASP A C 1
ATOM 1754 O O . ASP A 1 215 ? 59.842 62.325 9.441 1.00 19.15 239 ASP A O 1
ATOM 1759 N N . VAL A 1 216 ? 59.650 63.558 11.300 1.00 16.25 240 VAL A N 1
ATOM 1760 C CA . VAL A 1 216 ? 60.476 62.600 12.027 1.00 16.50 240 VAL A CA 1
ATOM 1761 C C . VAL A 1 216 ? 59.703 61.270 12.196 1.00 15.70 240 VAL A C 1
ATOM 1762 O O . VAL A 1 216 ? 60.218 60.169 12.011 1.00 17.10 240 VAL A O 1
ATOM 1766 N N . ALA A 1 217 ? 58.442 61.390 12.557 1.00 16.17 241 ALA A N 1
ATOM 1767 C CA . ALA A 1 217 ? 57.584 60.234 12.730 1.00 15.38 241 ALA A CA 1
ATOM 1768 C C . ALA A 1 217 ? 57.487 59.495 11.410 1.00 15.61 241 ALA A C 1
ATOM 1769 O O . ALA A 1 217 ? 57.525 58.280 11.375 1.00 16.41 241 ALA A O 1
ATOM 1771 N N . ILE A 1 218 ? 57.375 60.217 10.301 1.00 16.13 242 ILE A N 1
ATOM 1772 C CA . ILE A 1 218 ? 57.210 59.555 8.999 1.00 17.68 242 ILE A CA 1
ATOM 1773 C C . ILE A 1 218 ? 58.418 58.709 8.708 1.00 17.76 242 ILE A C 1
ATOM 1774 O O . ILE A 1 218 ? 58.301 57.570 8.258 1.00 17.58 242 ILE A O 1
ATOM 1779 N N . ASP A 1 219 ? 59.592 59.257 8.940 1.00 19.85 243 ASP A N 1
ATOM 1780 C CA . ASP A 1 219 ? 60.817 58.548 8.611 1.00 22.04 243 ASP A CA 1
ATOM 1781 C C . ASP A 1 219 ? 61.060 57.370 9.590 1.00 18.56 243 ASP A C 1
ATOM 1782 O O . ASP A 1 219 ? 61.576 56.334 9.199 1.00 15.80 243 ASP A O 1
ATOM 1787 N N . ALA A 1 220 ? 60.650 57.548 10.837 1.00 16.87 244 ALA A N 1
ATOM 1788 C CA . ALA A 1 220 ? 60.711 56.476 11.855 1.00 15.98 244 ALA A CA 1
ATOM 1789 C C . ALA A 1 220 ? 59.844 55.301 11.457 1.00 16.28 244 ALA A C 1
ATOM 1790 O O . ALA A 1 220 ? 60.273 54.171 11.606 1.00 16.75 244 ALA A O 1
ATOM 1792 N N . ALA A 1 221 ? 58.625 55.575 10.964 1.00 17.32 245 ALA A N 1
ATOM 1793 C CA . ALA A 1 221 ? 57.694 54.563 10.523 1.00 17.20 245 ALA A CA 1
ATOM 1794 C C . ALA A 1 221 ? 58.229 53.863 9.275 1.00 18.51 245 ALA A C 1
ATOM 1795 O O . ALA A 1 221 ? 58.176 52.614 9.172 1.00 18.92 245 ALA A O 1
ATOM 1797 N N . LYS A 1 222 ? 58.680 54.657 8.312 1.00 19.05 246 LYS A N 1
ATOM 1798 C CA . LYS A 1 222 ? 59.263 54.143 7.074 1.00 22.56 246 LYS A CA 1
ATOM 1799 C C . LYS A 1 222 ? 60.372 53.147 7.370 1.00 22.41 246 LYS A C 1
ATOM 1800 O O . LYS A 1 222 ? 60.446 52.106 6.724 1.00 23.72 246 LYS A O 1
ATOM 1806 N N . GLN A 1 223 ? 61.233 53.432 8.337 1.00 19.56 247 GLN A N 1
ATOM 1807 C CA . GLN A 1 223 ? 62.277 52.476 8.647 1.00 22.14 247 GLN A CA 1
ATOM 1808 C C . GLN A 1 223 ? 61.782 51.101 9.080 1.00 21.44 247 GLN A C 1
ATOM 1809 O O . GLN A 1 223 ? 62.560 50.157 9.028 1.00 18.50 247 GLN A O 1
ATOM 1815 N N . SER A 1 224 ? 60.546 50.995 9.583 1.00 21.34 248 SER A N 1
ATOM 1816 C CA . SER A 1 224 ? 60.007 49.687 9.979 1.00 22.23 248 SER A CA 1
ATOM 1817 C C . SER A 1 224 ? 58.982 49.135 9.004 1.00 22.75 248 SER A C 1
ATOM 1818 O O . SER A 1 224 ? 58.276 48.189 9.329 1.00 26.79 248 SER A O 1
ATOM 1821 N N . GLY A 1 225 ? 58.941 49.684 7.803 1.00 19.87 249 GLY A N 1
ATOM 1822 C CA . GLY A 1 225 ? 58.111 49.148 6.732 1.00 21.26 249 GLY A CA 1
ATOM 1823 C C . GLY A 1 225 ? 56.766 49.796 6.566 1.00 25.73 249 GLY A C 1
ATOM 1824 O O . GLY A 1 225 ? 55.895 49.227 5.923 1.00 25.57 249 GLY A O 1
ATOM 1833 N N . THR A 1 227 ? 55.500 52.914 5.053 1.00 21.70 251 THR A N 1
ATOM 1834 C CA . THR A 1 227 ? 55.641 54.088 4.208 1.00 24.86 251 THR A CA 1
ATOM 1835 C C . THR A 1 227 ? 54.266 54.694 3.927 1.00 22.60 251 THR A C 1
ATOM 1836 O O . THR A 1 227 ? 54.148 55.885 3.755 1.00 24.36 251 THR A O 1
ATOM 1840 N N . HIS A 1 228 ? 53.229 53.853 3.902 1.00 21.47 252 HIS A N 1
ATOM 1841 C CA . HIS A 1 228 ? 51.848 54.334 3.930 1.00 20.96 252 HIS A CA 1
ATOM 1842 C C . HIS A 1 228 ? 51.424 54.717 5.345 1.00 16.57 252 HIS A C 1
ATOM 1843 O O . HIS A 1 228 ? 51.508 53.930 6.279 1.00 17.13 252 HIS A O 1
ATOM 1850 N N . HIS A 1 229 ? 50.954 55.930 5.490 1.00 15.90 253 HIS A N 1
ATOM 1851 C CA . HIS A 1 229 ? 50.495 56.412 6.780 1.00 15.51 253 HIS A CA 1
ATOM 1852 C C . HIS A 1 229 ? 49.128 57.070 6.686 1.00 15.12 253 HIS A C 1
ATOM 1853 O O . HIS A 1 229 ? 48.831 57.848 5.765 1.00 17.08 253 HIS A O 1
ATOM 1860 N N . PHE A 1 230 ? 48.283 56.798 7.666 1.00 15.01 254 PHE A N 1
ATOM 1861 C CA . PHE A 1 230 ? 46.921 57.330 7.704 1.00 13.73 254 PHE A CA 1
ATOM 1862 C C . PHE A 1 230 ? 46.848 58.526 8.673 1.00 15.13 254 PHE A C 1
ATOM 1863 O O . PHE A 1 230 ? 46.987 58.356 9.892 1.00 13.30 254 PHE A O 1
ATOM 1871 N N . ALA A 1 231 ? 46.518 59.705 8.134 1.00 14.37 255 ALA A N 1
ATOM 1872 C CA . ALA A 1 231 ? 46.237 60.919 8.935 1.00 17.17 255 ALA A CA 1
ATOM 1873 C C . ALA A 1 231 ? 44.708 61.169 9.040 1.00 19.20 255 ALA A C 1
ATOM 1874 O O . ALA A 1 231 ? 43.915 60.238 8.923 1.00 18.85 255 ALA A O 1
ATOM 1876 N N . LEU A 1 232 ? 44.255 62.384 9.332 1.00 21.18 256 LEU A N 1
ATOM 1877 C CA . LEU A 1 232 ? 42.841 62.664 9.271 1.00 21.55 256 LEU A CA 1
ATOM 1878 C C . LEU A 1 232 ? 42.609 63.593 8.070 1.00 25.35 256 LEU A C 1
ATOM 1879 O O . LEU A 1 232 ? 43.191 63.368 6.985 1.00 24.87 256 LEU A O 1
ATOM 1884 N N . GLY A 1 233 ? 41.795 64.630 8.274 1.00 29.19 257 GLY A N 1
ATOM 1885 C CA . GLY A 1 233 ? 41.226 65.448 7.192 1.00 36.88 257 GLY A CA 1
ATOM 1886 C C . GLY A 1 233 ? 42.124 66.540 6.620 1.00 38.61 257 GLY A C 1
ATOM 1887 O O . GLY A 1 233 ? 41.658 67.394 5.883 1.00 49.93 257 GLY A O 1
ATOM 1888 N N . GLN A 1 234 ? 43.402 66.487 6.947 1.00 41.69 258 GLN A N 1
ATOM 1889 C CA . GLN A 1 234 ? 44.414 67.366 6.372 1.00 46.60 258 GLN A CA 1
ATOM 1890 C C . GLN A 1 234 ? 44.784 67.063 4.884 1.00 48.63 258 GLN A C 1
ATOM 1891 O O . GLN A 1 234 ? 45.719 67.673 4.305 1.00 55.58 258 GLN A O 1
ATOM 1897 N N . LYS A 1 235 ? 44.068 66.103 4.289 1.00 44.42 259 LYS A N 1
ATOM 1898 C CA . LYS A 1 235 ? 44.201 65.681 2.879 1.00 38.59 259 LYS A CA 1
ATOM 1899 C C . LYS A 1 235 ? 42.937 64.890 2.589 1.00 40.23 259 LYS A C 1
ATOM 1900 O O . LYS A 1 235 ? 42.488 64.112 3.448 1.00 37.15 259 LYS A O 1
ATOM 1906 N N . ILE A 1 236 ? 42.316 65.093 1.431 1.00 36.19 260 ILE A N 1
ATOM 1907 C CA . ILE A 1 236 ? 40.980 64.510 1.236 1.00 39.49 260 ILE A CA 1
ATOM 1908 C C . ILE A 1 236 ? 41.002 63.420 0.177 1.00 39.96 260 ILE A C 1
ATOM 1909 O O . ILE A 1 236 ? 40.487 62.315 0.409 1.00 37.01 260 ILE A O 1
ATOM 1914 N N . ILE A 1 237 ? 41.608 63.725 -0.968 1.00 36.34 261 ILE A N 1
ATOM 1915 C CA . ILE A 1 237 ? 41.718 62.755 -2.038 1.00 35.70 261 ILE A CA 1
ATOM 1916 C C . ILE A 1 237 ? 43.082 62.018 -2.004 1.00 33.93 261 ILE A C 1
ATOM 1917 O O . ILE A 1 237 ? 44.159 62.606 -1.792 1.00 29.69 261 ILE A O 1
ATOM 1922 N N . ASN A 1 238 ? 43.029 60.710 -2.211 1.00 26.00 262 ASN A N 1
ATOM 1923 C CA . ASN A 1 238 ? 44.204 59.907 -2.184 1.00 24.50 262 ASN A CA 1
ATOM 1924 C C . ASN A 1 238 ? 44.302 59.298 -3.567 1.00 27.24 262 ASN A C 1
ATOM 1925 O O . ASN A 1 238 ? 43.280 58.923 -4.112 1.00 28.39 262 ASN A O 1
ATOM 1930 N N . LYS A 1 239 ? 45.492 59.242 -4.160 1.00 28.49 263 LYS A N 1
ATOM 1931 C CA . LYS A 1 239 ? 45.670 58.597 -5.462 1.00 27.64 263 LYS A CA 1
ATOM 1932 C C . LYS A 1 239 ? 46.372 57.305 -5.201 1.00 25.39 263 LYS A C 1
ATOM 1933 O O . LYS A 1 239 ? 47.110 57.174 -4.253 1.00 20.03 263 LYS A O 1
ATOM 1939 N N . ILE A 1 240 ? 46.152 56.340 -6.074 1.00 27.05 264 ILE A N 1
ATOM 1940 C CA . ILE A 1 240 ? 46.869 55.102 -6.041 1.00 27.61 264 ILE A CA 1
ATOM 1941 C C . ILE A 1 240 ? 48.343 55.427 -6.013 1.00 26.15 264 ILE A C 1
ATOM 1942 O O . ILE A 1 240 ? 48.809 56.206 -6.843 1.00 28.37 264 ILE A O 1
ATOM 1947 N N . GLY A 1 241 ? 49.054 54.845 -5.061 1.00 25.61 265 GLY A N 1
ATOM 1948 C CA . GLY A 1 241 ? 50.468 55.064 -4.876 1.00 25.55 265 GLY A CA 1
ATOM 1949 C C . GLY A 1 241 ? 50.843 56.048 -3.784 1.00 24.00 265 GLY A C 1
ATOM 1950 O O . GLY A 1 241 ? 51.996 56.036 -3.362 1.00 25.87 265 GLY A O 1
ATOM 1951 N N . ASP A 1 242 ? 49.918 56.917 -3.357 1.00 26.00 266 ASP A N 1
ATOM 1952 C CA . ASP A 1 242 ? 50.198 57.921 -2.299 1.00 24.64 266 ASP A CA 1
ATOM 1953 C C . ASP A 1 242 ? 50.665 57.241 -1.024 1.00 25.63 266 ASP A C 1
ATOM 1954 O O . ASP A 1 242 ? 50.133 56.194 -0.656 1.00 24.25 266 ASP A O 1
ATOM 1959 N N . ARG A 1 243 ? 51.688 57.818 -0.405 1.00 23.60 267 ARG A N 1
ATOM 1960 C CA . ARG A 1 243 ? 52.176 57.433 0.907 1.00 26.37 267 ARG A CA 1
ATOM 1961 C C . ARG A 1 243 ? 51.319 58.053 2.016 1.00 25.17 267 ARG A C 1
ATOM 1962 O O . ARG A 1 243 ? 50.921 57.376 2.971 1.00 23.02 267 ARG A O 1
ATOM 1970 N N . TYR A 1 244 ? 51.018 59.339 1.856 1.00 25.93 268 TYR A N 1
ATOM 1971 C CA . TYR A 1 244 ? 50.221 60.145 2.829 1.00 26.63 268 TYR A CA 1
ATOM 1972 C C . TYR A 1 244 ? 48.741 59.968 2.532 1.00 25.01 268 TYR A C 1
ATOM 1973 O O . TYR A 1 244 ? 48.263 60.435 1.496 1.00 24.38 268 TYR A O 1
ATOM 1982 N N . VAL A 1 245 ? 48.018 59.303 3.420 1.00 19.88 269 VAL A N 1
ATOM 1983 C CA . VAL A 1 245 ? 46.622 58.976 3.152 1.00 19.71 269 VAL A CA 1
ATOM 1984 C C . VAL A 1 245 ? 45.761 59.785 4.103 1.00 18.27 269 VAL A C 1
ATOM 1985 O O . VAL A 1 245 ? 45.983 59.731 5.283 1.00 18.35 269 VAL A O 1
ATOM 1989 N N . GLY A 1 246 ? 44.850 60.601 3.607 1.00 16.82 270 GLY A N 1
ATOM 1990 C CA . GLY A 1 246 ? 43.891 61.316 4.449 1.00 16.87 270 GLY A CA 1
ATOM 1991 C C . GLY A 1 246 ? 42.609 60.574 4.697 1.00 17.00 270 GLY A C 1
ATOM 1992 O O . GLY A 1 246 ? 42.189 59.697 3.922 1.00 17.18 270 GLY A O 1
ATOM 1993 N N . ARG A 1 247 ? 41.958 60.924 5.792 1.00 16.63 271 ARG A N 1
ATOM 1994 C CA . ARG A 1 247 ? 40.775 60.252 6.215 1.00 16.23 271 ARG A CA 1
ATOM 1995 C C . ARG A 1 247 ? 39.755 61.250 6.734 1.00 18.54 271 ARG A C 1
ATOM 1996 O O . ARG A 1 247 ? 40.105 62.330 7.270 1.00 15.65 271 ARG A O 1
ATOM 2004 N N . LEU A 1 248 ? 38.480 60.883 6.633 1.00 18.33 272 LEU A N 1
ATOM 2005 C CA . LEU A 1 248 ? 37.449 61.621 7.315 1.00 19.03 272 LEU A CA 1
ATOM 2006 C C . LEU A 1 248 ? 37.248 61.089 8.737 1.00 18.24 272 LEU A C 1
ATOM 2007 O O . LEU A 1 248 ? 36.916 59.925 8.917 1.00 16.83 272 LEU A O 1
ATOM 2012 N N . LEU A 1 249 ? 37.420 61.927 9.750 1.00 16.67 273 LEU A N 1
ATOM 2013 C CA . LEU A 1 249 ? 37.116 61.509 11.129 1.00 17.52 273 LEU A CA 1
ATOM 2014 C C . LEU A 1 249 ? 35.636 61.441 11.390 1.00 17.29 273 LEU A C 1
ATOM 2015 O O . LEU A 1 249 ? 34.957 62.464 11.322 1.00 16.48 273 LEU A O 1
ATOM 2020 N N . ILE A 1 250 ? 35.120 60.254 11.700 1.00 16.73 274 ILE A N 1
ATOM 2021 C CA . ILE A 1 250 ? 33.721 60.070 11.907 1.00 18.41 274 ILE A CA 1
ATOM 2022 C C . ILE A 1 250 ? 33.324 60.475 13.339 1.00 19.07 274 ILE A C 1
ATOM 2023 O O . ILE A 1 250 ? 33.990 60.149 14.304 1.00 17.32 274 ILE A O 1
ATOM 2028 N N . ASP A 1 251 ? 32.203 61.158 13.491 1.00 21.10 275 ASP A N 1
ATOM 2029 C CA . ASP A 1 251 ? 31.636 61.342 14.843 1.00 22.38 275 ASP A CA 1
ATOM 2030 C C . ASP A 1 251 ? 30.118 61.188 14.783 1.00 24.65 275 ASP A C 1
ATOM 2031 O O . ASP A 1 251 ? 29.529 60.964 13.675 1.00 18.45 275 ASP A O 1
ATOM 2036 N N . THR A 1 252 ? 29.471 61.302 15.944 1.00 25.41 276 THR A N 1
ATOM 2037 C CA . THR A 1 252 ? 28.006 61.150 16.006 1.00 24.70 276 THR A CA 1
ATOM 2038 C C . THR A 1 252 ? 27.243 62.156 15.184 1.00 25.99 276 THR A C 1
ATOM 2039 O O . THR A 1 252 ? 26.068 61.930 15.000 1.00 29.33 276 THR A O 1
ATOM 2043 N N . GLU A 1 253 ? 27.863 63.251 14.737 1.00 26.63 277 GLU A N 1
ATOM 2044 C CA . GLU A 1 253 ? 27.208 64.225 13.817 1.00 31.76 277 GLU A CA 1
ATOM 2045 C C . GLU A 1 253 ? 27.520 64.004 12.351 1.00 29.83 277 GLU A C 1
ATOM 2046 O O . GLU A 1 253 ? 27.125 64.797 11.491 1.00 28.22 277 GLU A O 1
ATOM 2052 N N . THR A 1 254 ? 28.204 62.921 12.045 1.00 26.02 278 THR A N 1
ATOM 2053 C CA . THR A 1 254 ? 28.494 62.633 10.671 1.00 26.90 278 THR A CA 1
ATOM 2054 C C . THR A 1 254 ? 27.241 62.000 10.014 1.00 27.78 278 THR A C 1
ATOM 2055 O O . THR A 1 254 ? 26.941 60.824 10.197 1.00 27.27 278 THR A O 1
ATOM 2059 N N . GLY A 1 255 ? 26.524 62.829 9.261 1.00 32.90 279 GLY A N 1
ATOM 2060 C CA . GLY A 1 255 ? 25.377 62.388 8.477 1.00 33.46 279 GLY A CA 1
ATOM 2061 C C . GLY A 1 255 ? 25.759 62.183 7.036 1.00 31.33 279 GLY A C 1
ATOM 2062 O O . GLY A 1 255 ? 26.932 62.312 6.659 1.00 30.84 279 GLY A O 1
ATOM 2063 N N . PHE A 1 256 ? 24.773 61.848 6.219 1.00 31.19 280 PHE A N 1
ATOM 2064 C CA . PHE A 1 256 ? 25.048 61.569 4.800 1.00 33.50 280 PHE A CA 1
ATOM 2065 C C . PHE A 1 256 ? 25.679 62.777 4.042 1.00 32.60 280 PHE A C 1
ATOM 2066 O O . PHE A 1 256 ? 26.606 62.630 3.193 1.00 31.58 280 PHE A O 1
ATOM 2074 N N . SER A 1 257 ? 25.228 63.983 4.340 1.00 32.50 281 SER A N 1
ATOM 2075 C CA . SER A 1 257 ? 25.725 65.115 3.529 1.00 31.70 281 SER A CA 1
ATOM 2076 C C . SER A 1 257 ? 27.222 65.338 3.802 1.00 30.34 281 SER A C 1
ATOM 2077 O O . SER A 1 257 ? 28.018 65.615 2.876 1.00 29.38 281 SER A O 1
ATOM 2080 N N . THR A 1 258 ? 27.604 65.179 5.071 1.00 31.63 282 THR A N 1
ATOM 2081 C CA . THR A 1 258 ? 29.013 65.192 5.476 1.00 31.23 282 THR A CA 1
ATOM 2082 C C . THR A 1 258 ? 29.833 64.145 4.678 1.00 29.32 282 THR A C 1
ATOM 2083 O O . THR A 1 258 ? 30.860 64.459 4.068 1.00 30.80 282 THR A O 1
ATOM 2087 N N . ILE A 1 259 ? 29.376 62.901 4.675 1.00 28.38 283 ILE A N 1
ATOM 2088 C CA . ILE A 1 259 ? 30.114 61.835 3.990 1.00 27.52 283 ILE A CA 1
ATOM 2089 C C . ILE A 1 259 ? 30.163 62.107 2.503 1.00 33.01 283 ILE A C 1
ATOM 2090 O O . ILE A 1 259 ? 31.198 61.917 1.871 1.00 33.63 283 ILE A O 1
ATOM 2095 N N . LYS A 1 260 ? 29.043 62.547 1.945 1.00 38.71 284 LYS A N 1
ATOM 2096 C CA . LYS A 1 260 ? 28.967 62.854 0.523 1.00 39.81 284 LYS A CA 1
ATOM 2097 C C . LYS A 1 260 ? 29.907 63.968 0.124 1.00 36.21 284 LYS A C 1
ATOM 2098 O O . LYS A 1 260 ? 30.633 63.852 -0.854 1.00 37.93 284 LYS A O 1
ATOM 2104 N N . ASN A 1 261 ? 29.885 65.065 0.864 1.00 39.05 285 ASN A N 1
ATOM 2105 C CA . ASN A 1 261 ? 30.765 66.181 0.513 1.00 39.84 285 ASN A CA 1
ATOM 2106 C C . ASN A 1 261 ? 32.224 65.797 0.576 1.00 36.92 285 ASN A C 1
ATOM 2107 O O . ASN A 1 261 ? 33.029 66.147 -0.292 1.00 35.50 285 ASN A O 1
ATOM 2112 N N . PHE A 1 262 ? 32.568 65.005 1.573 1.00 33.63 286 PHE A N 1
ATOM 2113 C CA . PHE A 1 262 ? 33.928 64.502 1.655 1.00 32.60 286 PHE A CA 1
ATOM 2114 C C . PHE A 1 262 ? 34.290 63.640 0.461 1.00 31.71 286 PHE A C 1
ATOM 2115 O O . PHE A 1 262 ? 35.297 63.844 -0.184 1.00 32.24 286 PHE A O 1
ATOM 2123 N N . LEU A 1 263 ? 33.496 62.618 0.217 1.00 33.03 287 LEU A N 1
ATOM 2124 C CA . LEU A 1 263 ? 33.816 61.679 -0.836 1.00 34.72 287 LEU A CA 1
ATOM 2125 C C . LEU A 1 263 ? 33.678 62.345 -2.208 1.00 39.93 287 LEU A C 1
ATOM 2126 O O . LEU A 1 263 ? 34.268 61.864 -3.168 1.00 40.37 287 LEU A O 1
ATOM 2131 N N . ASP A 1 264 ? 32.907 63.434 -2.301 1.00 46.84 288 ASP A N 1
ATOM 2132 C CA . ASP A 1 264 ? 32.951 64.317 -3.486 1.00 50.06 288 ASP A CA 1
ATOM 2133 C C . ASP A 1 264 ? 34.265 65.075 -3.493 1.00 51.37 288 ASP A C 1
ATOM 2134 O O . ASP A 1 264 ? 34.792 65.346 -4.551 1.00 54.08 288 ASP A O 1
ATOM 2139 N N . ASP B 1 2 ? 58.533 77.708 -9.273 1.00 32.25 26 ASP B N 1
ATOM 2140 C CA . ASP B 1 2 ? 57.220 77.491 -8.643 1.00 34.42 26 ASP B CA 1
ATOM 2141 C C . ASP B 1 2 ? 57.220 76.705 -7.276 1.00 33.02 26 ASP B C 1
ATOM 2142 O O . ASP B 1 2 ? 56.160 76.480 -6.729 1.00 33.79 26 ASP B O 1
ATOM 2147 N N . ARG B 1 3 ? 58.367 76.296 -6.754 1.00 31.26 27 ARG B N 1
ATOM 2148 C CA . ARG B 1 3 ? 58.437 75.616 -5.439 1.00 32.38 27 ARG B CA 1
ATOM 2149 C C . ARG B 1 3 ? 59.074 76.563 -4.398 1.00 26.61 27 ARG B C 1
ATOM 2150 O O . ARG B 1 3 ? 59.902 77.391 -4.748 1.00 22.19 27 ARG B O 1
ATOM 2158 N N . TYR B 1 4 ? 58.671 76.455 -3.130 1.00 25.39 28 TYR B N 1
ATOM 2159 C CA . TYR B 1 4 ? 59.371 77.146 -2.013 1.00 22.53 28 TYR B CA 1
ATOM 2160 C C . TYR B 1 4 ? 59.378 76.308 -0.752 1.00 22.19 28 TYR B C 1
ATOM 2161 O O . TYR B 1 4 ? 58.510 75.456 -0.546 1.00 23.92 28 TYR B O 1
ATOM 2170 N N . GLY B 1 5 ? 60.369 76.531 0.091 1.00 20.23 29 GLY B N 1
ATOM 2171 C CA . GLY B 1 5 ? 60.373 75.926 1.403 1.00 17.89 29 GLY B CA 1
ATOM 2172 C C . GLY B 1 5 ? 60.199 77.024 2.474 1.00 17.10 29 GLY B C 1
ATOM 2173 O O . GLY B 1 5 ? 60.380 78.218 2.210 1.00 15.85 29 GLY B O 1
ATOM 2174 N N . VAL B 1 6 ? 59.869 76.599 3.681 1.00 15.42 30 VAL B N 1
ATOM 2175 C CA . VAL B 1 6 ? 59.668 77.482 4.824 1.00 14.07 30 VAL B CA 1
ATOM 2176 C C . VAL B 1 6 ? 60.316 76.864 6.059 1.00 15.38 30 VAL B C 1
ATOM 2177 O O . VAL B 1 6 ? 60.131 75.673 6.316 1.00 17.19 30 VAL B O 1
ATOM 2181 N N . LEU B 1 7 ? 61.058 77.682 6.792 1.00 15.50 31 LEU B N 1
ATOM 2182 C CA . LEU B 1 7 ? 61.645 77.365 8.056 1.00 15.19 31 LEU B CA 1
ATOM 2183 C C . LEU B 1 7 ? 60.831 77.979 9.200 1.00 15.00 31 LEU B C 1
ATOM 2184 O O . LEU B 1 7 ? 60.345 79.107 9.107 1.00 13.43 31 LEU B O 1
ATOM 2189 N N . ALA B 1 8 ? 60.691 77.203 10.265 1.00 14.00 32 ALA B N 1
ATOM 2190 C CA . ALA B 1 8 ? 59.912 77.593 11.420 1.00 13.65 32 ALA B CA 1
ATOM 2191 C C . ALA B 1 8 ? 60.795 77.677 12.662 1.00 13.14 32 ALA B C 1
ATOM 2192 O O . ALA B 1 8 ? 61.290 76.619 13.149 1.00 14.72 32 ALA B O 1
ATOM 2194 N N . TYR B 1 9 ? 60.925 78.900 13.137 1.00 12.57 33 TYR B N 1
ATOM 2195 C CA . TYR B 1 9 ? 61.711 79.301 14.332 1.00 13.69 33 TYR B CA 1
ATOM 2196 C C . TYR B 1 9 ? 60.765 79.765 15.451 1.00 13.97 33 TYR B C 1
ATOM 2197 O O . TYR B 1 9 ? 59.583 80.105 15.184 1.00 13.62 33 TYR B O 1
ATOM 2206 N N . HIS B 1 10 ? 61.263 79.697 16.687 1.00 13.26 34 HIS B N 1
ATOM 2207 C CA . HIS B 1 10 ? 60.510 80.158 17.843 1.00 13.75 34 HIS B CA 1
ATOM 2208 C C . HIS B 1 10 ? 61.342 81.227 18.537 1.00 13.41 34 HIS B C 1
ATOM 2209 O O . HIS B 1 10 ? 61.646 82.257 17.879 1.00 14.82 34 HIS B O 1
ATOM 2216 N N . SER B 1 11 ? 61.742 81.036 19.799 1.00 13.07 35 SER B N 1
ATOM 2217 C CA . SER B 1 11 ? 62.574 82.136 20.464 1.00 13.10 35 SER B CA 1
ATOM 2218 C C . SER B 1 11 ? 64.032 81.924 20.029 1.00 13.71 35 SER B C 1
ATOM 2219 O O . SER B 1 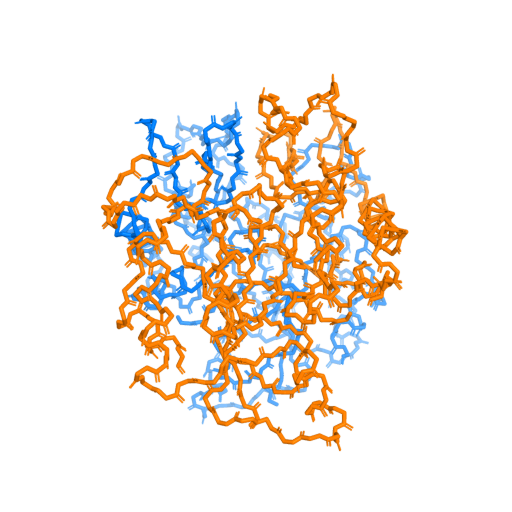11 ? 64.460 80.786 19.754 1.00 14.38 35 SER B O 1
ATOM 2222 N N . VAL B 1 12 ? 64.752 83.023 19.872 1.00 13.39 36 VAL B N 1
ATOM 2223 C CA . VAL B 1 12 ? 66.203 83.047 19.574 1.00 13.78 36 VAL B CA 1
ATOM 2224 C C . VAL B 1 12 ? 66.865 83.982 20.605 1.00 14.74 36 VAL B C 1
ATOM 2225 O O . VAL B 1 12 ? 66.490 85.138 20.717 1.00 15.27 36 VAL B O 1
ATOM 2229 N N . VAL B 1 13 ? 67.872 83.463 21.314 1.00 18.04 37 VAL B N 1
ATOM 2230 C CA . VAL B 1 13 ? 68.530 84.214 22.404 1.00 18.01 37 VAL B CA 1
ATOM 2231 C C . VAL B 1 13 ? 69.953 84.485 22.079 1.00 18.10 37 VAL B C 1
ATOM 2232 O O . VAL B 1 13 ? 70.590 83.740 21.330 1.00 15.61 37 VAL B O 1
ATOM 2236 N N . ASP B 1 14 ? 70.442 85.580 22.639 1.00 17.23 38 ASP B N 1
ATOM 2237 C CA . ASP B 1 14 ? 71.744 86.082 22.306 1.00 20.17 38 ASP B CA 1
ATOM 2238 C C . ASP B 1 14 ? 72.778 85.297 23.096 1.00 19.02 38 ASP B C 1
ATOM 2239 O O . ASP B 1 14 ? 73.252 85.724 24.147 1.00 19.53 38 ASP B O 1
ATOM 2244 N N . ASP B 1 15 ? 73.145 84.153 22.543 1.00 16.92 39 ASP B N 1
ATOM 2245 C CA . ASP B 1 15 ? 74.011 83.200 23.203 1.00 16.90 39 ASP B CA 1
ATOM 2246 C C . ASP B 1 15 ? 74.810 82.509 22.070 1.00 16.71 39 ASP B C 1
ATOM 2247 O O . ASP B 1 15 ? 74.585 82.769 20.854 1.00 17.51 39 ASP B O 1
ATOM 2252 N N . THR B 1 16 ? 75.726 81.656 22.453 1.00 16.20 40 THR B N 1
ATOM 2253 C CA . THR B 1 16 ? 76.534 80.855 21.509 1.00 17.54 40 THR B CA 1
ATOM 2254 C C . THR B 1 16 ? 75.806 79.577 21.157 1.00 18.51 40 THR B C 1
ATOM 2255 O O . THR B 1 16 ? 74.802 79.247 21.747 1.00 18.22 40 THR B O 1
ATOM 2259 N N . ALA B 1 17 ? 76.266 78.899 20.132 1.00 20.87 41 ALA B N 1
ATOM 2260 C CA . ALA B 1 17 ? 75.540 77.780 19.562 1.00 22.21 41 ALA B CA 1
ATOM 2261 C C . ALA B 1 17 ? 75.855 76.443 20.293 1.00 26.58 41 ALA B C 1
ATOM 2262 O O . ALA B 1 17 ? 76.284 75.494 19.682 1.00 32.98 41 ALA B O 1
ATOM 2264 N N . ALA B 1 18 ? 75.632 76.358 21.587 1.00 27.13 42 ALA B N 1
ATOM 2265 C CA . ALA B 1 18 ? 75.768 75.094 22.313 1.00 30.09 42 ALA B CA 1
ATOM 2266 C C . ALA B 1 18 ? 74.480 74.198 22.178 1.00 32.16 42 ALA B C 1
ATOM 2267 O O . ALA B 1 18 ? 73.391 74.535 22.702 1.00 34.17 42 ALA B O 1
ATOM 2269 N N . LYS B 1 19 ? 74.617 73.059 21.506 1.00 32.64 43 LYS B N 1
ATOM 2270 C CA . LYS B 1 19 ? 73.471 72.123 21.224 1.00 39.48 43 LYS B CA 1
ATOM 2271 C C . LYS B 1 19 ? 72.595 71.703 22.413 1.00 38.23 43 LYS B C 1
ATOM 2272 O O . LYS B 1 19 ? 71.365 71.715 22.317 1.00 33.48 43 LYS B O 1
ATOM 2278 N N . GLU B 1 20 ? 73.199 71.372 23.538 1.00 32.29 44 GLU B N 1
ATOM 2279 C CA . GLU B 1 20 ? 72.380 70.947 24.661 1.00 34.71 44 GLU B CA 1
ATOM 2280 C C . GLU B 1 20 ? 71.998 72.093 25.600 1.00 33.36 44 GLU B C 1
ATOM 2281 O O . GLU B 1 20 ? 71.356 71.830 26.616 1.00 33.27 44 GLU B O 1
ATOM 2287 N N . GLU B 1 21 ? 72.353 73.354 25.299 1.00 28.11 45 GLU B N 1
ATOM 2288 C CA . GLU B 1 21 ? 72.146 74.398 26.349 1.00 29.17 45 GLU B CA 1
ATOM 2289 C C . GLU B 1 21 ? 70.661 74.471 26.775 1.00 36.83 45 GLU B C 1
ATOM 2290 O O . GLU B 1 21 ? 69.717 74.470 25.920 1.00 36.29 45 GLU B O 1
ATOM 2296 N N . LYS B 1 22 ? 70.461 74.530 28.100 1.00 36.66 46 LYS B N 1
ATOM 2297 C CA . LYS B 1 22 ? 69.127 74.579 28.652 1.00 39.80 46 LYS B CA 1
ATOM 2298 C C . LYS B 1 22 ? 68.472 75.866 28.177 1.00 36.86 46 LYS B C 1
ATOM 2299 O O . LYS B 1 22 ? 69.044 76.923 28.330 1.00 39.47 46 LYS B O 1
ATOM 2305 N N . GLN B 1 23 ? 67.273 75.711 27.610 1.00 32.72 47 GLN B N 1
ATOM 2306 C CA . GLN B 1 23 ? 66.430 76.782 27.100 1.00 33.71 47 GLN B CA 1
ATOM 2307 C C . GLN B 1 23 ? 65.083 76.602 27.831 1.00 26.08 47 GLN B C 1
ATOM 2308 O O . GLN B 1 23 ? 64.767 75.529 28.252 1.00 28.66 47 GLN B O 1
ATOM 2314 N N . TYR B 1 24 ? 64.283 77.630 27.985 1.00 24.36 48 TYR B N 1
ATOM 2315 C CA . TYR B 1 24 ? 62.988 77.469 28.641 1.00 22.72 48 TYR B CA 1
ATOM 2316 C C . TYR B 1 24 ? 61.863 77.073 27.623 1.00 22.18 48 TYR B C 1
ATOM 2317 O O . TYR B 1 24 ? 61.207 76.059 27.759 1.00 19.46 48 TYR B O 1
ATOM 2326 N N . PHE B 1 25 ? 61.651 77.911 26.608 1.00 19.17 49 PHE B N 1
ATOM 2327 C CA . PHE B 1 25 ? 60.568 77.670 25.636 1.00 18.36 49 PHE B CA 1
ATOM 2328 C C . PHE B 1 25 ? 60.966 76.598 24.619 1.00 16.11 49 PHE B C 1
ATOM 2329 O O . PHE B 1 25 ? 62.107 76.468 24.308 1.00 17.40 49 PHE B O 1
ATOM 2337 N N . PRO B 1 26 ? 60.014 75.824 24.133 1.00 17.66 50 PRO B N 1
ATOM 2338 C CA . PRO B 1 26 ? 60.326 74.763 23.152 1.00 17.69 50 PRO B CA 1
ATOM 2339 C C . PRO B 1 26 ? 61.049 75.290 21.886 1.00 17.17 50 PRO B C 1
ATOM 2340 O O . PRO B 1 26 ? 60.625 76.264 21.369 1.00 17.35 50 PRO B O 1
ATOM 2344 N N . GLN B 1 27 ? 62.065 74.596 21.369 1.00 20.30 51 GLN B N 1
ATOM 2345 C CA . GLN B 1 27 ? 62.706 74.956 20.115 1.00 21.80 51 GLN B CA 1
ATOM 2346 C C . GLN B 1 27 ? 63.459 76.267 20.165 1.00 19.72 51 GLN B C 1
ATOM 2347 O O . GLN B 1 27 ? 63.583 76.951 19.148 1.00 18.84 51 GLN B O 1
ATOM 2353 N N . THR B 1 28 ? 63.931 76.662 21.343 1.00 17.42 52 THR B N 1
ATOM 2354 C CA . THR B 1 28 ? 64.770 77.832 21.437 1.00 16.42 52 THR B CA 1
ATOM 2355 C C . THR B 1 28 ? 66.138 77.565 20.787 1.00 15.89 52 THR B C 1
ATOM 2356 O O . THR B 1 28 ? 66.709 76.500 20.970 1.00 15.47 52 THR B O 1
ATOM 2360 N N . ILE B 1 29 ? 66.628 78.499 19.988 1.00 16.10 53 ILE B N 1
ATOM 2361 C CA . ILE B 1 29 ? 68.014 78.403 19.498 1.00 18.49 53 ILE B CA 1
ATOM 2362 C C . ILE B 1 29 ? 68.767 79.695 19.816 1.00 16.62 53 ILE B C 1
ATOM 2363 O O . ILE B 1 29 ? 68.196 80.615 20.299 1.00 17.48 53 ILE B O 1
ATOM 2368 N N . SER B 1 30 ? 70.033 79.750 19.515 1.00 17.73 54 SER B N 1
ATOM 2369 C CA . SER B 1 30 ? 70.853 80.906 19.749 1.00 18.23 54 SER B CA 1
ATOM 2370 C C . SER B 1 30 ? 70.896 81.807 18.519 1.00 18.54 54 SER B C 1
ATOM 2371 O O . SER B 1 30 ? 70.737 81.376 17.392 1.00 18.39 54 SER B O 1
ATOM 2374 N N . ALA B 1 31 ? 71.227 83.062 18.753 1.00 17.67 55 ALA B N 1
ATOM 2375 C CA . ALA B 1 31 ? 71.451 83.982 17.649 1.00 18.23 55 ALA B CA 1
ATOM 2376 C C . ALA B 1 31 ? 72.659 83.558 16.799 1.00 20.75 55 ALA B C 1
ATOM 2377 O O . ALA B 1 31 ? 72.702 83.840 15.608 1.00 17.72 55 ALA B O 1
ATOM 2379 N N . ASN B 1 32 ? 73.669 82.956 17.435 1.00 20.16 56 ASN B N 1
ATOM 2380 C CA . ASN B 1 32 ? 74.827 82.486 16.734 1.00 20.60 56 ASN B CA 1
ATOM 2381 C C . ASN B 1 32 ? 74.393 81.446 15.673 1.00 20.67 56 ASN B C 1
ATOM 2382 O O . ASN B 1 32 ? 74.855 81.446 14.518 1.00 19.48 56 ASN B O 1
ATOM 2387 N N . LEU B 1 33 ? 73.502 80.558 16.080 1.00 19.22 57 LEU B N 1
ATOM 2388 C CA . LEU B 1 33 ? 72.969 79.521 15.165 1.00 19.64 57 LEU B CA 1
ATOM 2389 C C . LEU B 1 33 ? 72.102 80.157 14.073 1.00 17.95 57 LEU B C 1
ATOM 2390 O O . LEU B 1 33 ? 72.234 79.794 12.912 1.00 19.76 57 LEU B O 1
ATOM 2395 N N . LEU B 1 34 ? 71.283 81.134 14.432 1.00 18.24 58 LEU B N 1
ATOM 2396 C CA . LEU B 1 34 ? 70.477 81.848 13.460 1.00 18.26 58 LEU B CA 1
ATOM 2397 C C . LEU B 1 34 ? 71.346 82.481 12.352 1.00 18.25 58 LEU B C 1
ATOM 2398 O O . LEU B 1 34 ? 71.033 82.341 11.187 1.00 18.95 58 LEU B O 1
ATOM 2403 N N . ILE B 1 35 ? 72.412 83.165 12.746 1.00 18.23 59 ILE B N 1
ATOM 2404 C CA . ILE B 1 35 ? 73.382 83.760 11.829 1.00 19.69 59 ILE B CA 1
ATOM 2405 C C . ILE B 1 35 ? 74.052 82.707 10.916 1.00 21.42 59 ILE B C 1
ATOM 2406 O O . ILE B 1 35 ? 74.175 82.953 9.725 1.00 21.91 59 ILE B O 1
ATOM 2411 N N . SER B 1 36 ? 74.453 81.549 11.460 1.00 21.14 60 SER B N 1
ATOM 2412 C CA . SER B 1 36 ? 74.982 80.469 10.630 1.00 23.62 60 SER B CA 1
ATOM 2413 C C . SER B 1 36 ? 73.973 79.993 9.567 1.00 23.21 60 SER B C 1
ATOM 2414 O O . SER B 1 36 ? 74.395 79.720 8.434 1.00 21.31 60 SER B O 1
ATOM 2417 N N . HIS B 1 37 ? 72.679 79.868 9.933 1.00 20.84 61 HIS B N 1
ATOM 2418 C CA . HIS B 1 37 ? 71.625 79.540 8.957 1.00 19.57 61 HIS B CA 1
ATOM 2419 C C . HIS B 1 37 ? 71.574 80.645 7.889 1.00 18.91 61 HIS B C 1
ATOM 2420 O O . HIS B 1 37 ? 71.564 80.353 6.697 1.00 21.24 61 HIS B O 1
ATOM 2427 N N . PHE B 1 38 ? 71.569 81.901 8.309 1.00 18.88 62 PHE B N 1
ATOM 2428 C CA . PHE B 1 38 ? 71.379 83.052 7.376 1.00 19.52 62 PHE B CA 1
ATOM 2429 C C . PHE B 1 38 ? 72.557 83.176 6.413 1.00 21.62 62 PHE B C 1
ATOM 2430 O O . PHE B 1 38 ? 72.423 83.450 5.208 1.00 22.97 62 PHE B O 1
ATOM 2438 N N . ASN B 1 39 ? 73.720 82.919 6.959 1.00 23.59 63 ASN B N 1
ATOM 2439 C CA . ASN B 1 39 ? 74.934 82.842 6.167 1.00 25.35 63 ASN B CA 1
ATOM 2440 C C . ASN B 1 39 ? 74.941 81.694 5.201 1.00 25.39 63 ASN B C 1
ATOM 2441 O O . ASN B 1 39 ? 75.397 81.829 4.066 1.00 25.77 63 ASN B O 1
ATOM 2446 N N . TRP B 1 40 ? 74.460 80.553 5.646 1.00 24.34 64 TRP B N 1
ATOM 2447 C CA . TRP B 1 40 ? 74.438 79.366 4.818 1.00 26.47 64 TRP B CA 1
ATOM 2448 C C . TRP B 1 40 ? 73.407 79.527 3.676 1.00 25.08 64 TRP B C 1
ATOM 2449 O O . TRP B 1 40 ? 73.661 79.128 2.529 1.00 24.63 64 TRP B O 1
ATOM 2460 N N . LEU B 1 41 ? 72.281 80.148 3.958 1.00 21.54 65 LEU B N 1
ATOM 2461 C CA . LEU B 1 41 ? 71.264 80.341 2.927 1.00 22.41 65 LEU B CA 1
ATOM 2462 C C . LEU B 1 41 ? 71.818 81.220 1.769 1.00 25.99 65 LEU B C 1
ATOM 2463 O O . LEU B 1 41 ? 71.684 80.884 0.587 1.00 26.00 65 LEU B O 1
ATOM 2468 N N . LYS B 1 42 ? 72.458 82.324 2.159 1.00 27.65 66 LYS B N 1
ATOM 2469 C CA . LYS B 1 42 ? 73.045 83.299 1.263 1.00 30.22 66 LYS B CA 1
ATOM 2470 C C . LYS B 1 42 ? 74.218 82.716 0.459 1.00 32.18 66 LYS B C 1
ATOM 2471 O O . LYS B 1 42 ? 74.270 82.928 -0.734 1.00 28.15 66 LYS B O 1
ATOM 2477 N N . ASP B 1 43 ? 75.144 82.001 1.120 1.00 30.89 67 ASP B N 1
ATOM 2478 C CA . ASP B 1 43 ? 76.374 81.517 0.478 1.00 32.41 67 ASP B CA 1
ATOM 2479 C C . ASP B 1 43 ? 76.042 80.250 -0.411 1.00 34.16 67 ASP B C 1
ATOM 2480 O O . ASP B 1 43 ? 76.828 79.879 -1.276 1.00 40.06 67 ASP B O 1
ATOM 2485 N N . ASN B 1 44 ? 74.862 79.622 -0.224 1.00 33.02 68 ASN B N 1
ATOM 2486 C CA . ASN B 1 44 ? 74.377 78.501 -1.022 1.00 28.71 68 ASN B CA 1
ATOM 2487 C C . ASN B 1 44 ? 73.246 78.804 -1.989 1.00 27.79 68 ASN B C 1
ATOM 2488 O O . ASN B 1 44 ? 72.581 77.902 -2.479 1.00 27.50 68 ASN B O 1
ATOM 2493 N N . GLY B 1 45 ? 72.984 80.061 -2.248 1.00 29.70 69 GLY B N 1
ATOM 2494 C CA . GLY B 1 45 ? 72.125 80.412 -3.369 1.00 30.49 69 GLY B CA 1
ATOM 2495 C C . GLY B 1 45 ? 70.641 80.555 -3.134 1.00 31.07 69 GLY B C 1
ATOM 2496 O O . GLY B 1 45 ? 69.885 80.708 -4.084 1.00 26.28 69 GLY B O 1
ATOM 2497 N N . TYR B 1 46 ? 70.212 80.506 -1.877 1.00 29.24 70 TYR B N 1
ATOM 2498 C CA . TYR B 1 46 ? 68.781 80.536 -1.581 1.00 26.71 70 TYR B CA 1
ATOM 2499 C C . TYR B 1 46 ? 68.322 81.975 -1.560 1.00 22.36 70 TYR B C 1
ATOM 2500 O O . TYR B 1 46 ? 69.055 82.863 -1.166 1.00 23.37 70 TYR B O 1
ATOM 2509 N N . ASN B 1 47 ? 67.089 82.212 -1.970 1.00 22.48 71 ASN B N 1
ATOM 2510 C CA . ASN B 1 47 ? 66.530 83.553 -1.960 1.00 20.75 71 ASN B CA 1
ATOM 2511 C C . ASN B 1 47 ? 65.453 83.592 -0.905 1.00 20.32 71 ASN B C 1
ATOM 2512 O O . ASN B 1 47 ? 64.468 82.896 -1.037 1.00 22.79 71 ASN B O 1
ATOM 2517 N N . VAL B 1 48 ? 65.604 84.465 0.108 1.00 21.08 72 VAL B N 1
ATOM 2518 C CA . VAL B 1 48 ? 64.599 84.609 1.138 1.00 18.93 72 VAL B CA 1
ATOM 2519 C C . VAL B 1 48 ? 63.622 85.587 0.596 1.00 21.64 72 VAL B C 1
ATOM 2520 O O . VAL B 1 48 ? 63.975 86.743 0.397 1.00 25.34 72 VAL B O 1
ATOM 2524 N N . VAL B 1 49 ? 62.387 85.119 0.400 1.00 20.04 73 VAL B N 1
ATOM 2525 C CA . VAL B 1 49 ? 61.345 85.870 -0.228 1.00 21.06 73 VAL B CA 1
ATOM 2526 C C . VAL B 1 49 ? 60.295 86.239 0.829 1.00 20.24 73 VAL B C 1
ATOM 2527 O O . VAL B 1 49 ? 60.114 85.508 1.782 1.00 19.62 73 VAL B O 1
ATOM 2531 N N . SER B 1 50 ? 59.648 87.381 0.685 1.00 21.77 74 SER B N 1
ATOM 2532 C CA . SER B 1 50 ? 58.483 87.687 1.527 1.00 22.46 74 SER B CA 1
ATOM 2533 C C . SER B 1 50 ? 57.298 86.846 1.177 1.00 24.09 74 SER B C 1
ATOM 2534 O O . SER B 1 50 ? 57.187 86.293 0.072 1.00 23.65 74 SER B O 1
ATOM 2537 N N . TRP B 1 51 ? 56.354 86.807 2.104 1.00 23.35 75 TRP B N 1
ATOM 2538 C CA . TRP B 1 51 ? 55.073 86.222 1.804 1.00 22.15 75 TRP B CA 1
ATOM 2539 C C . TRP B 1 51 ? 54.395 86.946 0.623 1.00 20.95 75 TRP B C 1
ATOM 2540 O O . TRP B 1 51 ? 53.769 86.298 -0.245 1.00 20.16 75 TRP B O 1
ATOM 2551 N N . GLN B 1 52 ? 54.494 88.267 0.605 1.00 20.21 76 GLN B N 1
ATOM 2552 C CA . GLN B 1 52 ? 53.933 89.052 -0.491 1.00 19.96 76 GLN B CA 1
ATOM 2553 C C . GLN B 1 52 ? 54.420 88.575 -1.863 1.00 19.11 76 GLN B C 1
ATOM 2554 O O . GLN B 1 52 ? 53.621 88.507 -2.821 1.00 18.29 76 GLN B O 1
ATOM 2560 N N . GLN B 1 53 ? 55.695 88.156 -1.945 1.00 20.17 77 GLN B N 1
ATOM 2561 C CA . GLN B 1 53 ? 56.258 87.556 -3.192 1.00 19.99 77 GLN B CA 1
ATOM 2562 C C . GLN B 1 53 ? 55.617 86.243 -3.543 1.00 21.30 77 GLN B C 1
ATOM 2563 O O . GLN B 1 53 ? 55.360 86.008 -4.706 1.00 20.79 77 GLN B O 1
ATOM 2569 N N . ILE B 1 54 ? 55.373 85.360 -2.559 1.00 20.48 78 ILE B N 1
ATOM 2570 C CA . ILE B 1 54 ? 54.609 84.125 -2.797 1.00 19.54 78 ILE B CA 1
ATOM 2571 C C . ILE B 1 54 ? 53.244 84.434 -3.396 1.00 19.14 78 ILE B C 1
ATOM 2572 O O . ILE B 1 54 ? 52.814 83.787 -4.413 1.00 17.59 78 ILE B O 1
ATOM 2577 N N . ILE B 1 55 ? 52.559 85.425 -2.801 1.00 19.50 79 ILE B N 1
ATOM 2578 C CA . ILE B 1 55 ? 51.223 85.796 -3.232 1.00 18.12 79 ILE B CA 1
ATOM 2579 C C . ILE B 1 55 ? 51.232 86.430 -4.645 1.00 18.91 79 ILE B C 1
ATOM 2580 O O . ILE B 1 55 ? 50.306 86.179 -5.475 1.00 21.08 79 ILE B O 1
ATOM 2585 N N . ASP B 1 56 ? 52.256 87.224 -4.910 1.00 17.98 80 ASP B N 1
ATOM 2586 C CA . ASP B 1 56 ? 52.380 87.871 -6.188 1.00 19.96 80 ASP B CA 1
ATOM 2587 C C . ASP B 1 56 ? 52.614 86.799 -7.305 1.00 22.12 80 ASP B C 1
ATOM 2588 O O . ASP B 1 56 ? 52.095 86.927 -8.417 1.00 24.18 80 ASP B O 1
ATOM 2593 N N . ALA B 1 57 ? 53.309 85.733 -6.976 1.00 23.87 81 ALA B N 1
ATOM 2594 C CA . ALA B 1 57 ? 53.620 84.682 -7.921 1.00 24.89 81 ALA B CA 1
ATOM 2595 C C . ALA B 1 57 ? 52.373 83.867 -8.145 1.00 26.75 81 ALA B C 1
ATOM 2596 O O . ALA B 1 57 ? 52.002 83.575 -9.295 1.00 27.49 81 ALA B O 1
ATOM 2598 N N . GLU B 1 58 ? 51.688 83.543 -7.050 1.00 26.16 82 GLU B N 1
ATOM 2599 C CA . GLU B 1 58 ? 50.390 82.907 -7.103 1.00 28.04 82 GLU B CA 1
ATOM 2600 C C . GLU B 1 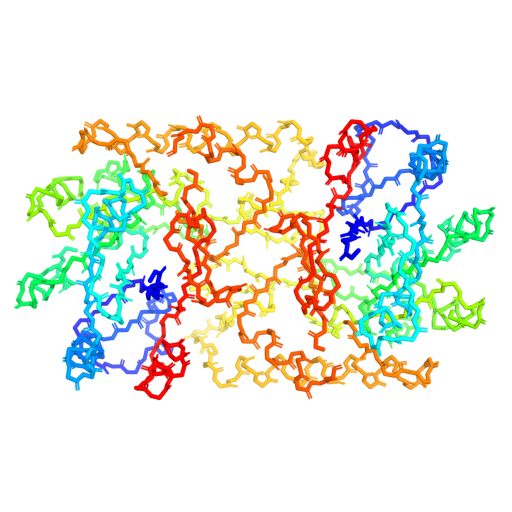58 ? 49.411 83.663 -8.032 1.00 26.53 82 GLU B C 1
ATOM 2601 O O . GLU B 1 58 ? 48.725 83.039 -8.844 1.00 22.50 82 GLU B O 1
ATOM 2607 N N . ASN B 1 59 ? 49.388 84.984 -7.930 1.00 24.71 83 ASN B N 1
ATOM 2608 C CA . ASN B 1 59 ? 48.420 85.802 -8.661 1.00 26.78 83 ASN B CA 1
ATOM 2609 C C . ASN B 1 59 ? 48.910 86.228 -10.056 1.00 28.15 83 ASN B C 1
ATOM 2610 O O . ASN B 1 59 ? 48.199 86.920 -10.773 1.00 26.14 83 ASN B O 1
ATOM 2615 N N . GLY B 1 60 ? 50.099 85.796 -10.454 1.00 28.11 84 GLY B N 1
ATOM 2616 C CA . GLY B 1 60 ? 50.582 86.102 -11.790 1.00 27.81 84 GLY B CA 1
ATOM 2617 C C . GLY B 1 60 ? 51.100 87.518 -11.955 1.00 28.63 84 GLY B C 1
ATOM 2618 O O . GLY B 1 60 ? 51.113 88.030 -13.066 1.00 33.72 84 GLY B O 1
ATOM 2619 N N . LYS B 1 61 ? 51.541 88.156 -10.879 1.00 27.09 85 LYS B N 1
ATOM 2620 C CA . LYS B 1 61 ? 52.133 89.470 -10.979 1.00 31.52 85 LYS B CA 1
ATOM 2621 C C . LYS B 1 61 ? 53.635 89.417 -11.156 1.00 30.97 85 LYS B C 1
ATOM 2622 O O . LYS B 1 61 ? 54.201 90.318 -11.774 1.00 31.49 85 LYS B O 1
ATOM 2628 N N . SER B 1 62 ? 54.286 88.403 -10.608 1.00 26.05 86 SER B N 1
ATOM 2629 C CA . SER B 1 62 ? 55.726 88.261 -10.779 1.00 27.52 86 SER B CA 1
ATOM 2630 C C . SER B 1 62 ? 56.140 86.810 -10.620 1.00 27.21 86 SER B C 1
ATOM 2631 O O . SER B 1 62 ? 55.387 85.977 -10.097 1.00 28.49 86 SER B O 1
ATOM 2634 N N . THR B 1 63 ? 57.314 86.472 -11.137 1.00 29.15 87 THR B N 1
ATOM 2635 C CA . THR B 1 63 ? 57.821 85.108 -11.042 1.00 30.02 87 THR B CA 1
ATOM 2636 C C . THR B 1 63 ? 58.533 85.030 -9.700 1.00 29.31 87 THR B C 1
ATOM 2637 O O . THR B 1 63 ? 58.793 86.025 -9.083 1.00 30.68 87 THR B O 1
ATOM 2641 N N . LEU B 1 64 ? 58.812 83.834 -9.251 1.00 29.76 88 LEU B N 1
ATOM 2642 C CA . LEU B 1 64 ? 59.323 83.635 -7.931 1.00 32.48 88 LEU B CA 1
ATOM 2643 C C . LEU B 1 64 ? 60.758 83.359 -8.175 1.00 28.78 88 LEU B C 1
ATOM 2644 O O . LEU B 1 64 ? 61.040 82.456 -8.947 1.00 26.33 88 LEU B O 1
ATOM 2649 N N . PRO B 1 65 ? 61.673 84.080 -7.512 1.00 28.38 89 PRO B N 1
ATOM 2650 C CA . PRO B 1 65 ? 63.064 83.658 -7.580 1.00 30.18 89 PRO B CA 1
ATOM 2651 C C . PRO B 1 65 ? 63.226 82.157 -7.372 1.00 29.09 89 PRO B C 1
ATOM 2652 O O . PRO B 1 65 ? 62.392 81.506 -6.673 1.00 27.70 89 PRO B O 1
ATOM 2656 N N . GLU B 1 66 ? 64.314 81.634 -7.936 1.00 27.12 90 GLU B N 1
ATOM 2657 C CA . GLU B 1 66 ? 64.711 80.265 -7.745 1.00 31.30 90 GLU B CA 1
ATOM 2658 C C . GLU B 1 66 ? 65.168 80.004 -6.296 1.00 28.16 90 GLU B C 1
ATOM 2659 O O . GLU B 1 66 ? 65.577 80.922 -5.618 1.00 25.28 90 GLU B O 1
ATOM 2665 N N . LYS B 1 67 ? 65.096 78.744 -5.865 1.00 27.72 91 LYS B N 1
ATOM 2666 C CA . LYS B 1 67 ? 65.436 78.365 -4.488 1.00 27.61 91 LYS B CA 1
ATOM 2667 C C . LYS B 1 67 ? 64.811 79.342 -3.456 1.00 24.59 91 LYS B C 1
ATOM 2668 O O . LYS B 1 67 ? 65.475 79.954 -2.618 1.00 24.39 91 LYS B O 1
ATOM 2674 N N . ALA B 1 68 ? 63.512 79.495 -3.553 1.00 22.47 92 ALA B N 1
ATOM 2675 C CA . ALA B 1 68 ? 62.834 80.375 -2.629 1.00 21.27 92 ALA B CA 1
ATOM 2676 C C . ALA B 1 68 ? 62.682 79.757 -1.233 1.00 20.06 92 ALA B C 1
ATOM 2677 O O . ALA B 1 68 ? 62.467 78.536 -1.085 1.00 17.28 92 ALA B O 1
ATOM 2679 N N . VAL B 1 69 ? 62.828 80.614 -0.216 1.00 20.49 93 VAL B N 1
ATOM 2680 C CA . VAL B 1 69 ? 62.666 80.218 1.214 1.00 19.30 93 VAL B CA 1
ATOM 2681 C C . VAL B 1 69 ? 61.925 81.351 1.953 1.00 18.44 93 VAL B C 1
ATOM 2682 O O . VAL B 1 69 ? 62.285 82.511 1.818 1.00 17.91 93 VAL B O 1
ATOM 2686 N N . VAL B 1 70 ? 60.866 81.007 2.679 1.00 16.92 94 VAL B N 1
ATOM 2687 C CA . VAL B 1 70 ? 60.215 81.926 3.603 1.00 14.93 94 VAL B CA 1
ATOM 2688 C C . VAL B 1 70 ? 60.731 81.627 5.007 1.00 15.81 94 VAL B C 1
ATOM 2689 O O . VAL B 1 70 ? 60.888 80.466 5.380 1.00 15.53 94 VAL B O 1
ATOM 2693 N N . LEU B 1 71 ? 60.977 82.675 5.785 1.00 15.42 95 LEU B N 1
ATOM 2694 C CA . LEU B 1 71 ? 61.333 82.557 7.190 1.00 14.63 95 LEU B CA 1
ATOM 2695 C C . LEU B 1 71 ? 60.128 82.859 8.033 1.00 14.42 95 LEU B C 1
ATOM 2696 O O . LEU B 1 71 ? 59.385 83.788 7.727 1.00 15.98 95 LEU B O 1
ATOM 2701 N N . SER B 1 72 ? 59.888 82.042 9.060 1.00 14.79 96 SER B N 1
ATOM 2702 C CA . SER B 1 72 ? 58.712 82.228 9.952 1.00 13.81 96 SER B CA 1
ATOM 2703 C C . SER B 1 72 ? 59.084 82.056 11.431 1.00 13.97 96 SER B C 1
ATOM 2704 O O . SER B 1 72 ? 59.957 81.242 11.752 1.00 13.96 96 SER B O 1
ATOM 2707 N N . PHE B 1 73 ? 58.471 82.875 12.324 1.00 13.82 97 PHE B N 1
ATOM 2708 C CA . PHE B 1 73 ? 58.827 82.943 13.730 1.00 12.79 97 PHE B CA 1
ATOM 2709 C C . PHE B 1 73 ? 57.474 82.899 14.504 1.00 13.51 97 PHE B C 1
ATOM 2710 O O . PHE B 1 73 ? 56.569 83.666 14.212 1.00 13.02 97 PHE B O 1
ATOM 2718 N N . ASP B 1 74 ? 57.330 81.924 15.392 1.00 12.44 98 ASP B N 1
ATOM 2719 C CA . ASP B 1 74 ? 56.139 81.738 16.120 1.00 13.27 98 ASP B CA 1
ATOM 2720 C C . ASP B 1 74 ? 56.219 82.242 17.571 1.00 14.04 98 ASP B C 1
ATOM 2721 O O . ASP B 1 74 ? 57.267 82.043 18.273 1.00 14.34 98 ASP B O 1
ATOM 2726 N N . ASP B 1 75 ? 55.100 82.831 17.988 1.00 13.53 99 ASP B N 1
ATOM 2727 C CA . ASP B 1 75 ? 54.615 82.916 19.390 1.00 15.54 99 ASP B CA 1
ATOM 2728 C C . ASP B 1 75 ? 54.421 84.318 19.959 1.00 15.63 99 ASP B C 1
ATOM 2729 O O . ASP B 1 75 ? 53.446 84.564 20.692 1.00 17.13 99 ASP B O 1
ATOM 2734 N N . GLY B 1 76 ? 55.307 85.233 19.563 1.00 16.01 100 GLY B N 1
ATOM 2735 C CA . GLY B 1 76 ? 55.317 86.619 19.998 1.00 16.31 100 GLY B CA 1
ATOM 2736 C C . GLY B 1 76 ? 56.360 87.009 21.042 1.00 15.51 100 GLY B C 1
ATOM 2737 O O . GLY B 1 76 ? 56.215 88.031 21.675 1.00 16.83 100 GLY B O 1
ATOM 2738 N N . TYR B 1 77 ? 57.389 86.195 21.208 1.00 15.67 101 TYR B N 1
ATOM 2739 C CA . TYR B 1 77 ? 58.433 86.454 22.182 1.00 14.92 101 TYR B CA 1
ATOM 2740 C C . TYR B 1 77 ? 59.176 87.729 21.866 1.00 15.38 101 TYR B C 1
ATOM 2741 O O . TYR B 1 77 ? 59.444 88.022 20.666 1.00 15.79 101 TYR B O 1
ATOM 2750 N N . ALA B 1 78 ? 59.524 88.459 22.940 1.00 14.20 102 ALA B N 1
ATOM 2751 C CA . ALA B 1 78 ? 60.222 89.718 22.852 1.00 13.48 102 ALA B CA 1
ATOM 2752 C C . ALA B 1 78 ? 61.551 89.510 22.080 1.00 13.07 102 ALA B C 1
ATOM 2753 O O . ALA B 1 78 ? 61.997 90.411 21.400 1.00 15.30 102 ALA B O 1
ATOM 2755 N N . THR B 1 79 ? 62.099 88.317 22.076 1.00 13.87 103 THR B N 1
ATOM 2756 C CA . THR B 1 79 ? 63.304 88.044 21.275 1.00 14.32 103 THR B CA 1
ATOM 2757 C C . THR B 1 79 ? 63.102 88.346 19.776 1.00 13.53 103 THR B C 1
ATOM 2758 O O . THR B 1 79 ? 64.046 88.584 19.059 1.00 15.10 103 THR B O 1
ATOM 2770 N N . TYR B 1 81 ? 61.736 90.947 18.469 1.00 14.05 105 TYR B N 1
ATOM 2771 C CA . TYR B 1 81 ? 62.191 92.319 18.280 1.00 14.92 105 TYR B CA 1
ATOM 2772 C C . TYR B 1 81 ? 63.630 92.529 18.695 1.00 14.34 105 TYR B C 1
ATOM 2773 O O . TYR B 1 81 ? 64.392 93.269 18.035 1.00 14.10 105 TYR B O 1
ATOM 2782 N N . ASN B 1 82 ? 64.017 91.943 19.810 1.00 15.76 106 ASN B N 1
ATOM 2783 C CA . ASN B 1 82 ? 65.280 92.356 20.440 1.00 16.06 106 ASN B CA 1
ATOM 2784 C C . ASN B 1 82 ? 66.529 91.622 19.925 1.00 16.35 106 ASN B C 1
ATOM 2785 O O . ASN B 1 82 ? 67.604 92.062 20.140 1.00 15.96 106 ASN B O 1
ATOM 2790 N N . VAL B 1 83 ? 66.347 90.504 19.258 1.00 14.54 107 VAL B N 1
ATOM 2791 C CA . VAL B 1 83 ? 67.402 89.656 18.811 1.00 15.21 107 VAL B CA 1
ATOM 2792 C C . VAL B 1 83 ? 67.298 89.361 17.327 1.00 14.52 107 VAL B C 1
ATOM 2793 O O . VAL B 1 83 ? 68.254 89.535 16.574 1.00 16.53 107 VAL B O 1
ATOM 2797 N N . ILE B 1 84 ? 66.116 88.948 16.897 1.00 15.33 108 ILE B N 1
ATOM 2798 C CA . ILE B 1 84 ? 65.941 88.406 15.525 1.00 15.84 108 ILE B CA 1
ATOM 2799 C C . ILE B 1 84 ? 65.796 89.532 14.524 1.00 14.96 108 ILE B C 1
ATOM 2800 O O . ILE B 1 84 ? 66.450 89.524 13.544 1.00 14.62 108 ILE B O 1
ATOM 2805 N N . TYR B 1 85 ? 64.963 90.514 14.813 1.00 13.87 109 TYR B N 1
ATOM 2806 C CA . TYR B 1 85 ? 64.706 91.628 13.897 1.00 15.56 109 TYR B CA 1
ATOM 2807 C C . TYR B 1 85 ? 65.967 92.413 13.453 1.00 16.14 109 TYR B C 1
ATOM 2808 O O . TYR B 1 85 ? 66.121 92.621 12.270 1.00 16.41 109 TYR B O 1
ATOM 2817 N N . PRO B 1 86 ? 66.885 92.806 14.378 1.00 16.80 110 PRO B N 1
ATOM 2818 C CA . PRO B 1 86 ? 68.134 93.411 13.847 1.00 16.45 110 PRO B CA 1
ATOM 2819 C C . PRO B 1 86 ? 68.906 92.493 12.885 1.00 16.21 110 PRO B C 1
ATOM 2820 O O . PRO B 1 86 ? 69.546 92.948 11.947 1.00 16.61 110 PRO B O 1
ATOM 2824 N N . ILE B 1 87 ? 68.879 91.200 13.129 1.00 15.16 111 ILE B N 1
ATOM 2825 C CA . ILE B 1 87 ? 69.533 90.237 12.237 1.00 16.39 111 ILE B CA 1
ATOM 2826 C C . ILE B 1 87 ? 68.846 90.150 10.845 1.00 17.14 111 ILE B C 1
ATOM 2827 O O . ILE B 1 87 ? 69.551 90.154 9.777 1.00 19.66 111 ILE B O 1
ATOM 2832 N N . LEU B 1 88 ? 67.515 90.153 10.833 1.00 16.57 112 LEU B N 1
ATOM 2833 C CA . LEU B 1 88 ? 66.729 90.218 9.593 1.00 15.21 112 LEU B CA 1
ATOM 2834 C C . LEU B 1 88 ? 67.058 91.466 8.809 1.00 16.40 112 LEU B C 1
ATOM 2835 O O . LEU B 1 88 ? 67.215 91.402 7.614 1.00 15.12 112 LEU B O 1
ATOM 2840 N N . LYS B 1 89 ? 67.086 92.610 9.483 1.00 17.42 113 LYS B N 1
ATOM 2841 C CA . LYS B 1 89 ? 67.500 93.875 8.840 1.00 20.15 113 LYS B CA 1
ATOM 2842 C C . LYS B 1 89 ? 68.909 93.835 8.265 1.00 19.57 113 LYS B C 1
ATOM 2843 O O . LYS B 1 89 ? 69.099 94.253 7.120 1.00 19.97 113 LYS B O 1
ATOM 2849 N N . ALA B 1 90 ? 69.860 93.254 8.979 1.00 19.68 114 ALA B N 1
ATOM 2850 C CA . ALA B 1 90 ? 71.245 93.138 8.435 1.00 21.68 114 ALA B CA 1
ATOM 2851 C C . ALA B 1 90 ? 71.370 92.235 7.185 1.00 21.71 114 ALA B C 1
ATOM 2852 O O . ALA B 1 90 ? 72.180 92.472 6.296 1.00 22.13 114 ALA B O 1
ATOM 2854 N N . TYR B 1 91 ? 70.593 91.195 7.113 1.00 20.43 115 TYR B N 1
ATOM 2855 C CA . TYR B 1 91 ? 70.666 90.308 5.971 1.00 20.11 115 TYR B CA 1
ATOM 2856 C C . TYR B 1 91 ? 69.691 90.739 4.873 1.00 20.62 115 TYR B C 1
ATOM 2857 O O . TYR B 1 91 ? 69.639 90.100 3.820 1.00 22.55 115 TYR B O 1
ATOM 2866 N N . ASN B 1 92 ? 68.912 91.795 5.137 1.00 21.08 116 ASN B N 1
ATOM 2867 C CA . ASN B 1 92 ? 67.690 92.147 4.353 1.00 22.20 116 ASN B CA 1
ATOM 2868 C C . ASN B 1 92 ? 66.743 90.961 4.103 1.00 21.67 116 ASN B C 1
ATOM 2869 O O . ASN B 1 92 ? 66.221 90.735 2.977 1.00 17.69 116 ASN B O 1
ATOM 2874 N N . TYR B 1 93 ? 66.483 90.204 5.176 1.00 17.95 117 TYR B N 1
ATOM 2875 C CA . TYR B 1 93 ? 65.629 89.013 5.074 1.00 19.65 117 TYR B CA 1
ATOM 2876 C C . TYR B 1 93 ? 64.206 89.310 5.571 1.00 18.72 117 TYR B C 1
ATOM 2877 O O . TYR B 1 93 ? 64.015 89.716 6.684 1.00 18.59 117 TYR B O 1
ATOM 2886 N N . PRO B 1 94 ? 63.204 89.162 4.698 1.00 17.24 118 PRO B N 1
ATOM 2887 C CA . PRO B 1 94 ? 61.840 89.284 5.154 1.00 15.04 118 PRO B CA 1
ATOM 2888 C C . PRO B 1 94 ? 61.399 88.024 5.920 1.00 13.66 118 PRO B C 1
ATOM 2889 O O . PRO B 1 94 ? 62.081 86.981 5.816 1.00 15.25 118 PRO B O 1
ATOM 2893 N N . ALA B 1 95 ? 60.311 88.127 6.682 1.00 12.95 119 ALA B N 1
ATOM 2894 C CA . ALA B 1 95 ? 59.862 87.042 7.559 1.00 13.28 119 ALA B CA 1
ATOM 2895 C C . ALA B 1 95 ? 58.371 87.083 7.816 1.00 14.54 119 ALA B C 1
ATOM 2896 O O . ALA B 1 95 ? 57.741 88.090 7.590 1.00 16.19 119 ALA B O 1
ATOM 2898 N N . VAL B 1 96 ? 57.823 85.947 8.251 1.00 14.18 120 VAL B N 1
ATOM 2899 C CA . VAL B 1 96 ? 56.467 85.870 8.779 1.00 14.75 120 VAL B CA 1
ATOM 2900 C C . VAL B 1 96 ? 56.591 85.702 10.273 1.00 14.04 120 VAL B C 1
ATOM 2901 O O . VAL B 1 96 ? 57.393 84.891 10.727 1.00 14.37 120 VAL B O 1
ATOM 2905 N N . PHE B 1 97 ? 55.817 86.513 11.001 1.00 14.44 121 PHE B N 1
ATOM 2906 C CA . PHE B 1 97 ? 55.759 86.522 12.479 1.00 12.93 121 PHE B CA 1
ATOM 2907 C C . PHE B 1 97 ? 54.313 86.255 12.904 1.00 13.32 121 PHE B C 1
ATOM 2908 O O . PHE B 1 97 ? 53.387 86.926 12.438 1.00 13.37 121 PHE B O 1
ATOM 2916 N N . ALA B 1 98 ? 54.142 85.265 13.779 1.00 12.90 122 ALA B N 1
ATOM 2917 C CA . ALA B 1 98 ? 52.878 84.813 14.238 1.00 12.50 122 ALA B CA 1
ATOM 2918 C C . ALA B 1 98 ? 52.795 84.867 15.746 1.00 12.40 122 ALA B C 1
ATOM 2919 O O . ALA B 1 98 ? 53.031 83.874 16.423 1.00 13.39 122 ALA B O 1
ATOM 2921 N N . PRO B 1 99 ? 52.458 86.044 16.281 1.00 13.72 123 PRO B N 1
ATOM 2922 C CA . PRO B 1 99 ? 52.150 86.131 17.712 1.00 13.32 123 PRO B CA 1
ATOM 2923 C C . PRO B 1 99 ? 50.756 85.666 18.119 1.00 14.22 123 PRO B C 1
ATOM 2924 O O . PRO B 1 99 ? 49.778 85.842 17.394 1.00 16.13 123 PRO B O 1
ATOM 2928 N N . VAL B 1 100 ? 50.651 85.080 19.329 1.00 13.83 124 VAL B N 1
ATOM 2929 C CA . VAL B 1 100 ? 49.393 84.868 19.961 1.00 12.90 124 VAL B CA 1
ATOM 2930 C C . VAL B 1 100 ? 48.794 86.189 20.397 1.00 13.59 124 VAL B C 1
ATOM 2931 O O . VAL B 1 100 ? 49.371 86.928 21.227 1.00 13.60 124 VAL B O 1
ATOM 2935 N N . SER B 1 101 ? 47.633 86.516 19.851 1.00 13.68 125 SER B N 1
ATOM 2936 C CA . SER B 1 101 ? 47.061 87.843 20.016 1.00 13.66 125 SER B CA 1
ATOM 2937 C C . SER B 1 101 ? 46.581 88.190 21.429 1.00 13.30 125 SER B C 1
ATOM 2938 O O . SER B 1 101 ? 46.766 89.328 21.867 1.00 13.70 125 SER B O 1
ATOM 2941 N N . SER B 1 102 ? 46.014 87.239 22.161 1.00 13.50 126 SER B N 1
ATOM 2942 C CA . SER B 1 102 ? 45.572 87.532 23.514 1.00 13.41 126 SER B CA 1
ATOM 2943 C C . SER B 1 102 ? 46.748 87.763 24.461 1.00 14.36 126 SER B C 1
ATOM 2944 O O . SER B 1 102 ? 46.568 88.415 25.459 1.00 14.43 126 SER B O 1
ATOM 2947 N N . TRP B 1 103 ? 47.910 87.217 24.124 1.00 15.38 127 TRP B N 1
ATOM 2948 C CA . TRP B 1 103 ? 49.133 87.322 24.902 1.00 15.10 127 TRP B CA 1
ATOM 2949 C C . TRP B 1 103 ? 49.613 88.717 24.725 1.00 16.43 127 TRP B C 1
ATOM 2950 O O . TRP B 1 103 ? 49.817 89.426 25.712 1.00 16.72 127 TRP B O 1
ATOM 2961 N N . LEU B 1 104 ? 49.684 89.161 23.468 1.00 14.25 128 LEU B N 1
ATOM 2962 C CA . LEU B 1 104 ? 49.948 90.569 23.234 1.00 15.52 128 LEU B CA 1
ATOM 2963 C C . LEU B 1 104 ? 48.904 91.577 23.754 1.00 17.14 128 LEU B C 1
ATOM 2964 O O . LEU B 1 104 ? 49.296 92.711 24.180 1.00 17.23 128 LEU B O 1
ATOM 2969 N N . ASP B 1 105 ? 47.614 91.230 23.682 1.00 16.13 129 ASP B N 1
ATOM 2970 C CA . ASP B 1 105 ? 46.570 92.145 24.193 1.00 17.06 129 ASP B CA 1
ATOM 2971 C C . ASP B 1 105 ? 46.527 92.185 25.715 1.00 16.71 129 ASP B C 1
ATOM 2972 O O . ASP B 1 105 ? 45.774 92.980 26.300 1.00 16.84 129 ASP B O 1
ATOM 2977 N N . THR B 1 106 ? 47.297 91.328 26.385 1.00 17.12 130 THR B N 1
ATOM 2978 C CA . THR B 1 106 ? 47.322 91.341 27.859 1.00 16.78 130 THR B CA 1
ATOM 2979 C C . THR B 1 106 ? 47.983 92.643 28.401 1.00 18.50 130 THR B C 1
ATOM 2980 O O . THR B 1 106 ? 49.055 93.031 27.932 1.00 17.41 130 THR B O 1
ATOM 2984 N N . PRO B 1 107 ? 47.326 93.356 29.344 1.00 19.01 131 PRO B N 1
ATOM 2985 C CA . PRO B 1 107 ? 47.926 94.613 29.851 1.00 20.45 131 PRO B CA 1
ATOM 2986 C C . PRO B 1 107 ? 49.301 94.440 30.500 1.00 21.33 131 PRO B C 1
ATOM 2987 O O . PRO B 1 107 ? 49.610 93.350 30.911 1.00 21.06 131 PRO B O 1
ATOM 2991 N N . VAL B 1 108 ? 50.129 95.492 30.626 1.00 22.68 132 VAL B N 1
ATOM 2992 C CA . VAL B 1 108 ? 51.490 95.259 31.184 1.00 27.45 132 VAL B CA 1
ATOM 2993 C C . VAL B 1 108 ? 51.511 94.724 32.598 1.00 31.38 132 VAL B C 1
ATOM 2994 O O . VAL B 1 108 ? 52.370 93.953 32.976 1.00 31.81 132 VAL B O 1
ATOM 2998 N N . ASN B 1 109 ? 50.529 95.148 33.377 1.00 33.37 133 ASN B N 1
ATOM 2999 C CA . ASN B 1 109 ? 50.451 94.823 34.785 1.00 34.49 133 ASN B CA 1
ATOM 3000 C C . ASN B 1 109 ? 49.844 93.452 35.036 1.00 33.09 133 ASN B C 1
ATOM 3001 O O . ASN B 1 109 ? 49.574 93.132 36.191 1.00 31.53 133 ASN B O 1
ATOM 3006 N N . GLN B 1 110 ? 49.592 92.649 33.988 1.00 28.69 134 GLN B N 1
ATOM 3007 C CA . GLN B 1 110 ? 48.923 91.354 34.176 1.00 31.16 134 GLN B CA 1
ATOM 3008 C C . GLN B 1 110 ? 49.718 90.208 33.600 1.00 28.59 134 GLN B C 1
ATOM 3009 O O . GLN B 1 110 ? 50.576 90.414 32.763 1.00 26.32 134 GLN B O 1
ATOM 3015 N N . LEU B 1 111 ? 49.427 89.006 34.081 1.00 25.93 135 LEU B N 1
ATOM 3016 C CA . LEU B 1 111 ? 50.148 87.816 33.705 1.00 25.28 135 LEU B CA 1
ATOM 3017 C C . LEU B 1 111 ? 49.347 87.026 32.677 1.00 22.17 135 LEU B C 1
ATOM 3018 O O . LEU B 1 111 ? 48.132 87.040 32.672 1.00 21.18 135 LEU B O 1
ATOM 3023 N N . ILE B 1 112 ? 50.062 86.319 31.849 1.00 22.68 136 ILE B N 1
ATOM 3024 C CA . ILE B 1 112 ? 49.505 85.475 30.804 1.00 26.27 136 ILE B CA 1
ATOM 3025 C C . ILE B 1 112 ? 49.437 84.013 31.293 1.00 26.73 136 ILE B C 1
ATOM 3026 O O . ILE B 1 112 ? 50.506 83.404 31.513 1.00 22.93 136 ILE B O 1
ATOM 3031 N N . PRO B 1 113 ? 48.208 83.439 31.423 1.00 27.41 137 PRO B N 1
ATOM 3032 C CA . PRO B 1 113 ? 48.204 82.019 31.777 1.00 29.22 137 PRO B CA 1
ATOM 3033 C C . PRO B 1 113 ? 48.929 81.203 30.705 1.00 29.36 137 PRO B C 1
ATOM 3034 O O . PRO B 1 113 ? 48.721 81.386 29.512 1.00 30.27 137 PRO B O 1
ATOM 3038 N N . TYR B 1 114 ? 49.796 80.322 31.168 1.00 31.26 138 TYR B N 1
ATOM 3039 C CA . TYR B 1 114 ? 50.625 79.478 30.326 1.00 30.00 138 TYR B CA 1
ATOM 3040 C C . TYR B 1 114 ? 50.711 78.074 30.976 1.00 34.24 138 TYR B C 1
ATOM 3041 O O . TYR B 1 114 ? 51.532 77.800 31.862 1.00 32.28 138 TYR B O 1
ATOM 3050 N N . ALA B 1 115 ? 49.820 77.195 30.557 1.00 38.32 139 ALA B N 1
ATOM 3051 C CA . ALA B 1 115 ? 49.747 75.862 31.162 1.00 40.16 139 ALA B CA 1
ATOM 3052 C C . ALA B 1 115 ? 49.613 75.968 32.698 1.00 38.88 139 ALA B C 1
ATOM 3053 O O . ALA B 1 115 ? 48.663 76.566 33.172 1.00 37.99 139 ALA B O 1
ATOM 3055 N N . ASN B 1 116 ? 50.529 75.412 33.476 1.00 33.67 140 ASN B N 1
ATOM 3056 C CA . ASN B 1 116 ? 50.333 75.426 34.906 1.00 39.33 140 ASN B CA 1
ATOM 3057 C C . ASN B 1 116 ? 50.778 76.729 35.537 1.00 37.79 140 ASN B C 1
ATOM 3058 O O . ASN B 1 116 ? 50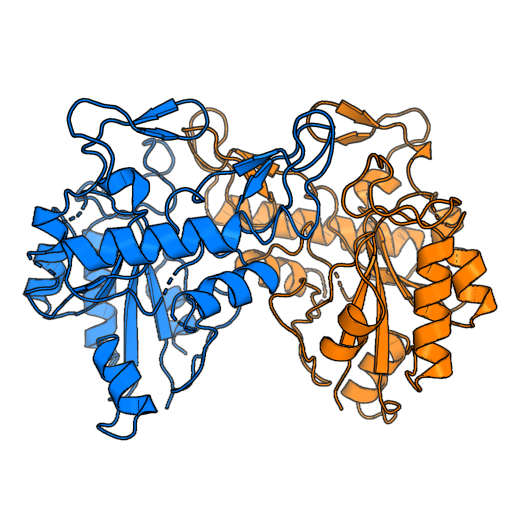.445 76.963 36.685 1.00 40.21 140 ASN B O 1
ATOM 3063 N N . ILE B 1 117 ? 51.492 77.577 34.789 1.00 32.47 141 ILE B N 1
ATOM 3064 C CA . ILE B 1 117 ? 52.096 78.809 35.360 1.00 31.99 141 ILE B CA 1
ATOM 3065 C C . ILE B 1 117 ? 51.607 80.105 34.695 1.00 28.63 141 ILE B C 1
ATOM 3066 O O . ILE B 1 117 ? 50.799 80.098 33.784 1.00 28.36 141 ILE B O 1
ATOM 3071 N N . LYS B 1 118 ? 52.111 81.214 35.185 1.00 25.76 142 LYS B N 1
ATOM 3072 C CA . LYS B 1 118 ? 51.822 82.489 34.629 1.00 27.69 142 LYS B CA 1
ATOM 3073 C C . LYS B 1 118 ? 53.081 83.231 34.196 1.00 25.91 142 LYS B C 1
ATOM 3074 O O . LYS B 1 118 ? 54.086 83.204 34.873 1.00 27.55 142 LYS B O 1
ATOM 3080 N N . LEU B 1 119 ? 52.996 83.937 33.076 1.00 22.26 143 LEU B N 1
ATOM 3081 C CA . LEU B 1 119 ? 54.108 84.608 32.486 1.00 21.85 143 LEU B CA 1
ATOM 3082 C C . LEU B 1 119 ? 53.890 86.081 32.525 1.00 20.63 143 LEU B C 1
ATOM 3083 O O . LEU B 1 119 ? 52.767 86.538 32.231 1.00 20.19 143 LEU B O 1
ATOM 3088 N N . PRO B 1 120 ? 54.939 86.846 32.844 1.00 20.07 144 PRO B N 1
ATOM 3089 C CA . PRO B 1 120 ? 54.876 88.285 32.781 1.00 21.17 144 PRO B CA 1
ATOM 3090 C C . PRO B 1 120 ? 54.684 88.753 31.342 1.00 21.45 144 PRO B C 1
ATOM 3091 O O . PRO B 1 120 ? 55.231 88.112 30.407 1.00 19.96 144 PRO B O 1
ATOM 3095 N N . ARG B 1 121 ? 53.977 89.862 31.187 1.00 20.37 145 ARG B N 1
ATOM 3096 C CA . ARG B 1 121 ? 53.712 90.427 29.866 1.00 22.03 145 ARG B CA 1
ATOM 3097 C C . ARG B 1 121 ? 54.977 90.787 29.079 1.00 23.18 145 ARG B C 1
ATOM 3098 O O . ARG B 1 121 ? 55.005 90.650 27.841 1.00 22.75 145 ARG B O 1
ATOM 3106 N N . ASN B 1 122 ? 56.005 91.280 29.776 1.00 22.90 146 ASN B N 1
ATOM 3107 C CA . ASN B 1 122 ? 57.317 91.587 29.159 1.00 24.41 146 ASN B CA 1
ATOM 3108 C C . ASN B 1 122 ? 58.044 90.378 28.534 1.00 21.85 146 ASN B C 1
ATOM 3109 O O . ASN B 1 122 ? 59.068 90.561 27.936 1.00 23.15 146 ASN B O 1
ATOM 3114 N N . VAL B 1 123 ? 57.538 89.155 28.669 1.00 18.73 147 VAL B N 1
ATOM 3115 C CA . VAL B 1 123 ? 58.069 88.019 27.884 1.00 19.43 147 VAL B CA 1
ATOM 3116 C C . VAL B 1 123 ? 57.804 88.212 26.391 1.00 16.40 147 VAL B C 1
ATOM 3117 O O . VAL B 1 123 ? 58.539 87.746 25.541 1.00 17.62 147 VAL B O 1
ATOM 3121 N N . PHE B 1 124 ? 56.776 88.971 26.074 1.00 16.69 148 PHE B N 1
ATOM 3122 C CA . PHE B 1 124 ? 56.344 89.076 24.658 1.00 14.77 148 PHE B CA 1
ATOM 3123 C C . PHE B 1 124 ? 56.549 90.463 24.136 1.00 15.43 148 PHE B C 1
ATOM 3124 O O . PHE B 1 124 ? 56.584 91.450 24.897 1.00 13.51 148 PHE B O 1
ATOM 3132 N N . VAL B 1 125 ? 56.630 90.560 22.826 1.00 14.60 149 VAL B N 1
ATOM 3133 C CA . VAL B 1 125 ? 56.785 91.885 22.223 1.00 15.58 149 VAL B CA 1
ATOM 3134 C C . VAL B 1 125 ? 55.629 92.811 22.575 1.00 15.23 149 VAL B C 1
ATOM 3135 O O . VAL B 1 125 ? 54.536 92.363 22.911 1.00 14.62 149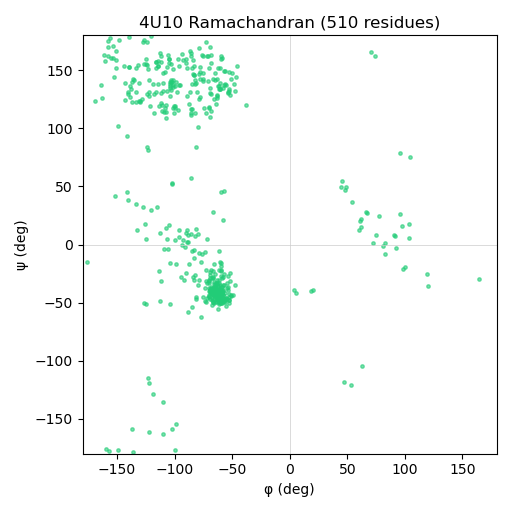 VAL B O 1
ATOM 3139 N N . THR B 1 126 ? 55.854 94.090 22.390 1.00 15.57 150 THR B N 1
ATOM 3140 C CA . THR B 1 126 ? 54.760 95.063 22.451 1.00 15.47 150 THR B CA 1
ATOM 3141 C C . THR B 1 126 ? 54.136 95.258 21.056 1.00 16.64 150 THR B C 1
ATOM 3142 O O . THR B 1 126 ? 54.781 94.975 20.042 1.00 15.52 150 THR B O 1
ATOM 3146 N N . TRP B 1 127 ? 52.903 95.760 21.010 1.00 14.64 151 TRP B N 1
ATOM 3147 C CA . TRP B 1 127 ? 52.280 96.037 19.734 1.00 14.55 151 TRP B CA 1
ATOM 3148 C C . TRP B 1 127 ? 52.948 97.151 18.961 1.00 16.13 151 TRP B C 1
ATOM 3149 O O . TRP B 1 127 ? 52.902 97.166 17.733 1.00 16.14 151 TRP B O 1
ATOM 3160 N N . ASP B 1 128 ? 53.554 98.091 19.695 1.00 15.26 152 ASP B N 1
ATOM 3161 C CA . ASP B 1 128 ? 54.343 99.163 19.148 1.00 17.57 152 ASP B CA 1
ATOM 3162 C C . ASP B 1 128 ? 55.527 98.604 18.399 1.00 17.38 152 ASP B C 1
ATOM 3163 O O . ASP B 1 128 ? 55.822 99.031 17.293 1.00 17.06 152 ASP B O 1
ATOM 3168 N N . GLN B 1 129 ? 56.201 97.617 18.989 1.00 16.60 153 GLN B N 1
ATOM 3169 C CA . GLN B 1 129 ? 57.285 96.918 18.313 1.00 16.24 153 GLN B CA 1
ATOM 3170 C C . GLN B 1 129 ? 56.828 96.126 17.099 1.00 14.93 153 GLN B C 1
ATOM 3171 O O . GLN B 1 129 ? 57.577 96.035 16.110 1.00 15.08 153 GLN B O 1
ATOM 3177 N N . VAL B 1 130 ? 55.644 95.526 17.155 1.00 14.44 154 VAL B N 1
ATOM 3178 C CA . VAL B 1 130 ? 55.127 94.747 15.976 1.00 14.03 154 VAL B CA 1
ATOM 3179 C C . VAL B 1 130 ? 54.812 95.712 14.845 1.00 14.18 154 VAL B C 1
ATOM 3180 O O . VAL B 1 130 ? 55.121 95.426 13.643 1.00 13.38 154 VAL B O 1
ATOM 3184 N N . ARG B 1 131 ? 54.204 96.854 15.187 1.00 13.90 155 ARG B N 1
ATOM 3185 C CA . ARG B 1 131 ? 53.964 97.912 14.187 1.00 16.59 155 ARG B CA 1
ATOM 3186 C C . ARG B 1 131 ? 55.243 98.421 13.504 1.00 17.05 155 ARG B C 1
ATOM 3187 O O . ARG B 1 131 ? 55.274 98.661 12.296 1.00 15.24 155 ARG B O 1
ATOM 3195 N N . GLU B 1 132 ? 56.298 98.631 14.278 1.00 16.14 156 GLU B N 1
ATOM 3196 C CA . GLU B 1 132 ? 57.527 99.103 13.695 1.00 17.51 156 GLU B CA 1
ATOM 3197 C C . GLU B 1 132 ? 58.122 98.026 12.764 1.00 18.28 156 GLU B C 1
ATOM 3198 O O . GLU B 1 132 ? 58.623 98.344 11.661 1.00 17.16 156 GLU B O 1
ATOM 3212 N N . GLU B 1 134 ? 56.401 95.723 11.103 1.00 17.05 158 GLU B N 1
ATOM 3213 C CA . GLU B 1 134 ? 55.539 95.656 9.912 1.00 17.63 158 GLU B CA 1
ATOM 3214 C C . GLU B 1 134 ? 55.780 96.908 9.013 1.00 19.73 158 GLU B C 1
ATOM 3215 O O . GLU B 1 134 ? 55.870 96.754 7.813 1.00 18.40 158 GLU B O 1
ATOM 3221 N N . GLN B 1 135 ? 55.957 98.103 9.591 1.00 18.82 159 GLN B N 1
ATOM 3222 C CA . GLN B 1 135 ? 56.211 99.343 8.788 1.00 20.43 159 GLN B CA 1
ATOM 3223 C C . GLN B 1 135 ? 57.494 99.244 7.969 1.00 20.06 159 GLN B C 1
ATOM 3224 O O . GLN B 1 135 ? 57.576 99.858 6.932 1.00 19.93 159 GLN B O 1
ATOM 3230 N N . SER B 1 136 ? 58.487 98.505 8.466 1.00 18.87 160 SER B N 1
ATOM 3231 C CA . SER B 1 136 ? 59.766 98.306 7.755 1.00 21.04 160 SER B CA 1
ATOM 3232 C C . SER B 1 136 ? 59.588 97.665 6.425 1.00 20.02 160 SER B C 1
ATOM 3233 O O . SER B 1 136 ? 60.498 97.715 5.615 1.00 21.16 160 SER B O 1
ATOM 3236 N N . GLY B 1 137 ? 58.463 96.972 6.246 1.00 21.21 161 GLY B N 1
ATOM 3237 C CA . GLY B 1 137 ? 58.190 96.133 5.052 1.00 19.23 161 GLY B CA 1
ATOM 3238 C C . GLY B 1 137 ? 58.786 94.730 5.092 1.00 20.13 161 GLY B C 1
ATOM 3239 O O . GLY B 1 137 ? 58.524 93.917 4.220 1.00 22.01 161 GLY B O 1
ATOM 3240 N N . LEU B 1 138 ? 59.612 94.432 6.080 1.00 17.72 162 LEU B N 1
ATOM 3241 C CA . LEU B 1 138 ? 60.209 93.106 6.170 1.00 18.28 162 LEU B CA 1
ATOM 3242 C C . LEU B 1 138 ? 59.343 92.042 6.854 1.00 18.22 162 LEU B C 1
ATOM 3243 O O . LEU B 1 138 ? 59.564 90.861 6.572 1.00 18.48 162 LEU B O 1
ATOM 3248 N N . VAL B 1 139 ? 58.464 92.452 7.769 1.00 16.05 163 VAL B N 1
ATOM 3249 C CA . VAL B 1 139 ? 57.693 91.526 8.601 1.00 16.17 163 VAL B CA 1
ATOM 3250 C C . VAL B 1 139 ? 56.204 91.543 8.336 1.00 15.21 163 VAL B C 1
ATOM 3251 O O . VAL B 1 139 ? 55.500 92.552 8.500 1.00 19.01 163 VAL B O 1
ATOM 3255 N N . GLU B 1 140 ? 55.714 90.374 7.926 1.00 17.17 164 GLU B N 1
ATOM 3256 C CA . GLU B 1 140 ? 54.288 90.153 7.774 1.00 16.99 164 GLU B CA 1
ATOM 3257 C C . GLU B 1 140 ? 53.712 89.503 9.012 1.00 15.34 164 GLU B C 1
ATOM 3258 O O . GLU B 1 140 ? 54.269 88.552 9.502 1.00 15.84 164 GLU B O 1
ATOM 3264 N N . ILE B 1 141 ? 52.547 89.969 9.459 1.00 15.78 165 ILE B N 1
ATOM 3265 C CA . ILE B 1 141 ? 51.943 89.469 10.683 1.00 15.29 165 ILE B CA 1
ATOM 3266 C C . ILE B 1 141 ? 50.866 88.442 10.393 1.00 14.71 165 ILE B C 1
ATOM 3267 O O . ILE B 1 141 ? 49.845 88.737 9.774 1.00 14.10 165 ILE B O 1
ATOM 3272 N N . ALA B 1 142 ? 51.112 87.223 10.874 1.00 13.88 166 ALA B N 1
ATOM 3273 C CA . ALA B 1 142 ? 50.151 86.106 10.756 1.00 13.54 166 ALA B CA 1
ATOM 3274 C C . ALA B 1 142 ? 49.475 85.856 12.109 1.00 13.29 166 ALA B C 1
ATOM 3275 O O . ALA B 1 142 ? 50.010 86.266 13.170 1.00 15.65 166 ALA B O 1
ATOM 3277 N N . SER B 1 143 ? 48.328 85.199 12.068 1.00 12.07 167 SER B N 1
ATOM 3278 C CA . SER B 1 143 ? 47.685 84.660 13.253 1.00 12.93 167 SER B CA 1
ATOM 3279 C C . SER B 1 143 ? 48.365 83.377 13.787 1.00 14.21 167 SER B C 1
ATOM 3280 O O . SER B 1 143 ? 48.881 82.505 13.022 1.00 13.30 167 SER B O 1
ATOM 3283 N N . HIS B 1 144 ? 48.302 83.256 15.106 1.00 14.68 168 HIS B N 1
ATOM 3284 C CA . HIS B 1 144 ? 48.667 82.076 15.838 1.00 14.16 168 HIS B CA 1
ATOM 3285 C C . HIS B 1 144 ? 47.616 81.741 16.862 1.00 13.54 168 HIS B C 1
ATOM 3286 O O . HIS B 1 144 ? 47.929 81.121 17.871 1.00 15.57 168 HIS B O 1
ATOM 3293 N N . THR B 1 145 ? 46.354 82.014 16.515 1.00 13.49 169 THR B N 1
ATOM 3294 C CA . THR B 1 145 ? 45.163 81.955 17.314 1.00 12.94 169 THR B CA 1
ATOM 3295 C C . THR B 1 145 ? 45.137 83.046 18.347 1.00 13.60 169 THR B C 1
ATOM 3296 O O . THR B 1 145 ? 46.182 83.682 18.626 1.00 15.35 169 THR B O 1
ATOM 3300 N N . ASP B 1 146 ? 43.971 83.255 18.931 1.00 13.36 170 ASP B N 1
ATOM 3301 C CA . ASP B 1 146 ? 43.820 84.319 19.920 1.00 13.70 170 ASP B CA 1
ATOM 3302 C C . ASP B 1 146 ? 44.241 83.774 21.263 1.00 14.23 170 ASP B C 1
ATOM 3303 O O . ASP B 1 146 ? 45.137 84.301 21.980 1.00 13.41 170 ASP B O 1
ATOM 3308 N N . ASN B 1 147 ? 43.617 82.680 21.594 1.00 15.63 171 ASN B N 1
ATOM 3309 C CA . ASN B 1 147 ? 43.888 82.039 22.878 1.00 16.41 171 ASN B CA 1
ATOM 3310 C C . ASN B 1 147 ? 43.662 80.534 22.823 1.00 15.29 171 ASN B C 1
ATOM 3311 O O . ASN B 1 147 ? 43.156 79.942 23.783 1.00 14.70 171 ASN B O 1
ATOM 3316 N N . LEU B 1 148 ? 44.107 79.909 21.723 1.00 13.90 172 LEU B N 1
ATOM 3317 C CA . LEU B 1 148 ? 44.091 78.460 21.560 1.00 14.33 172 LEU B CA 1
ATOM 3318 C C . LEU B 1 148 ? 45.457 77.884 21.458 1.00 14.18 172 LEU B C 1
ATOM 3319 O O . LEU B 1 148 ? 45.669 76.809 20.884 1.00 13.51 172 LEU B O 1
ATOM 3324 N N . HIS B 1 149 ? 46.418 78.530 22.156 1.00 14.38 173 HIS B N 1
ATOM 3325 C CA . HIS B 1 149 ? 47.774 78.011 22.228 1.00 13.02 173 HIS B CA 1
ATOM 3326 C C . HIS B 1 149 ? 48.063 77.322 23.541 1.00 15.48 173 HIS B C 1
ATOM 3327 O O . HIS B 1 149 ? 49.033 77.673 24.261 1.00 13.87 173 HIS B O 1
ATOM 3334 N N . HIS B 1 150 ? 47.189 76.383 23.870 1.00 15.87 174 HIS B N 1
ATOM 3335 C CA . HIS B 1 150 ? 47.338 75.554 25.069 1.00 16.44 174 HIS B CA 1
ATOM 3336 C C . HIS B 1 150 ? 46.684 74.222 24.677 1.00 17.51 174 HIS B C 1
ATOM 3337 O O . HIS B 1 150 ? 46.212 74.071 23.515 1.00 16.72 174 HIS B O 1
ATOM 3344 N N . GLY B 1 151 ? 46.620 73.298 25.631 1.00 17.46 175 GLY B N 1
ATOM 3345 C CA . GLY B 1 151 ? 45.919 72.021 25.461 1.00 19.74 175 GLY B CA 1
ATOM 3346 C C . GLY B 1 151 ? 44.604 71.990 26.199 1.00 18.61 175 GLY B C 1
ATOM 3347 O O . GLY B 1 151 ? 44.389 72.779 27.095 1.00 24.50 175 GLY B O 1
ATOM 3348 N N . VAL B 1 152 ? 43.708 71.141 25.747 1.00 17.59 176 VAL B N 1
ATOM 3349 C CA . VAL B 1 152 ? 42.493 70.805 26.469 1.00 18.23 176 VAL B CA 1
ATOM 3350 C C . VAL B 1 152 ? 42.480 69.354 26.918 1.00 18.54 176 VAL B C 1
ATOM 3351 O O . VAL B 1 152 ? 43.117 68.475 26.327 1.00 18.29 176 VAL B O 1
ATOM 3355 N N . ARG B 1 153 ? 41.737 69.110 28.002 1.00 20.55 177 ARG B N 1
ATOM 3356 C CA . ARG B 1 153 ? 41.342 67.752 28.359 1.00 21.68 177 ARG B CA 1
ATOM 3357 C C . ARG B 1 153 ? 40.434 67.202 27.262 1.00 18.83 177 ARG B C 1
ATOM 3358 O O . ARG B 1 153 ? 39.401 67.765 27.000 1.00 18.89 177 ARG B O 1
ATOM 3366 N N . ALA B 1 154 ? 40.837 66.101 26.648 1.00 18.18 178 ALA B N 1
ATOM 3367 C CA . ALA B 1 154 ? 40.170 65.540 25.479 1.00 19.50 178 ALA B CA 1
ATOM 3368 C C . ALA B 1 154 ? 39.317 64.320 25.773 1.00 21.59 178 ALA B C 1
ATOM 3369 O O . ALA B 1 154 ? 38.509 63.936 24.930 1.00 21.02 178 ALA B O 1
ATOM 3371 N N . ASN B 1 155 ? 39.510 63.698 26.933 1.00 22.31 179 ASN B N 1
ATOM 3372 C CA . ASN B 1 155 ? 38.694 62.549 27.327 1.00 24.45 179 ASN B CA 1
ATOM 3373 C C . ASN B 1 155 ? 38.538 62.416 28.849 1.00 26.51 179 ASN B C 1
ATOM 3374 O O . ASN B 1 155 ? 39.233 63.114 29.628 1.00 25.93 179 ASN B O 1
ATOM 3379 N N . PRO B 1 156 ? 37.585 61.567 29.292 1.00 29.27 180 PRO B N 1
ATOM 3380 C CA . PRO B 1 156 ? 37.378 61.462 30.748 1.00 29.24 180 PRO B CA 1
ATOM 3381 C C . PRO B 1 156 ? 38.617 60.964 31.478 1.00 28.51 180 PRO B C 1
ATOM 3382 O O . PRO B 1 156 ? 38.746 61.215 32.663 1.00 32.10 180 PRO B O 1
ATOM 3386 N N . ALA B 1 157 ? 39.508 60.281 30.763 1.00 26.92 181 ALA B N 1
ATOM 3387 C CA . ALA B 1 157 ? 40.744 59.764 31.326 1.00 29.19 181 ALA B CA 1
ATOM 3388 C C . ALA B 1 157 ? 41.814 60.844 31.630 1.00 30.08 181 ALA B C 1
ATOM 3389 O O . ALA B 1 157 ? 42.746 60.603 32.408 1.00 29.17 181 ALA B O 1
ATOM 3391 N N . GLY B 1 158 ? 41.695 61.990 30.969 1.00 27.55 182 GLY B N 1
ATOM 3392 C CA . GLY B 1 158 ? 42.561 63.133 31.212 1.00 27.16 182 GLY B CA 1
ATOM 3393 C C . GLY B 1 158 ? 43.649 63.390 30.175 1.00 27.01 182 GLY B C 1
ATOM 3394 O O . GLY B 1 158 ? 44.487 64.251 30.373 1.00 27.02 182 GLY B O 1
ATOM 3395 N N . SER B 1 159 ? 43.674 62.653 29.078 1.00 26.81 183 SER B N 1
ATOM 3396 C CA . SER B 1 159 ? 44.548 62.999 27.958 1.00 25.29 183 SER B CA 1
ATOM 3397 C C . SER B 1 159 ? 44.373 64.477 27.575 1.00 26.69 183 SER B C 1
ATOM 3398 O O . SER B 1 159 ? 43.284 65.077 27.717 1.00 24.44 183 SER B O 1
ATOM 3401 N N . GLN B 1 160 ? 45.477 65.059 27.116 1.00 26.63 184 GLN B N 1
ATOM 3402 C CA . GLN B 1 160 ? 45.529 66.469 26.706 1.00 27.45 184 GLN B CA 1
ATOM 3403 C C . GLN B 1 160 ? 45.836 66.561 25.236 1.00 26.18 184 GLN B C 1
ATOM 3404 O O . GLN B 1 160 ? 46.747 65.898 24.740 1.00 22.03 184 GLN B O 1
ATOM 3410 N N . LEU B 1 161 ? 45.054 67.362 24.512 1.00 23.33 185 LEU B N 1
ATOM 3411 C CA . LEU B 1 161 ? 45.346 67.564 23.103 1.00 22.73 185 LEU B CA 1
ATOM 3412 C C . LEU B 1 161 ? 45.295 69.072 22.848 1.00 20.64 185 LEU B C 1
ATOM 3413 O O . LEU B 1 161 ? 44.606 69.800 23.582 1.00 19.62 185 LEU B O 1
ATOM 3418 N N . PRO B 1 162 ? 46.014 69.535 21.816 1.00 20.58 186 PRO B N 1
ATOM 3419 C CA . PRO B 1 162 ? 45.938 70.941 21.457 1.00 18.05 186 PRO B CA 1
ATOM 3420 C C . PRO B 1 162 ? 44.496 71.373 21.254 1.00 17.83 186 PRO B C 1
ATOM 3421 O O . PRO B 1 162 ? 43.723 70.648 20.601 1.00 18.13 186 PRO B O 1
ATOM 3425 N N . ALA B 1 163 ? 44.155 72.493 21.874 1.00 14.86 187 ALA B N 1
ATOM 3426 C CA . ALA B 1 163 ? 42.820 73.043 21.874 1.00 14.73 187 ALA B CA 1
ATOM 3427 C C . ALA B 1 163 ? 42.237 73.233 20.490 1.00 16.33 187 ALA B C 1
ATOM 3428 O O . ALA B 1 163 ? 41.033 73.131 20.317 1.00 13.90 187 ALA B O 1
ATOM 3430 N N . VAL B 1 164 ? 43.102 73.422 19.491 1.00 17.24 188 VAL B N 1
ATOM 3431 C CA . VAL B 1 164 ? 42.622 73.643 18.145 1.00 18.74 188 VAL B CA 1
ATOM 3432 C C . VAL B 1 164 ? 42.008 72.349 17.595 1.00 19.46 188 VAL B C 1
ATOM 3433 O O . VAL B 1 164 ? 41.101 72.425 16.762 1.00 19.92 188 VAL B O 1
ATOM 3437 N N . VAL B 1 165 ? 42.514 71.190 18.014 1.00 19.22 189 VAL B N 1
ATOM 3438 C CA . VAL B 1 165 ? 42.225 69.957 17.272 1.00 20.02 189 VAL B CA 1
ATOM 3439 C C . VAL B 1 165 ? 41.225 69.007 17.911 1.00 22.35 189 VAL B C 1
ATOM 3440 O O . VAL B 1 165 ? 40.899 67.986 17.301 1.00 22.93 189 VAL B O 1
ATOM 3444 N N . ALA B 1 166 ? 40.752 69.324 19.109 1.00 24.23 190 ALA B N 1
ATOM 3445 C CA . ALA B 1 166 ? 39.867 68.425 19.851 1.00 24.69 190 ALA B CA 1
ATOM 3446 C C . ALA B 1 166 ? 38.749 69.147 20.580 1.00 20.70 190 ALA B C 1
ATOM 3447 O O . ALA B 1 166 ? 39.013 70.117 21.288 1.00 21.93 190 ALA B O 1
ATOM 3449 N N . PRO B 1 167 ? 37.484 68.658 20.423 1.00 20.96 191 PRO B N 1
ATOM 3450 C CA . PRO B 1 167 ? 36.483 68.949 21.434 1.00 20.25 191 PRO B CA 1
ATOM 3451 C C . PRO B 1 167 ? 37.006 68.665 22.841 1.00 22.00 191 PRO B C 1
ATOM 3452 O O . PRO B 1 167 ? 37.734 67.715 23.058 1.00 19.61 191 PRO B O 1
ATOM 3456 N N . GLU B 1 168 ? 36.680 69.563 23.754 1.00 22.65 192 GLU B N 1
ATOM 3457 C CA . GLU B 1 168 ? 37.152 69.524 25.116 1.00 26.40 192 GLU B CA 1
ATOM 3458 C C . GLU B 1 168 ? 36.239 68.569 25.893 1.00 26.73 192 GLU B C 1
ATOM 3459 O O . GLU B 1 168 ? 35.042 68.465 25.601 1.00 27.43 192 GLU B O 1
ATOM 3465 N N . TYR B 1 169 ? 36.811 67.865 26.852 1.00 26.71 193 TYR B N 1
ATOM 3466 C CA . TYR B 1 169 ? 36.024 67.135 27.801 1.00 27.90 193 TYR B CA 1
ATOM 3467 C C . TYR B 1 169 ? 36.149 67.916 29.107 1.00 29.94 193 TYR B C 1
ATOM 3468 O O . TYR B 1 169 ? 37.248 68.102 29.613 1.00 27.60 193 TYR B O 1
ATOM 3477 N N . LYS B 1 170 ? 35.017 68.383 29.620 1.00 30.84 194 LYS B N 1
ATOM 3478 C CA . LYS B 1 170 ? 34.997 69.403 30.674 1.00 35.18 194 LYS B CA 1
ATOM 3479 C C . LYS B 1 170 ? 33.935 69.025 31.668 1.00 36.43 194 LYS B C 1
ATOM 3480 O O . LYS B 1 170 ? 32.764 68.821 31.277 1.00 34.44 194 LYS B O 1
ATOM 3486 N N . ASN B 1 171 ? 34.359 68.968 32.928 1.00 34.86 195 ASN B N 1
ATOM 3487 C CA . ASN B 1 171 ? 33.539 68.571 34.071 1.00 32.14 195 ASN B CA 1
ATOM 3488 C C . ASN B 1 171 ? 33.169 67.138 33.750 1.00 35.51 195 ASN B C 1
ATOM 3489 O O . ASN B 1 171 ? 34.071 66.289 33.828 1.00 29.01 195 ASN B O 1
ATOM 3494 N N . ASN B 1 172 ? 31.923 66.866 33.321 1.00 31.87 196 ASN B N 1
ATOM 3495 C CA . ASN B 1 172 ? 31.516 65.483 33.000 1.00 33.63 196 ASN B CA 1
ATOM 3496 C C . ASN B 1 172 ? 30.880 65.322 31.592 1.00 32.48 196 ASN B C 1
ATOM 3497 O O . ASN B 1 172 ? 30.048 64.471 31.373 1.00 33.59 196 ASN B O 1
ATOM 3502 N N . ARG B 1 173 ? 31.317 66.114 30.632 1.00 30.39 197 ARG B N 1
ATOM 3503 C CA . ARG B 1 173 ? 30.646 66.190 29.345 1.00 30.52 197 ARG B CA 1
ATOM 3504 C C . ARG B 1 173 ? 31.628 66.583 28.231 1.00 27.91 197 ARG B C 1
ATOM 3505 O O . ARG B 1 173 ? 32.585 67.354 28.450 1.00 26.27 197 ARG B O 1
ATOM 3513 N N . TYR B 1 174 ? 31.440 66.022 27.046 1.00 25.31 198 TYR B N 1
ATOM 3514 C CA . TYR B 1 174 ? 32.200 66.431 25.857 1.00 24.19 198 TYR B CA 1
ATOM 3515 C C . TYR B 1 174 ? 31.532 67.642 25.295 1.00 25.53 198 TYR B C 1
ATOM 3516 O O . TYR B 1 174 ? 30.300 67.731 25.244 1.00 25.00 198 TYR B O 1
ATOM 3525 N N . GLU B 1 175 ? 32.339 68.583 24.825 1.00 26.68 199 GLU B N 1
ATOM 3526 C CA . GLU B 1 175 ? 31.821 69.693 24.048 1.00 27.16 199 GLU B CA 1
ATOM 3527 C C . GLU B 1 175 ? 31.253 69.089 22.764 1.00 26.05 199 GLU B C 1
ATOM 3528 O O . GLU B 1 175 ? 31.858 68.183 22.232 1.00 31.50 199 GLU B O 1
ATOM 3534 N N . SER B 1 176 ? 30.128 69.576 22.250 1.00 27.65 200 SER B N 1
ATOM 3535 C CA . SER B 1 176 ? 29.596 69.060 20.973 1.00 30.34 200 SER B CA 1
ATOM 3536 C C . SER B 1 176 ? 30.448 69.527 19.811 1.00 31.16 200 SER B C 1
ATOM 3537 O O . SER B 1 176 ? 31.192 70.455 19.963 1.00 26.76 200 SER B O 1
ATOM 3540 N N . LYS B 1 177 ? 30.311 68.853 18.673 1.00 30.49 201 LYS B N 1
ATOM 3541 C CA . LYS B 1 177 ? 30.856 69.272 17.406 1.00 32.54 201 LYS B CA 1
ATOM 3542 C C . LYS B 1 177 ? 30.548 70.728 17.049 1.00 34.12 201 LYS B C 1
ATOM 3543 O O . LYS B 1 177 ? 31.420 71.444 16.570 1.00 33.13 201 LYS B O 1
ATOM 3549 N N . THR B 1 178 ? 29.309 71.154 17.268 1.00 36.88 202 THR B N 1
ATOM 3550 C CA . THR B 1 178 ? 28.879 72.553 17.024 1.00 34.79 202 THR B CA 1
ATOM 3551 C C . THR B 1 178 ? 29.550 73.579 17.955 1.00 30.32 202 THR B C 1
ATOM 3552 O O . THR B 1 178 ? 29.970 74.659 17.513 1.00 27.49 202 THR B O 1
ATOM 3556 N N . GLU B 1 179 ? 29.644 73.243 19.233 1.00 26.24 203 GLU B N 1
ATOM 3557 C CA . GLU B 1 179 ? 30.288 74.107 20.210 1.00 28.41 203 GLU B CA 1
ATOM 3558 C C . GLU B 1 179 ? 31.774 74.314 19.848 1.00 24.06 203 GLU B C 1
ATOM 3559 O O . GLU B 1 179 ? 32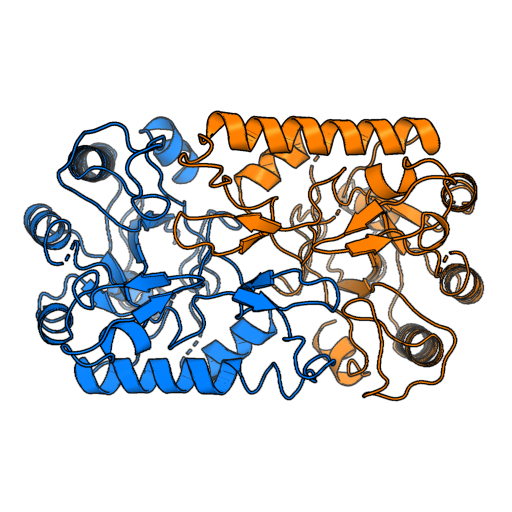.302 75.440 19.863 1.00 26.18 203 GLU B O 1
ATOM 3565 N N . TYR B 1 180 ? 32.394 73.187 19.532 1.00 23.28 204 TYR B N 1
ATOM 3566 C CA . TYR B 1 180 ? 33.811 73.060 19.223 1.00 21.99 204 TYR B CA 1
ATOM 3567 C C . TYR B 1 180 ? 34.118 73.929 17.983 1.00 22.18 204 TYR B C 1
ATOM 3568 O O . TYR B 1 180 ? 35.048 74.700 18.002 1.00 17.87 204 TYR B O 1
ATOM 3577 N N . LYS B 1 181 ? 33.341 73.783 16.909 1.00 23.78 205 LYS B N 1
ATOM 3578 C CA . LYS B 1 181 ? 33.517 74.649 15.723 1.00 26.32 205 LYS B CA 1
ATOM 3579 C C . LYS B 1 181 ? 33.334 76.156 16.050 1.00 23.37 205 LYS B C 1
ATOM 3580 O O . LYS B 1 181 ? 34.115 76.958 15.606 1.00 23.76 205 LYS B O 1
ATOM 3586 N N . ASN B 1 182 ? 32.290 76.517 16.791 1.00 19.30 206 ASN B N 1
ATOM 3587 C CA . ASN B 1 182 ? 32.058 77.916 17.171 1.00 21.57 206 ASN B CA 1
ATOM 3588 C C . ASN B 1 182 ? 33.215 78.442 18.026 1.00 18.67 206 ASN B C 1
ATOM 3589 O O . ASN B 1 182 ? 33.655 79.538 17.806 1.00 18.40 206 ASN B O 1
ATOM 3594 N N . ARG B 1 183 ? 33.741 77.635 18.956 1.00 18.27 207 ARG B N 1
ATOM 3595 C CA . ARG B 1 183 ? 34.890 78.044 19.739 1.00 17.23 207 ARG B CA 1
ATOM 3596 C C . ARG B 1 183 ? 36.046 78.443 18.804 1.00 17.48 207 ARG B C 1
ATOM 3597 O O . ARG B 1 183 ? 36.677 79.481 19.009 1.00 18.00 207 ARG B O 1
ATOM 3605 N N . LEU B 1 184 ? 36.320 77.631 17.800 1.00 16.60 208 LEU B N 1
ATOM 3606 C CA . LEU B 1 184 ? 37.399 77.896 16.870 1.00 17.57 208 LEU B CA 1
ATOM 3607 C C . LEU B 1 184 ? 37.083 79.125 16.031 1.00 18.76 208 LEU B C 1
ATOM 3608 O O . LEU B 1 184 ? 37.954 80.000 15.874 1.00 17.63 208 LEU B O 1
ATOM 3613 N N . VAL B 1 185 ? 35.850 79.205 15.509 1.00 18.02 209 VAL B N 1
ATOM 3614 C CA . VAL B 1 185 ? 35.491 80.365 14.657 1.00 21.01 209 VAL B CA 1
ATOM 3615 C C . VAL B 1 185 ? 35.675 81.683 15.429 1.00 20.42 209 VAL B C 1
ATOM 3616 O O . VAL B 1 185 ? 36.223 82.633 14.910 1.00 20.42 209 VAL B O 1
ATOM 3620 N N . GLN B 1 186 ? 35.127 81.748 16.635 1.00 20.13 210 GLN B N 1
ATOM 3621 C CA . GLN B 1 186 ? 35.115 82.981 17.397 1.00 19.68 210 GLN B CA 1
ATOM 3622 C C . GLN B 1 186 ? 36.533 83.391 17.765 1.00 18.67 210 GLN B C 1
ATOM 3623 O O . GLN B 1 186 ? 36.824 84.563 17.800 1.00 18.25 210 GLN B O 1
ATOM 3629 N N . ASP B 1 187 ? 37.365 82.412 18.098 1.00 17.92 211 ASP B N 1
ATOM 3630 C CA . ASP B 1 187 ? 38.733 82.656 18.519 1.00 17.90 211 ASP B CA 1
ATOM 3631 C C . ASP B 1 187 ? 39.503 83.209 17.338 1.00 17.91 211 ASP B C 1
ATOM 3632 O O . ASP B 1 187 ? 40.096 84.266 17.449 1.00 16.41 211 ASP B O 1
ATOM 3637 N N . PHE B 1 188 ? 39.406 82.549 16.184 1.00 16.10 212 PHE B N 1
ATOM 3638 C CA . PHE B 1 188 ? 40.224 82.930 15.068 1.00 17.73 212 PHE B CA 1
ATOM 3639 C C . PHE B 1 188 ? 39.780 84.271 14.528 1.00 17.71 212 PHE B C 1
ATOM 3640 O O . PHE B 1 188 ? 40.599 85.018 14.063 1.00 19.34 212 PHE B O 1
ATOM 3648 N N . SER B 1 189 ? 38.489 84.549 14.597 1.00 18.53 213 SER B N 1
ATOM 3649 C CA . SER B 1 189 ? 37.945 85.872 14.304 1.00 19.84 213 SER B CA 1
ATOM 3650 C C . SER B 1 189 ? 38.466 86.965 15.237 1.00 19.73 213 SER B C 1
ATOM 3651 O O . SER B 1 189 ? 38.836 88.017 14.774 1.00 18.63 213 SER B O 1
ATOM 3654 N N . ARG B 1 190 ? 38.517 86.724 16.541 1.00 18.94 214 ARG B N 1
ATOM 3655 C CA . ARG B 1 190 ? 39.113 87.690 17.473 1.00 17.84 214 ARG B CA 1
ATOM 3656 C C . ARG B 1 190 ? 40.565 87.906 17.180 1.00 16.22 214 ARG B C 1
ATOM 3657 O O . ARG B 1 190 ? 41.009 89.012 17.253 1.00 16.87 214 ARG B O 1
ATOM 3665 N N . SER B 1 191 ? 41.305 86.860 16.825 1.00 15.62 215 SER B N 1
ATOM 3666 C CA . SER B 1 191 ? 42.700 87.017 16.456 1.00 15.53 215 SER B CA 1
ATOM 3667 C C . SER B 1 191 ? 42.799 87.965 15.267 1.00 14.79 215 SER B C 1
ATOM 3668 O O . SER B 1 191 ? 43.654 88.865 15.241 1.00 12.04 215 SER B O 1
ATOM 3671 N N . SER B 1 192 ? 41.966 87.712 14.267 1.00 14.03 216 SER B N 1
ATOM 3672 C CA . SER B 1 192 ? 42.046 88.460 13.005 1.00 16.30 216 SER B CA 1
ATOM 3673 C C . SER B 1 192 ? 41.782 89.941 13.316 1.00 16.75 216 SER B C 1
ATOM 3674 O O . SER B 1 192 ? 42.513 90.774 12.815 1.00 19.83 216 SER B O 1
ATOM 3677 N N . LYS B 1 193 ? 40.739 90.229 14.116 1.00 16.57 217 LYS B N 1
ATOM 3678 C CA . LYS B 1 193 ? 40.351 91.594 14.521 1.00 19.72 217 LYS B CA 1
ATOM 3679 C C . LYS B 1 193 ? 41.413 92.296 15.393 1.00 16.96 217 LYS B C 1
ATOM 3680 O O . LYS B 1 193 ? 41.629 93.495 15.270 1.00 15.73 217 LYS B O 1
ATOM 3686 N N . SER B 1 194 ? 41.982 91.561 16.347 1.00 15.55 218 SER B N 1
ATOM 3687 C CA . SER B 1 194 ? 43.080 92.063 17.210 1.00 15.32 218 SER B CA 1
ATOM 3688 C C . SER B 1 194 ? 44.316 92.525 16.447 1.00 15.82 218 SER B C 1
ATOM 3689 O O . SER B 1 194 ? 44.897 93.611 16.711 1.00 17.66 218 SER B O 1
ATOM 3692 N N . ILE B 1 195 ? 44.714 91.747 15.468 1.00 14.64 219 ILE B N 1
ATOM 3693 C CA . ILE B 1 195 ? 45.840 92.092 14.683 1.00 14.85 219 ILE B CA 1
ATOM 3694 C C . ILE B 1 195 ? 45.494 93.277 13.774 1.00 17.35 219 ILE B C 1
ATOM 3695 O O . ILE B 1 195 ? 46.268 94.204 13.625 1.00 17.35 219 ILE B O 1
ATOM 3700 N N . GLN B 1 196 ? 44.349 93.201 13.128 1.00 19.59 220 GLN B N 1
ATOM 3701 C CA . GLN B 1 196 ? 43.896 94.299 12.272 1.00 21.75 220 GLN B CA 1
ATOM 3702 C C . GLN B 1 196 ? 43.898 95.662 13.002 1.00 20.28 220 GLN B C 1
ATOM 3703 O O . GLN B 1 196 ? 44.333 96.660 12.429 1.00 18.54 220 GLN B O 1
ATOM 3709 N N . ARG B 1 197 ? 43.334 95.696 14.202 1.00 17.47 221 ARG B N 1
ATOM 3710 C CA . ARG B 1 197 ? 43.209 96.916 14.979 1.00 20.43 221 ARG B CA 1
ATOM 3711 C C . ARG B 1 197 ? 44.578 97.547 15.245 1.00 19.60 221 ARG B C 1
ATOM 3712 O O . ARG B 1 197 ? 44.730 98.781 15.123 1.00 18.86 221 ARG B O 1
ATOM 3720 N N . GLN B 1 198 ? 45.561 96.693 15.548 1.00 16.77 222 GLN B N 1
ATOM 3721 C CA . GLN B 1 198 ? 46.921 97.164 15.849 1.00 18.17 222 GLN B CA 1
ATOM 3722 C C . GLN B 1 198 ? 47.765 97.499 14.621 1.00 18.01 222 GLN B C 1
ATOM 3723 O O . GLN B 1 198 ? 48.577 98.378 14.674 1.00 17.77 222 GLN B O 1
ATOM 3729 N N . ILE B 1 199 ? 47.580 96.750 13.523 1.00 17.97 223 ILE B N 1
ATOM 3730 C CA . ILE B 1 199 ? 48.540 96.720 12.428 1.00 19.53 223 ILE B CA 1
ATOM 3731 C C . ILE B 1 199 ? 47.912 97.323 11.203 1.00 19.30 223 ILE B C 1
ATOM 3732 O O . ILE B 1 199 ? 48.628 97.785 10.346 1.00 19.63 223 ILE B O 1
ATOM 3737 N N . GLY B 1 200 ? 46.587 97.335 11.132 1.00 18.13 224 GLY B N 1
ATOM 3738 C CA . GLY B 1 200 ? 45.881 97.885 9.990 1.00 20.82 224 GLY B CA 1
ATOM 3739 C C . GLY B 1 200 ? 45.765 96.914 8.815 1.00 25.55 224 GLY B C 1
ATOM 3740 O O . GLY B 1 200 ? 45.229 97.291 7.783 1.00 33.37 224 GLY B O 1
ATOM 3741 N N . LYS B 1 201 ? 46.268 95.685 8.936 1.00 23.46 225 LYS B N 1
ATOM 3742 C CA . LYS B 1 201 ? 46.110 94.660 7.865 1.00 28.12 225 LYS B CA 1
ATOM 3743 C C . LYS B 1 201 ? 45.589 93.369 8.501 1.00 26.01 225 LYS B C 1
ATOM 3744 O O . LYS B 1 201 ? 46.200 92.904 9.468 1.00 26.92 225 LYS B O 1
ATOM 3750 N N . LYS B 1 202 ? 44.462 92.856 8.028 1.00 23.86 226 LYS B N 1
ATOM 3751 C CA . LYS B 1 202 ? 43.926 91.542 8.489 1.00 25.58 226 LYS B CA 1
ATOM 3752 C C . LYS B 1 202 ? 44.928 90.472 8.128 1.00 22.08 226 LYS B C 1
ATOM 3753 O O . LYS B 1 202 ? 45.475 90.509 7.055 1.00 20.16 226 LYS B O 1
ATOM 3759 N N . PRO B 1 203 ? 45.207 89.523 9.042 1.00 18.33 227 PRO B N 1
ATOM 3760 C CA . PRO B 1 203 ? 46.162 88.516 8.671 1.00 16.53 227 PRO B CA 1
ATOM 3761 C C . PRO B 1 203 ? 45.581 87.585 7.615 1.00 16.27 227 PRO B C 1
ATOM 3762 O O . PRO B 1 203 ? 44.358 87.370 7.580 1.00 18.07 227 PRO B O 1
ATOM 3766 N N . ARG B 1 204 ? 46.440 87.012 6.793 1.00 16.32 228 ARG B N 1
ATOM 3767 C CA . ARG B 1 204 ? 45.991 86.147 5.697 1.00 18.01 228 ARG B CA 1
ATOM 3768 C C . ARG B 1 204 ? 46.646 84.780 5.755 1.00 18.27 228 ARG B C 1
ATOM 3769 O O . ARG B 1 204 ? 46.401 83.932 4.884 1.00 19.61 228 ARG B O 1
ATOM 3777 N N . ILE B 1 205 ? 47.415 84.568 6.805 1.00 18.46 229 ILE B N 1
ATOM 3778 C CA . ILE B 1 205 ? 47.963 83.285 7.182 1.00 17.08 229 ILE B CA 1
ATOM 3779 C C . ILE B 1 205 ? 47.531 82.893 8.631 1.00 17.91 229 ILE B C 1
ATOM 3780 O O . ILE B 1 205 ? 47.579 83.732 9.569 1.00 15.36 229 ILE B O 1
ATOM 3793 N N . VAL B 1 207 ? 48.956 80.274 11.321 1.00 14.78 231 VAL B N 1
ATOM 3794 C CA . VAL B 1 207 ? 50.004 79.362 11.701 1.00 13.85 231 VAL B CA 1
ATOM 3795 C C . VAL B 1 207 ? 49.519 78.537 12.894 1.00 13.69 231 VAL B C 1
ATOM 3796 O O . VAL B 1 207 ? 49.232 79.105 13.993 1.00 11.42 231 VAL B O 1
ATOM 3800 N N . TRP B 1 208 ? 49.533 77.204 12.754 1.00 14.03 232 TRP B N 1
ATOM 3801 C CA . TRP B 1 208 ? 49.020 76.330 13.817 1.00 13.74 232 TRP B CA 1
ATOM 3802 C C . TRP B 1 208 ? 49.967 76.151 14.974 1.00 13.91 232 TRP B C 1
ATOM 3803 O O . TRP B 1 208 ? 51.150 75.860 14.767 1.00 14.76 232 TRP B O 1
ATOM 3814 N N . PRO B 1 209 ? 49.488 76.398 16.219 1.00 14.32 233 PRO B N 1
ATOM 3815 C CA . PRO B 1 209 ? 50.306 76.059 17.397 1.00 15.22 233 PRO B CA 1
ATOM 3816 C C . PRO B 1 209 ? 50.734 74.623 17.278 1.00 16.24 233 PRO B C 1
ATOM 3817 O O . PRO B 1 209 ? 49.916 73.765 16.911 1.00 13.30 233 PRO B O 1
ATOM 3821 N N . TYR B 1 210 ? 52.039 74.368 17.535 1.00 16.70 234 TYR B N 1
ATOM 3822 C CA . TYR B 1 210 ? 52.648 73.038 17.579 1.00 15.57 234 TYR B CA 1
ATOM 3823 C C . TYR B 1 210 ? 52.529 72.303 16.289 1.00 16.03 234 TYR B C 1
ATOM 3824 O O . TYR B 1 210 ? 52.743 71.099 16.295 1.00 14.34 234 TYR B O 1
ATOM 3833 N N . GLY B 1 211 ? 52.138 72.977 15.206 1.00 17.14 235 GLY B N 1
ATOM 3834 C CA . GLY B 1 211 ? 52.012 72.289 13.913 1.00 18.77 235 GLY B CA 1
ATOM 3835 C C . GLY B 1 211 ? 50.773 71.408 13.828 1.00 20.89 235 GLY B C 1
ATOM 3836 O O . GLY B 1 211 ? 50.591 70.676 12.840 1.00 21.20 235 GLY B O 1
ATOM 3837 N N . GLN B 1 212 ? 49.889 71.487 14.809 1.00 19.82 236 GLN B N 1
ATOM 3838 C CA . GLN B 1 212 ? 48.734 70.624 14.775 1.00 21.97 236 GLN B CA 1
ATOM 3839 C C . GLN B 1 212 ? 47.435 71.278 14.299 1.00 21.07 236 GLN B C 1
ATOM 3840 O O . GLN B 1 212 ? 47.076 72.356 14.706 1.00 17.45 236 GLN B O 1
ATOM 3846 N N . PHE B 1 213 ? 46.705 70.548 13.458 1.00 20.19 237 PHE B N 1
ATOM 3847 C CA . PHE B 1 213 ? 45.464 71.040 12.871 1.00 21.93 237 PHE B CA 1
ATOM 3848 C C . PHE B 1 213 ? 44.556 69.875 12.396 1.00 19.16 237 PHE B C 1
ATOM 3849 O O . PHE B 1 213 ? 44.937 68.715 12.481 1.00 19.36 237 PHE B O 1
ATOM 3857 N N . ASN B 1 214 ? 43.368 70.203 11.933 1.00 19.17 238 ASN B N 1
ATOM 3858 C CA . ASN B 1 214 ? 42.405 69.226 11.377 1.00 20.12 238 ASN B CA 1
ATOM 3859 C C . ASN B 1 214 ? 41.499 70.029 10.486 1.00 20.95 238 ASN B C 1
ATOM 3860 O O . ASN B 1 214 ? 41.692 71.245 10.339 1.00 20.61 238 ASN B O 1
ATOM 3865 N N . ASP B 1 215 ? 40.513 69.363 9.904 1.00 20.24 239 ASP B N 1
ATOM 3866 C CA . ASP B 1 215 ? 39.678 69.933 8.893 1.00 21.21 239 ASP B CA 1
ATOM 3867 C C . ASP B 1 215 ? 38.759 70.993 9.446 1.00 20.12 239 ASP B C 1
ATOM 3868 O O . ASP B 1 215 ? 38.500 71.992 8.792 1.00 19.31 239 ASP B O 1
ATOM 3873 N N . VAL B 1 216 ? 38.262 70.794 10.641 1.00 18.13 240 VAL B N 1
ATOM 3874 C CA . VAL B 1 216 ? 37.401 71.776 11.271 1.00 18.40 240 VAL B CA 1
ATOM 3875 C C . VAL B 1 216 ? 38.159 73.121 11.481 1.00 18.14 240 VAL B C 1
ATOM 3876 O O . VAL B 1 216 ? 37.646 74.213 11.274 1.00 17.35 240 VAL B O 1
ATOM 3880 N N . ALA B 1 217 ? 39.401 73.026 11.905 1.00 21.19 241 ALA B N 1
ATOM 3881 C CA . ALA B 1 217 ? 40.226 74.203 12.181 1.00 19.00 241 ALA B CA 1
ATOM 3882 C C . ALA B 1 217 ? 40.551 74.857 10.847 1.00 19.18 241 ALA B C 1
ATOM 3883 O O . ALA B 1 217 ? 40.501 76.062 10.718 1.00 16.44 241 ALA B O 1
ATOM 3885 N N . ILE B 1 218 ? 40.839 74.078 9.822 1.00 21.64 242 ILE B N 1
ATOM 3886 C CA . ILE B 1 218 ? 41.097 74.676 8.529 1.00 21.76 242 ILE B CA 1
ATOM 3887 C C . ILE B 1 218 ? 39.936 75.548 8.087 1.00 23.31 242 ILE B C 1
ATOM 3888 O O . ILE B 1 218 ? 40.151 76.684 7.635 1.00 23.66 242 ILE B O 1
ATOM 3893 N N . ASP B 1 219 ? 38.725 75.014 8.168 1.00 24.54 243 ASP B N 1
ATOM 3894 C CA . ASP B 1 219 ? 37.547 75.736 7.696 1.00 26.87 243 ASP B CA 1
ATOM 3895 C C . ASP B 1 219 ? 37.265 76.938 8.610 1.00 24.63 243 ASP B C 1
ATOM 3896 O O . ASP B 1 219 ? 36.908 77.977 8.118 1.00 19.42 243 ASP B O 1
ATOM 3901 N N . ALA B 1 220 ? 37.437 76.773 9.932 1.00 20.92 244 ALA B N 1
ATOM 3902 C CA . ALA B 1 220 ? 37.288 77.917 10.852 1.00 18.97 244 ALA B CA 1
ATOM 3903 C C . ALA B 1 220 ? 38.257 79.027 10.495 1.00 18.96 244 ALA B C 1
ATOM 3904 O O . ALA B 1 220 ? 37.852 80.165 10.527 1.00 21.61 244 ALA B O 1
ATOM 3906 N N . ALA B 1 221 ? 39.513 78.735 10.134 1.00 19.76 245 ALA B N 1
ATOM 3907 C CA . ALA B 1 221 ? 40.449 79.793 9.711 1.00 19.20 245 ALA B CA 1
ATOM 3908 C C . ALA B 1 221 ? 40.066 80.438 8.386 1.00 24.08 245 ALA B C 1
ATOM 3909 O O . ALA B 1 221 ? 40.216 81.693 8.200 1.00 22.84 245 ALA B O 1
ATOM 3911 N N . LYS B 1 222 ? 39.558 79.614 7.460 1.00 25.26 246 LYS B N 1
ATOM 3912 C CA . LYS B 1 222 ? 39.164 80.117 6.140 1.00 25.67 246 LYS B CA 1
ATOM 3913 C C . LYS B 1 222 ? 38.093 81.136 6.373 1.00 26.00 246 LYS B C 1
ATOM 3914 O O . LYS B 1 222 ? 38.141 82.206 5.833 1.00 28.54 246 LYS B O 1
ATOM 3920 N N . GLN B 1 223 ? 37.108 80.787 7.178 1.00 27.21 247 GLN B N 1
ATOM 3921 C CA . GLN B 1 223 ? 36.004 81.680 7.478 1.00 30.45 247 GLN B CA 1
ATOM 3922 C C . GLN B 1 223 ? 36.379 83.037 8.004 1.00 33.78 247 GLN B C 1
ATOM 3923 O O . GLN B 1 223 ? 35.627 84.003 7.796 1.00 26.26 247 GLN B O 1
ATOM 3929 N N . SER B 1 224 ? 37.479 83.093 8.773 1.00 32.44 248 SER B N 1
ATOM 3930 C CA . SER B 1 224 ? 37.948 84.337 9.360 1.00 32.39 248 SER B CA 1
ATOM 3931 C C . SER B 1 224 ? 39.027 84.956 8.478 1.00 29.55 248 SER B C 1
ATOM 3932 O O . SER B 1 224 ? 39.678 85.899 8.876 1.00 33.16 248 SER B O 1
ATOM 3935 N N . GLY B 1 225 ? 39.194 84.464 7.259 1.00 26.19 249 GLY B N 1
ATOM 3936 C CA . GLY B 1 225 ? 39.998 85.151 6.218 1.00 26.67 249 GLY B CA 1
ATOM 3937 C C . GLY B 1 225 ? 41.361 84.590 5.933 1.00 26.94 249 GLY B C 1
ATOM 3938 O O . GLY B 1 225 ? 42.174 85.222 5.293 1.00 25.42 249 GLY B O 1
ATOM 3947 N N . THR B 1 227 ? 43.147 81.679 4.203 1.00 27.23 251 THR B N 1
ATOM 3948 C CA . THR B 1 227 ? 43.042 80.490 3.350 1.00 30.15 251 THR B CA 1
ATOM 3949 C C . THR B 1 227 ? 44.400 79.809 3.232 1.00 27.26 251 THR B C 1
ATOM 3950 O O . THR B 1 227 ? 44.454 78.639 2.835 1.00 28.52 251 THR B O 1
ATOM 3954 N N . HIS B 1 228 ? 45.492 80.496 3.607 1.00 23.45 252 HIS B N 1
ATOM 3955 C CA . HIS B 1 228 ? 46.765 79.815 3.726 1.00 22.45 252 HIS B CA 1
ATOM 3956 C C . HIS B 1 228 ? 47.047 79.472 5.200 1.00 21.01 252 HIS B C 1
ATOM 3957 O O . HIS B 1 228 ? 46.808 80.288 6.132 1.00 20.04 252 HIS B O 1
ATOM 3964 N N . HIS B 1 229 ? 47.516 78.259 5.400 1.00 20.78 253 HIS B N 1
ATOM 3965 C CA . HIS B 1 229 ? 47.819 77.781 6.744 1.00 19.15 253 HIS B CA 1
ATOM 3966 C C . HIS B 1 229 ? 49.145 77.082 6.773 1.00 19.63 253 HIS B C 1
ATOM 3967 O O . HIS B 1 229 ? 49.510 76.366 5.820 1.00 21.41 253 HIS B O 1
ATOM 3974 N N . PHE B 1 230 ? 49.890 77.301 7.864 1.00 17.85 254 PHE B N 1
ATOM 3975 C CA . PHE B 1 230 ? 51.273 76.851 8.024 1.00 17.00 254 PHE B CA 1
ATOM 3976 C C . PHE B 1 230 ? 51.275 75.735 9.106 1.00 16.32 254 PHE B C 1
ATOM 3977 O O . PHE B 1 230 ? 50.964 75.995 10.326 1.00 15.38 254 PHE B O 1
ATOM 3985 N N . ALA B 1 231 ? 51.611 74.532 8.677 1.00 15.94 255 ALA B N 1
ATOM 3986 C CA . ALA B 1 231 ? 51.861 73.366 9.591 1.00 16.07 255 ALA B CA 1
ATOM 3987 C C . ALA B 1 231 ? 53.359 73.225 9.789 1.00 16.54 255 ALA B C 1
ATOM 3988 O O . ALA B 1 231 ? 54.062 74.227 9.668 1.00 16.43 255 ALA B O 1
ATOM 3990 N N . LEU B 1 232 ? 53.852 72.015 10.103 1.00 16.60 256 LEU B N 1
ATOM 3991 C CA . LEU B 1 232 ? 55.272 71.741 10.209 1.00 17.99 256 LEU B CA 1
ATOM 3992 C C . LEU B 1 232 ? 55.695 70.671 9.185 1.00 17.88 256 LEU B C 1
ATOM 3993 O O . LEU B 1 232 ? 55.413 70.824 8.004 1.00 16.70 256 LEU B O 1
ATOM 3998 N N . GLY B 1 233 ? 56.386 69.626 9.629 1.00 18.90 257 GLY B N 1
ATOM 3999 C CA . GLY B 1 233 ? 57.084 68.711 8.695 1.00 19.54 257 GLY B CA 1
ATOM 4000 C C . GLY B 1 233 ? 56.160 67.678 8.029 1.00 18.89 257 GLY B C 1
ATOM 4001 O O . GLY B 1 233 ? 56.643 66.779 7.365 1.00 18.96 257 GLY B O 1
ATOM 4002 N N . GLN B 1 234 ? 54.850 67.818 8.202 1.00 19.30 258 GLN B N 1
ATOM 4003 C CA . GLN B 1 234 ? 53.866 66.999 7.483 1.00 22.30 258 GLN B CA 1
ATOM 4004 C C . GLN B 1 234 ? 53.987 67.125 5.947 1.00 25.25 258 GLN B C 1
ATOM 4005 O O . GLN B 1 234 ? 53.690 66.191 5.217 1.00 25.38 258 GLN B O 1
ATOM 4011 N N . LYS B 1 235 ? 54.477 68.265 5.489 1.00 27.38 259 LYS B N 1
ATOM 4012 C CA . LYS B 1 235 ? 54.616 68.543 4.072 1.00 31.42 259 LYS B CA 1
ATOM 4013 C C . LYS B 1 235 ? 55.963 69.241 3.879 1.00 30.52 259 LYS B C 1
ATOM 4014 O O . LYS B 1 235 ? 56.351 70.085 4.701 1.00 35.07 259 LYS B O 1
ATOM 4020 N N . ILE B 1 236 ? 56.709 68.857 2.855 1.00 30.45 260 ILE B N 1
ATOM 4021 C CA . ILE B 1 236 ? 58.086 69.335 2.656 1.00 36.97 260 ILE B CA 1
ATOM 4022 C C . ILE B 1 236 ? 58.212 70.390 1.545 1.00 37.50 260 ILE B C 1
ATOM 4023 O O . ILE B 1 236 ? 58.792 71.481 1.742 1.00 38.96 260 ILE B O 1
ATOM 4028 N N . ILE B 1 237 ? 57.669 70.056 0.380 1.00 39.43 261 ILE B N 1
ATOM 4029 C CA . ILE B 1 237 ? 57.697 70.946 -0.785 1.00 39.00 261 ILE B CA 1
ATOM 4030 C C . ILE B 1 237 ? 56.373 71.697 -0.887 1.00 33.02 261 ILE B C 1
ATOM 4031 O O . ILE B 1 237 ? 55.298 71.127 -0.779 1.00 30.19 261 ILE B O 1
ATOM 4036 N N . ASN B 1 238 ? 56.460 73.007 -1.058 1.00 27.10 262 ASN B N 1
ATOM 4037 C CA . ASN B 1 238 ? 55.285 73.801 -1.282 1.00 22.39 262 ASN B CA 1
ATOM 4038 C C . ASN B 1 238 ? 55.279 74.297 -2.711 1.00 24.93 262 ASN B C 1
ATOM 4039 O O . ASN B 1 238 ? 56.267 74.789 -3.168 1.00 22.76 262 ASN B O 1
ATOM 4044 N N . LYS B 1 239 ? 54.162 74.167 -3.411 1.00 25.04 263 LYS B N 1
ATOM 4045 C CA . LYS B 1 239 ? 54.085 74.633 -4.780 1.00 30.21 263 LYS B CA 1
ATOM 4046 C C . LYS B 1 239 ? 53.358 75.942 -4.688 1.00 27.42 263 LYS B C 1
ATOM 4047 O O . LYS B 1 239 ? 52.488 76.072 -3.868 1.00 25.28 263 LYS B O 1
ATOM 4053 N N . ILE B 1 240 ? 53.738 76.939 -5.472 1.00 27.96 264 ILE B N 1
ATOM 4054 C CA . ILE B 1 240 ? 52.922 78.162 -5.586 1.00 29.24 264 ILE B CA 1
ATOM 4055 C C . ILE B 1 240 ? 51.486 77.785 -5.806 1.00 29.33 264 ILE B C 1
ATOM 4056 O O . ILE B 1 240 ? 51.193 76.948 -6.636 1.00 30.81 264 ILE B O 1
ATOM 4061 N N . GLY B 1 241 ? 50.590 78.397 -5.058 1.00 26.90 265 GLY B N 1
ATOM 4062 C CA . GLY B 1 241 ? 49.178 78.055 -5.112 1.00 26.38 265 GLY B CA 1
ATOM 4063 C C . GLY B 1 241 ? 48.685 77.112 -4.019 1.00 23.66 265 GLY B C 1
ATOM 4064 O O . GLY B 1 241 ? 47.509 77.070 -3.758 1.00 28.43 265 GLY B O 1
ATOM 4065 N N . ASP B 1 242 ? 49.551 76.338 -3.373 1.00 22.79 266 ASP B N 1
ATOM 4066 C CA . ASP B 1 242 ? 49.113 75.478 -2.241 1.00 22.04 266 ASP B CA 1
ATOM 4067 C C . ASP B 1 242 ? 48.530 76.337 -1.073 1.00 23.88 266 ASP B C 1
ATOM 4068 O O . ASP B 1 242 ? 49.170 77.293 -0.662 1.00 25.10 266 ASP B O 1
ATOM 4073 N N . ARG B 1 243 ? 47.383 75.964 -0.515 1.00 22.94 267 ARG B N 1
ATOM 4074 C CA . ARG B 1 243 ? 46.821 76.584 0.684 1.00 23.43 267 ARG B CA 1
ATOM 4075 C C . ARG B 1 243 ? 47.499 76.085 1.971 1.00 23.73 267 ARG B C 1
ATOM 4076 O O . ARG B 1 243 ? 47.613 76.788 2.952 1.00 25.36 267 ARG B O 1
ATOM 4084 N N . TYR B 1 244 ? 47.957 74.860 1.925 1.00 21.14 268 TYR B N 1
ATOM 4085 C CA . TYR B 1 244 ? 48.511 74.129 3.031 1.00 21.86 268 TYR B CA 1
ATOM 4086 C C . TYR B 1 244 ? 49.990 74.190 2.891 1.00 19.87 268 TYR B C 1
ATOM 4087 O O . TYR B 1 244 ? 50.540 73.661 1.919 1.00 17.51 268 TYR B O 1
ATOM 4096 N N . VAL B 1 245 ? 50.656 74.874 3.821 1.00 16.99 269 VAL B N 1
ATOM 4097 C CA . VAL B 1 245 ? 52.097 75.044 3.753 1.00 15.63 269 VAL B CA 1
ATOM 4098 C C . VAL B 1 245 ? 52.813 74.287 4.856 1.00 16.46 269 VAL B C 1
ATOM 4099 O O . VAL B 1 245 ? 52.435 74.404 6.016 1.00 17.65 269 VAL B O 1
ATOM 4103 N N . GLY B 1 246 ? 53.836 73.515 4.479 1.00 15.99 270 GLY B N 1
ATOM 4104 C CA . GLY B 1 246 ? 54.695 72.806 5.395 1.00 17.18 270 GLY B CA 1
ATOM 4105 C C . GLY B 1 246 ? 55.970 73.557 5.713 1.00 17.07 270 GLY B C 1
ATOM 4106 O O . GLY B 1 246 ? 56.436 74.395 4.961 1.00 15.91 270 GLY B O 1
ATOM 4107 N N . ARG B 1 247 ? 56.511 73.271 6.884 1.00 16.03 271 ARG B N 1
ATOM 4108 C CA . ARG B 1 247 ? 57.684 73.989 7.362 1.00 16.71 271 ARG B CA 1
ATOM 4109 C C . ARG B 1 247 ? 58.681 73.095 8.052 1.00 16.03 271 ARG B C 1
ATOM 4110 O O . ARG B 1 247 ? 58.297 72.115 8.655 1.00 14.51 271 ARG B O 1
ATOM 4118 N N . LEU B 1 248 ? 59.945 73.478 8.032 1.00 17.01 272 LEU B N 1
ATOM 4119 C CA . LEU B 1 248 ? 60.967 72.768 8.796 1.00 18.82 272 LEU B CA 1
ATOM 4120 C C . LEU B 1 248 ? 60.991 73.310 10.218 1.00 19.64 272 LEU B C 1
ATOM 4121 O O . LEU B 1 248 ? 61.371 74.471 10.446 1.00 17.95 272 LEU B O 1
ATOM 4126 N N . LEU B 1 249 ? 60.677 72.452 11.189 1.00 18.11 273 LEU B N 1
ATOM 4127 C CA . LEU B 1 249 ? 60.821 72.868 12.602 1.00 17.91 273 LEU B CA 1
ATOM 4128 C C . LEU B 1 249 ? 62.310 72.943 12.988 1.00 16.29 273 LEU B C 1
ATOM 4129 O O . LEU B 1 249 ? 63.060 71.941 13.029 1.00 17.54 273 LEU B O 1
ATOM 4134 N N . ILE B 1 250 ? 62.794 74.133 13.251 1.00 15.72 274 ILE B N 1
ATOM 4135 C CA . ILE B 1 250 ? 64.211 74.309 13.620 1.00 16.10 274 ILE B CA 1
ATOM 4136 C C . ILE B 1 250 ? 64.445 74.000 15.122 1.00 17.46 274 ILE B C 1
ATOM 4137 O O . ILE B 1 250 ? 63.664 74.440 16.005 1.00 17.42 274 ILE B O 1
ATOM 4142 N N . ASP B 1 251 ? 65.536 73.320 15.423 1.00 19.27 275 ASP B N 1
ATOM 4143 C CA . ASP B 1 251 ? 66.002 73.197 16.826 1.00 20.33 275 ASP B CA 1
ATOM 4144 C C . ASP B 1 251 ? 67.519 73.414 16.909 1.00 20.31 275 ASP B C 1
ATOM 4145 O O . ASP B 1 251 ? 68.144 73.615 15.879 1.00 21.25 275 ASP B O 1
ATOM 4150 N N . THR B 1 252 ? 68.134 73.308 18.102 1.00 19.85 276 THR B N 1
ATOM 4151 C CA . THR B 1 252 ? 69.586 73.638 18.246 1.00 19.46 276 THR B CA 1
ATOM 4152 C C . THR B 1 252 ? 70.465 72.675 17.472 1.00 20.98 276 THR B C 1
ATOM 4153 O O . THR B 1 252 ? 71.636 72.958 17.249 1.00 22.50 276 THR B O 1
ATOM 4157 N N . GLU B 1 253 ? 69.905 71.538 17.089 1.00 21.15 277 GLU B N 1
ATOM 4158 C CA . GLU B 1 253 ? 70.627 70.528 16.319 1.00 22.45 277 GLU B CA 1
ATOM 4159 C C . GLU B 1 253 ? 70.359 70.530 14.843 1.00 23.95 277 GLU B C 1
ATOM 4160 O O . GLU B 1 253 ? 70.886 69.686 14.134 1.00 25.46 277 GLU B O 1
ATOM 4166 N N . THR B 1 254 ? 69.568 71.487 14.372 1.00 25.07 278 THR B N 1
ATOM 4167 C CA . THR B 1 254 ? 69.464 71.781 12.947 1.00 26.94 278 THR B CA 1
ATOM 4168 C C . THR B 1 254 ? 70.775 72.411 12.375 1.00 26.95 278 THR B C 1
ATOM 4169 O O . THR B 1 254 ? 71.136 73.585 12.662 1.00 26.92 278 THR B O 1
ATOM 4173 N N . GLY B 1 255 ? 71.468 71.630 11.565 1.00 28.89 279 GLY B N 1
ATOM 4174 C CA . GLY B 1 255 ? 72.679 72.118 10.901 1.00 32.76 279 GLY B CA 1
ATOM 4175 C C . GLY B 1 255 ? 72.459 72.296 9.401 1.00 35.35 279 GLY B C 1
ATOM 4176 O O . GLY B 1 255 ? 71.325 72.322 8.928 1.00 30.65 279 GLY B O 1
ATOM 4177 N N . PHE B 1 256 ? 73.542 72.400 8.637 1.00 36.30 280 PHE B N 1
ATOM 4178 C CA . PHE B 1 256 ? 73.408 72.699 7.214 1.00 37.38 280 PHE B CA 1
ATOM 4179 C C . PHE B 1 256 ? 72.813 71.562 6.421 1.00 37.63 280 PHE B C 1
ATOM 4180 O O . PHE B 1 256 ? 71.969 71.784 5.553 1.00 34.88 280 PHE B O 1
ATOM 4188 N N . SER B 1 257 ? 73.212 70.327 6.716 1.00 39.10 281 SER B N 1
ATOM 4189 C CA . SER B 1 257 ? 72.703 69.190 5.932 1.00 37.62 281 SER B CA 1
ATOM 4190 C C . SER B 1 257 ? 71.251 68.996 6.245 1.00 35.08 281 SER B C 1
ATOM 4191 O O . SER B 1 257 ? 70.477 68.556 5.398 1.00 31.50 281 SER B O 1
ATOM 4194 N N . THR B 1 258 ? 70.862 69.331 7.479 1.00 37.23 282 THR B N 1
ATOM 4195 C CA . THR B 1 258 ? 69.466 69.248 7.812 1.00 35.29 282 THR B CA 1
ATOM 4196 C C . THR B 1 258 ? 68.699 70.210 6.857 1.00 32.98 282 THR B C 1
ATOM 4197 O O . THR B 1 258 ? 67.733 69.851 6.216 1.00 30.33 282 THR B O 1
ATOM 4201 N N . ILE B 1 259 ? 69.164 71.433 6.743 1.00 33.14 283 ILE B N 1
ATOM 4202 C CA . ILE B 1 259 ? 68.388 72.432 6.012 1.00 33.06 283 ILE B CA 1
ATOM 4203 C C . ILE B 1 259 ? 68.361 72.164 4.484 1.00 35.87 283 ILE B C 1
ATOM 4204 O O . ILE B 1 259 ? 67.318 72.304 3.843 1.00 30.43 283 ILE B O 1
ATOM 4209 N N . LYS B 1 260 ? 69.525 71.816 3.937 1.00 40.02 284 LYS B N 1
ATOM 4210 C CA . LYS B 1 260 ? 69.703 71.522 2.495 1.00 42.22 284 LYS B CA 1
ATOM 4211 C C . LYS B 1 260 ? 68.798 70.358 2.055 1.00 41.67 284 LYS B C 1
ATOM 4212 O O . LYS B 1 260 ? 68.040 70.423 1.070 1.00 40.18 284 LYS B O 1
ATOM 4218 N N . ASN B 1 261 ? 68.881 69.284 2.825 1.00 43.19 285 ASN B N 1
ATOM 4219 C CA . ASN B 1 261 ? 68.147 68.091 2.512 1.00 42.48 285 ASN B CA 1
ATOM 4220 C C . ASN B 1 261 ? 66.686 68.402 2.529 1.00 39.15 285 ASN B C 1
ATOM 4221 O O . ASN B 1 261 ? 65.955 67.920 1.716 1.00 39.98 285 ASN B O 1
ATOM 4226 N N . PHE B 1 262 ? 66.249 69.242 3.454 1.00 39.81 286 PHE B N 1
ATOM 4227 C CA . PHE B 1 262 ? 64.852 69.688 3.461 1.00 37.61 286 PHE B CA 1
ATOM 4228 C C . PHE B 1 262 ? 64.560 70.572 2.261 1.00 36.42 286 PHE B C 1
ATOM 4229 O O . PHE B 1 262 ? 63.573 70.367 1.588 1.00 35.42 286 PHE B O 1
ATOM 4237 N N . LEU B 1 263 ? 65.372 71.610 2.052 1.00 35.60 287 LEU B N 1
ATOM 4238 C CA . LEU B 1 263 ? 65.172 72.479 0.898 1.00 38.41 287 LEU B CA 1
ATOM 4239 C C . LEU B 1 263 ? 65.605 71.713 -0.352 1.00 37.46 287 LEU B C 1
ATOM 4240 O O . LEU B 1 263 ? 65.007 71.903 -1.387 1.00 37.38 287 LEU B O 1
#